Protein AF-A0A2Z4Y2M4-F1 (afdb_monomer)

Nearest PDB structures (foldseek):
  4s3a-assembly1_A  TM=8.833E-01  e=1.868E-36  Thermus thermophilus HB8
  4g9p-assembly1_A  TM=8.903E-01  e=1.868E-36  Thermus thermophilus HB27
  4mwa-assembly2_F  TM=9.623E-01  e=7.101E-30  Bacillus anthracis str. Sterne
  4mwa-assembly3_C  TM=9.690E-01  e=1.844E-29  Bacillus anthracis str. Sterne
  4mwa-assembly3_D  TM=9.613E-01  e=7.016E-28  Bacillus anthracis str. Sterne

Solvent-accessible surface area (backbone atoms only — not comparable to full-atom values): 20078 Å² total; per-residue (Å²): 131,86,70,73,56,94,84,48,44,70,69,54,76,25,50,74,37,60,39,60,95,43,55,35,15,46,90,44,68,68,41,41,25,43,60,69,64,59,61,44,54,41,48,68,63,35,47,54,43,54,50,53,33,42,76,62,64,32,63,33,45,29,39,61,36,87,46,70,59,23,36,69,28,32,62,60,40,35,65,76,42,65,92,61,29,31,28,40,41,38,74,55,51,44,67,50,51,57,64,35,45,90,48,41,27,28,40,33,46,49,55,83,54,37,66,55,71,66,44,45,49,51,42,51,52,47,28,58,77,66,68,38,24,42,30,37,65,40,37,69,93,66,57,56,69,68,60,36,43,75,58,53,27,48,76,56,97,91,37,83,37,75,27,92,90,49,72,60,37,64,59,46,34,52,54,45,50,55,36,45,50,59,38,46,77,72,72,52,77,50,52,33,37,28,56,25,26,66,51,45,72,54,25,44,49,24,48,53,57,42,57,75,74,51,45,60,22,31,47,40,39,37,36,84,31,37,47,65,68,50,14,52,53,49,28,45,52,36,43,44,57,35,46,46,62,15,46,65,17,26,39,34,44,40,50,67,58,67,52,61,75,56,49,35,46,20,30,50,52,40,50,50,51,33,37,78,67,70,73,44,80,64,14,65,42,78,49,61,60,82,86,57,98,67,44,26,78,82,60,57,48,67,61,43,48,51,51,47,52,65,77,37,66,86,42,64,52,66,42,41,33,23,35,23,35,26,59,89,60,16,65,64,51,12,38,79,13,55,31,12,38,22,27,56,68,84,26,25,29,34,24,47,58,50,44,80,77,41,81,74,37,53,56,92,49,44,54,63,52,49,51,51,52,50,50,55,51,35,52,61,58,72,77,106

Radius of gyration: 23.58 Å; Cα contacts (8 Å, |Δi|>4): 794; chains: 1; bounding box: 56×43×73 Å

Sequence (384 aa):
MNSTPRYLRPRRRTREVAVGQFVIGGANPIRVQSMTSTETSDIEATVAQIRALWEAGCEIVRLTVNTRKAAAALPEIRKRCAGIPLVADIHYNHHLALEAAPYVDKIRINPGNIGSEENVRAVIQRANQFGLPIRVGVNQGSLERDIALKYGAHVKDNILMPPEEGYPAEALVESALRNVEILESYGFTRTILSVKSSNVPLMVEAYRQLSAQCDYPLHLGVTEAGTKDNSNIKSSIGIGALLLDGIGDTLRVSIAARRTEEKIEEVRTGFKILQALGLRQFGVEVVACPTCGREDQGFDTTRIAREIEERCADIATPVKVSVMGCYVNGPGEAAEADLGVVASGTAARIYRRGELISSQVPFAEVTDRMVQLIRELAEEKSAR

Organism: Sumerlaea chitinivorans (NCBI:txid2250252)

Structure (mmCIF, N/CA/C/O backbone):
data_AF-A0A2Z4Y2M4-F1
#
_entry.id   AF-A0A2Z4Y2M4-F1
#
loop_
_atom_site.group_PDB
_atom_site.id
_atom_site.type_symbol
_atom_site.label_atom_id
_atom_site.label_alt_id
_atom_site.label_comp_id
_atom_site.label_asym_id
_atom_site.label_entity_id
_atom_site.label_seq_id
_atom_site.pdbx_PDB_ins_code
_atom_site.Cartn_x
_atom_site.Cartn_y
_atom_site.Cartn_z
_atom_site.occupancy
_atom_site.B_iso_or_equiv
_atom_site.auth_seq_id
_atom_site.auth_comp_id
_atom_site.auth_asym_id
_atom_site.auth_atom_id
_atom_site.pdbx_PDB_model_num
ATOM 1 N N . MET A 1 1 ? -11.703 -8.286 -19.778 1.00 32.75 1 MET A N 1
ATOM 2 C CA . MET A 1 1 ? -12.030 -9.178 -18.646 1.00 32.75 1 MET A CA 1
ATOM 3 C C . MET A 1 1 ? -10.709 -9.658 -18.075 1.00 32.75 1 MET A C 1
ATOM 5 O O . MET A 1 1 ? -10.034 -10.425 -18.746 1.00 32.75 1 MET A O 1
ATOM 9 N N . ASN A 1 2 ? -10.284 -9.137 -16.922 1.00 39.34 2 ASN A N 1
ATOM 10 C CA . ASN A 1 2 ? -9.040 -9.579 -16.289 1.00 39.34 2 ASN A CA 1
ATOM 11 C C . ASN A 1 2 ? -9.266 -10.984 -15.737 1.00 39.34 2 ASN A C 1
ATOM 13 O O . ASN A 1 2 ? -9.851 -11.142 -14.666 1.00 39.34 2 ASN A O 1
ATOM 17 N N . SER A 1 3 ? -8.854 -12.003 -16.491 1.00 47.78 3 SER A N 1
ATOM 18 C CA . SER A 1 3 ? -8.697 -13.343 -15.943 1.00 47.78 3 SER A CA 1
ATOM 19 C C . SER A 1 3 ? -7.762 -13.236 -14.746 1.00 47.78 3 SER A C 1
ATOM 21 O O . SER A 1 3 ? -6.650 -12.723 -14.886 1.00 47.78 3 SER A O 1
ATOM 23 N N . THR A 1 4 ? -8.208 -13.690 -13.576 1.00 54.91 4 THR A N 1
ATOM 24 C CA . THR A 1 4 ? -7.316 -13.923 -12.440 1.00 54.91 4 THR A CA 1
ATOM 25 C C . THR A 1 4 ? -6.088 -14.681 -12.959 1.00 54.91 4 THR A C 1
ATOM 27 O O . THR A 1 4 ? -6.278 -15.670 -13.676 1.00 54.91 4 THR A O 1
ATOM 30 N N . PRO A 1 5 ? -4.852 -14.217 -12.686 1.00 63.88 5 PRO A N 1
ATOM 31 C CA . PRO A 1 5 ? -3.655 -14.936 -13.094 1.00 63.88 5 PRO A CA 1
ATOM 32 C C . PRO A 1 5 ? -3.793 -16.404 -12.691 1.00 63.88 5 PRO A C 1
ATOM 34 O O . PRO A 1 5 ? -4.224 -16.691 -11.576 1.00 63.88 5 PRO A O 1
ATOM 37 N N . ARG A 1 6 ? -3.463 -17.327 -13.604 1.00 67.75 6 ARG A N 1
ATOM 38 C CA . ARG A 1 6 ? -3.763 -18.773 -13.511 1.00 67.75 6 ARG A CA 1
ATOM 39 C C . ARG A 1 6 ? -3.390 -19.425 -12.169 1.00 67.75 6 ARG A C 1
ATOM 41 O O . ARG A 1 6 ? -3.957 -20.455 -11.821 1.00 67.75 6 ARG A O 1
ATOM 48 N N . TYR A 1 7 ? -2.441 -18.837 -11.445 1.00 80.00 7 TYR A N 1
ATOM 49 C CA . TYR A 1 7 ? -1.868 -19.363 -10.209 1.00 80.00 7 TYR A CA 1
ATOM 50 C C . TYR A 1 7 ? -2.243 -18.571 -8.946 1.00 80.00 7 TYR A C 1
ATOM 52 O O . TYR A 1 7 ? -1.787 -18.928 -7.863 1.00 80.00 7 TYR A O 1
ATOM 60 N N . LEU A 1 8 ? -3.069 -17.523 -9.050 1.00 86.31 8 LEU A N 1
ATOM 61 C CA . LEU A 1 8 ? -3.632 -16.853 -7.876 1.00 86.31 8 LEU A CA 1
ATOM 62 C C . LEU A 1 8 ? -4.892 -17.572 -7.409 1.00 86.31 8 LEU A C 1
ATOM 64 O O . LEU A 1 8 ? -5.736 -17.964 -8.221 1.00 86.31 8 LEU A O 1
ATOM 68 N N . ARG A 1 9 ? -5.068 -17.683 -6.088 1.00 89.19 9 ARG A N 1
ATOM 69 C CA . ARG A 1 9 ? -6.370 -18.085 -5.555 1.00 89.19 9 ARG A CA 1
ATOM 70 C C . ARG A 1 9 ? -7.432 -17.048 -5.941 1.00 89.19 9 ARG A C 1
ATOM 72 O O . ARG A 1 9 ? -7.121 -15.857 -6.052 1.00 89.19 9 ARG A O 1
ATOM 79 N N . PRO A 1 10 ? -8.695 -17.470 -6.132 1.00 90.88 10 PRO A N 1
ATOM 80 C CA . PRO A 1 10 ? -9.785 -16.534 -6.342 1.00 90.88 10 PRO A CA 1
ATOM 81 C C . PRO A 1 10 ? -9.834 -15.513 -5.212 1.00 90.88 10 PRO A C 1
ATOM 83 O O . PRO A 1 10 ? -9.680 -15.851 -4.038 1.00 90.88 10 PRO A O 1
ATOM 86 N N . ARG A 1 11 ? -10.08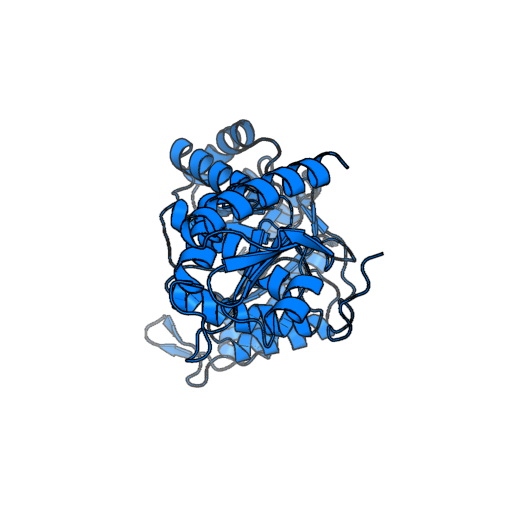1 -14.258 -5.573 1.00 93.62 11 ARG A N 1
ATOM 87 C CA . ARG A 1 11 ? -10.195 -13.188 -4.594 1.00 93.62 11 ARG A CA 1
ATOM 88 C C . ARG A 1 11 ? -11.322 -13.482 -3.601 1.00 93.62 11 ARG A C 1
ATOM 90 O O . ARG A 1 11 ? -12.447 -13.782 -4.009 1.00 93.62 11 ARG A O 1
ATOM 97 N N . ARG A 1 12 ? -11.028 -13.347 -2.305 1.00 95.06 12 ARG A N 1
ATOM 98 C CA . ARG A 1 12 ? -12.016 -13.460 -1.227 1.00 95.06 12 ARG A CA 1
ATOM 99 C C . ARG A 1 12 ? -13.134 -12.441 -1.444 1.00 95.06 12 ARG A C 1
ATOM 101 O O . ARG A 1 12 ? -12.871 -11.259 -1.650 1.00 95.06 12 ARG A O 1
ATOM 108 N N . ARG A 1 13 ? -14.388 -12.895 -1.369 1.00 95.56 13 ARG A N 1
ATOM 109 C CA . ARG A 1 13 ? -15.549 -11.999 -1.407 1.00 95.56 13 ARG A CA 1
ATOM 110 C C . ARG A 1 13 ? -15.614 -11.204 -0.111 1.00 95.56 13 ARG A C 1
ATOM 112 O O . ARG A 1 13 ? -15.581 -11.789 0.968 1.00 95.56 13 ARG A O 1
ATOM 119 N N . THR A 1 14 ? -15.714 -9.889 -0.236 1.00 98.06 14 THR A N 1
ATOM 120 C CA . THR A 1 14 ? -15.811 -8.968 0.896 1.00 98.06 14 THR A CA 1
ATOM 121 C C . THR A 1 14 ? -16.907 -7.940 0.670 1.00 98.06 14 THR A C 1
ATOM 123 O O . THR A 1 14 ? -17.273 -7.666 -0.476 1.00 98.06 14 THR A O 1
ATOM 126 N N . ARG A 1 15 ? -17.425 -7.366 1.760 1.00 97.69 15 ARG A N 1
ATOM 127 C CA . ARG A 1 15 ? -18.321 -6.199 1.710 1.00 97.69 15 ARG A CA 1
ATOM 128 C C . ARG A 1 15 ? -17.639 -5.052 0.965 1.00 97.69 15 ARG A C 1
ATOM 130 O O . ARG A 1 15 ? -16.421 -4.936 0.990 1.00 97.69 15 ARG A O 1
ATOM 137 N N . GLU A 1 16 ? -18.408 -4.171 0.344 1.00 98.19 16 GLU A N 1
ATOM 138 C CA . GLU A 1 16 ? -17.862 -2.976 -0.301 1.00 98.19 16 GLU A CA 1
ATOM 139 C C . GLU A 1 16 ? -17.973 -1.767 0.627 1.00 98.19 16 GLU A C 1
ATOM 141 O O . GLU A 1 16 ? -19.036 -1.473 1.174 1.00 98.19 16 GLU A O 1
ATOM 146 N N . VAL A 1 17 ? -16.856 -1.069 0.826 1.00 98.56 17 VAL A N 1
ATOM 147 C CA . VAL A 1 17 ? -16.764 0.080 1.728 1.00 98.56 17 VAL A CA 1
ATOM 148 C C . VAL A 1 17 ? -16.163 1.266 0.981 1.00 98.56 17 VAL A C 1
ATOM 150 O O . VAL A 1 17 ? -15.000 1.234 0.572 1.00 98.56 17 VAL A O 1
ATOM 153 N N . ALA A 1 18 ? -16.958 2.323 0.811 1.00 98.25 18 ALA A N 1
ATOM 154 C CA . ALA A 1 18 ? -16.526 3.564 0.175 1.00 98.25 18 ALA A CA 1
ATOM 155 C C . ALA A 1 18 ? -15.590 4.374 1.089 1.00 98.25 18 ALA A C 1
ATOM 157 O O . ALA A 1 18 ? -15.846 4.507 2.284 1.00 98.25 18 ALA A O 1
ATOM 158 N N . VAL A 1 19 ? -14.517 4.922 0.520 1.00 98.38 19 VAL A N 1
ATOM 159 C CA . VAL A 1 19 ? -13.555 5.839 1.147 1.00 98.38 19 VAL A CA 1
ATOM 160 C C . VAL A 1 19 ? -13.256 6.955 0.146 1.00 98.38 19 VAL A C 1
ATOM 162 O O . VAL A 1 19 ? -12.466 6.771 -0.786 1.00 98.38 19 VAL A O 1
ATOM 165 N N . GLY A 1 20 ? -13.899 8.109 0.326 1.00 95.94 20 GLY A N 1
ATOM 166 C CA . GLY A 1 20 ? -13.871 9.195 -0.653 1.00 95.94 20 GLY A CA 1
ATOM 167 C C . GLY A 1 20 ? -14.390 8.702 -2.006 1.00 95.94 20 GLY A C 1
ATOM 168 O O . GLY A 1 20 ? -15.465 8.114 -2.089 1.00 95.94 20 GLY A O 1
ATOM 169 N N . GLN A 1 21 ? -13.595 8.881 -3.060 1.00 95.75 21 GLN A N 1
ATOM 170 C CA . GLN A 1 21 ? -13.928 8.422 -4.415 1.00 95.75 21 GLN A CA 1
ATOM 171 C C . GLN A 1 21 ? -13.607 6.942 -4.698 1.00 95.75 21 GLN A C 1
ATOM 173 O O . GLN A 1 21 ? -13.862 6.459 -5.799 1.00 95.75 21 GLN A O 1
ATOM 178 N N . PHE A 1 22 ? -13.012 6.215 -3.748 1.00 98.06 22 PHE A N 1
ATOM 179 C CA . PHE A 1 22 ? -12.642 4.812 -3.938 1.00 98.06 22 PHE A CA 1
ATOM 180 C C . PHE A 1 22 ? -13.571 3.873 -3.181 1.00 98.06 22 PHE A C 1
ATOM 182 O O . PHE A 1 22 ? -14.097 4.206 -2.124 1.00 98.06 22 PHE A O 1
ATOM 189 N N . VAL A 1 23 ? -13.693 2.648 -3.684 1.00 98.38 23 VAL A N 1
ATOM 190 C CA . VAL A 1 23 ? -14.337 1.534 -2.983 1.00 98.38 23 VAL A CA 1
ATOM 191 C C . VAL A 1 23 ? -13.276 0.492 -2.644 1.00 98.38 23 VAL A C 1
ATOM 193 O O . VAL A 1 23 ? -12.441 0.143 -3.487 1.00 98.38 23 VAL A O 1
ATOM 196 N N . ILE A 1 24 ? -13.287 0.034 -1.394 1.00 98.62 24 ILE A N 1
ATOM 197 C CA . ILE A 1 24 ? -12.442 -1.042 -0.874 1.00 98.62 24 ILE A CA 1
ATOM 198 C C . ILE A 1 24 ? -13.325 -2.272 -0.664 1.00 98.62 24 ILE A C 1
ATOM 200 O O . ILE A 1 24 ? -14.378 -2.173 -0.039 1.00 98.62 24 ILE A O 1
ATOM 204 N N . GLY A 1 25 ? -12.868 -3.426 -1.145 1.00 97.81 25 GLY A N 1
ATOM 205 C CA . GLY A 1 25 ? -13.589 -4.692 -1.037 1.00 97.81 25 GLY A CA 1
ATOM 206 C C . GLY A 1 25 ? -14.284 -5.122 -2.327 1.00 97.81 25 GLY A C 1
ATOM 207 O O . GLY A 1 25 ? -14.144 -4.479 -3.373 1.00 97.81 25 GLY A O 1
ATOM 208 N N . GLY A 1 26 ? -15.003 -6.240 -2.262 1.00 95.38 26 GLY A N 1
ATOM 209 C CA . GLY A 1 26 ? -15.672 -6.849 -3.407 1.00 95.38 26 GLY A CA 1
ATOM 210 C C . GLY A 1 26 ? -14.694 -7.177 -4.539 1.00 95.38 26 GLY A C 1
ATOM 211 O O . GLY A 1 26 ? -13.639 -7.778 -4.329 1.00 95.38 26 GLY A O 1
ATOM 212 N N . ALA A 1 27 ? -15.037 -6.755 -5.757 1.00 93.19 27 ALA A N 1
ATOM 213 C CA . ALA A 1 27 ? -14.190 -6.928 -6.940 1.00 93.19 27 ALA A CA 1
ATOM 214 C C . ALA A 1 27 ? -13.283 -5.712 -7.236 1.00 93.19 27 ALA A C 1
ATOM 216 O O . ALA A 1 27 ? -12.500 -5.745 -8.186 1.00 93.19 27 ALA A O 1
ATOM 217 N N . ASN A 1 28 ? -13.339 -4.649 -6.426 1.00 96.62 28 ASN A N 1
ATOM 218 C CA . ASN A 1 28 ? -12.657 -3.375 -6.694 1.00 96.62 28 ASN A CA 1
ATOM 219 C C . ASN A 1 28 ? -11.134 -3.478 -6.576 1.00 96.62 28 ASN A C 1
ATOM 221 O O . ASN A 1 28 ? -10.670 -4.158 -5.668 1.00 96.62 28 ASN A O 1
ATOM 225 N N . PRO A 1 29 ? -10.325 -2.788 -7.398 1.00 96.38 29 PRO A N 1
ATOM 226 C CA . PRO A 1 29 ? -8.863 -2.867 -7.332 1.00 96.38 29 PRO A CA 1
ATOM 227 C C . PRO A 1 29 ? -8.302 -2.729 -5.908 1.00 96.38 29 PRO A C 1
ATOM 229 O O . PRO A 1 29 ? -8.748 -1.866 -5.150 1.00 96.38 29 PRO A O 1
ATOM 232 N N . ILE A 1 30 ? -7.311 -3.556 -5.553 1.00 98.25 30 ILE A N 1
ATOM 233 C CA . ILE A 1 30 ? -6.651 -3.473 -4.241 1.00 98.25 30 ILE A CA 1
ATOM 234 C C . ILE A 1 30 ? -5.971 -2.112 -4.129 1.00 98.25 30 ILE A C 1
ATOM 236 O O . ILE A 1 30 ? -5.121 -1.784 -4.961 1.00 98.25 30 ILE A O 1
ATOM 240 N N . ARG A 1 31 ? -6.364 -1.325 -3.120 1.00 97.88 31 ARG A N 1
ATOM 241 C CA . ARG A 1 31 ? -5.922 0.070 -2.992 1.00 97.88 31 ARG A CA 1
ATOM 242 C C . ARG A 1 31 ? -4.591 0.207 -2.260 1.00 97.88 31 ARG A C 1
ATOM 244 O O . ARG A 1 31 ? -4.413 -0.421 -1.213 1.00 97.88 31 ARG A O 1
ATOM 251 N N . VAL A 1 32 ? -3.699 1.066 -2.741 1.00 98.44 32 VAL A N 1
ATOM 252 C CA . VAL A 1 32 ? -2.417 1.392 -2.097 1.00 98.44 32 VAL A CA 1
ATOM 253 C C . VAL A 1 32 ? -2.577 2.644 -1.237 1.00 98.44 32 VAL A C 1
ATOM 255 O O . VAL A 1 32 ? -2.995 3.696 -1.717 1.00 98.44 32 VAL A O 1
ATOM 258 N N . GLN A 1 33 ? -2.258 2.528 0.054 1.00 98.50 33 GLN A N 1
ATOM 259 C CA . GLN A 1 33 ? -2.308 3.636 1.011 1.00 98.50 33 GLN A CA 1
ATOM 260 C C . GLN A 1 33 ? -0.915 3.947 1.553 1.00 98.50 33 GLN A C 1
ATOM 262 O O . GLN A 1 33 ? -0.068 3.062 1.685 1.00 98.50 33 GLN A O 1
ATOM 267 N N . SER A 1 34 ? -0.733 5.186 1.994 1.00 98.19 34 SER A N 1
ATOM 268 C CA . SER A 1 34 ? 0.424 5.621 2.776 1.00 98.19 34 SER A CA 1
ATOM 269 C C . SER A 1 34 ? -0.042 6.433 3.986 1.00 98.19 34 SER A C 1
ATOM 271 O O . SER A 1 34 ? -1.240 6.592 4.242 1.00 98.19 34 SER A O 1
ATOM 273 N N . MET A 1 35 ? 0.900 6.887 4.801 1.00 98.06 35 MET A N 1
ATOM 274 C CA . MET A 1 35 ? 0.622 7.715 5.970 1.00 98.06 35 MET A CA 1
ATOM 275 C C . MET A 1 35 ? 1.642 8.834 6.059 1.00 98.06 35 MET A C 1
ATOM 277 O O . MET A 1 35 ? 2.817 8.540 5.907 1.00 98.06 35 MET A O 1
ATOM 281 N N . THR A 1 36 ? 1.239 10.062 6.366 1.00 98.38 36 THR A N 1
ATOM 282 C CA . THR A 1 36 ? 2.182 11.154 6.613 1.00 98.38 36 THR A CA 1
ATOM 283 C C . THR A 1 36 ? 3.046 10.900 7.855 1.00 98.38 36 THR A C 1
ATOM 285 O O . THR A 1 36 ? 2.683 10.146 8.762 1.00 98.38 36 THR A O 1
ATOM 288 N N . SER A 1 37 ? 4.225 11.510 7.879 1.00 97.38 37 SER A N 1
ATOM 289 C CA . SER A 1 37 ? 5.183 11.521 8.993 1.00 97.38 37 SER A CA 1
ATOM 290 C C . SER A 1 37 ? 5.325 12.904 9.638 1.00 97.38 37 SER A C 1
ATOM 292 O O . SER A 1 37 ? 5.994 13.022 10.667 1.00 97.38 37 SER A O 1
ATOM 294 N N . THR A 1 38 ? 4.730 13.935 9.033 1.00 97.75 38 THR A N 1
ATOM 295 C CA . THR A 1 38 ? 4.718 15.315 9.525 1.00 97.75 38 THR A CA 1
ATOM 296 C C . THR A 1 38 ? 3.832 15.464 10.759 1.00 97.75 38 THR A C 1
ATOM 298 O O . THR A 1 38 ? 2.890 14.695 10.981 1.00 97.75 38 THR A O 1
ATOM 301 N N . GLU A 1 39 ? 4.112 16.481 11.572 1.00 97.75 39 GLU A N 1
ATOM 302 C CA . GLU A 1 39 ? 3.177 16.890 12.612 1.00 97.75 39 GLU A CA 1
ATOM 303 C C . GLU A 1 39 ? 1.943 17.503 11.944 1.00 97.75 39 GLU A C 1
ATOM 305 O O . GLU A 1 39 ? 2.049 18.470 11.202 1.00 97.75 39 GLU A O 1
ATOM 310 N N . THR A 1 40 ? 0.758 16.947 12.192 1.00 98.38 40 THR A N 1
ATOM 311 C CA . THR A 1 40 ? -0.464 17.359 11.479 1.00 98.38 40 THR A CA 1
ATOM 312 C C . THR A 1 40 ? -0.862 18.816 11.733 1.00 98.38 40 THR A C 1
ATOM 314 O O . THR A 1 40 ? -1.529 19.412 10.895 1.00 98.38 40 THR A O 1
ATOM 317 N N . SER A 1 41 ? -0.435 19.423 12.845 1.00 98.31 41 SER A N 1
ATOM 318 C CA . SER A 1 41 ? -0.628 20.862 13.065 1.00 98.31 41 SER A CA 1
ATOM 319 C C . SER A 1 41 ? 0.265 21.751 12.196 1.00 98.31 41 SER A C 1
ATOM 321 O O . SER A 1 41 ? -0.045 22.930 12.042 1.00 98.31 41 SER A O 1
ATOM 323 N N . ASP A 1 42 ? 1.340 21.214 11.615 1.00 98.50 42 ASP A N 1
ATOM 324 C CA . ASP A 1 42 ? 2.084 21.874 10.545 1.00 98.50 42 ASP A CA 1
ATOM 325 C C . ASP A 1 42 ? 1.343 21.647 9.220 1.00 98.50 42 ASP A C 1
ATOM 327 O O . ASP A 1 42 ? 1.516 20.635 8.529 1.00 98.50 42 ASP A O 1
ATOM 331 N N . ILE A 1 43 ? 0.447 22.586 8.910 1.00 98.69 43 ILE A N 1
ATOM 332 C CA . ILE A 1 43 ? -0.422 22.535 7.731 1.00 98.69 43 ILE A CA 1
ATOM 333 C C . ILE A 1 43 ? 0.412 22.527 6.449 1.00 98.69 43 ILE A C 1
ATOM 335 O O . ILE A 1 43 ? 0.115 21.741 5.552 1.00 98.69 43 ILE A O 1
ATOM 339 N N . GLU A 1 44 ? 1.450 23.364 6.353 1.00 98.62 44 GLU A N 1
ATOM 340 C CA . GLU A 1 44 ? 2.261 23.475 5.135 1.00 98.62 44 GLU A CA 1
ATOM 341 C C . GLU A 1 44 ? 2.996 22.170 4.845 1.00 98.62 44 GLU A C 1
ATOM 343 O O . GLU A 1 44 ? 2.843 21.604 3.758 1.00 98.62 44 GLU A O 1
ATOM 348 N N . ALA A 1 45 ? 3.728 21.642 5.832 1.00 98.50 45 ALA A N 1
ATOM 349 C CA . ALA A 1 45 ? 4.468 20.398 5.661 1.00 98.50 45 ALA A CA 1
ATOM 350 C C . ALA A 1 45 ? 3.525 19.221 5.372 1.00 98.50 45 ALA A C 1
ATOM 352 O O . ALA A 1 45 ? 3.799 18.390 4.501 1.00 98.50 45 ALA A O 1
ATOM 353 N N . THR A 1 46 ? 2.386 19.160 6.069 1.00 98.69 46 THR A N 1
ATOM 354 C CA . THR A 1 46 ? 1.416 18.072 5.912 1.00 98.69 46 THR A CA 1
ATOM 355 C C . THR A 1 46 ? 0.729 18.115 4.550 1.00 98.69 46 THR A C 1
ATOM 357 O O . THR A 1 46 ? 0.650 17.083 3.886 1.00 98.69 46 THR A O 1
ATOM 360 N N . VAL A 1 47 ? 0.283 19.286 4.081 1.00 98.81 47 VAL A N 1
ATOM 361 C CA . VAL A 1 47 ? -0.311 19.440 2.742 1.00 98.81 47 VAL A CA 1
ATOM 362 C C . VAL A 1 47 ? 0.705 19.095 1.655 1.00 98.81 47 VAL A C 1
ATOM 364 O O . VAL A 1 47 ? 0.364 18.364 0.723 1.00 98.81 47 VAL A O 1
ATOM 367 N N . ALA A 1 48 ? 1.948 19.572 1.777 1.00 98.62 48 ALA A N 1
ATOM 368 C CA . ALA A 1 48 ? 3.005 19.265 0.818 1.00 98.62 48 ALA A CA 1
ATOM 369 C C . ALA A 1 48 ? 3.251 17.751 0.721 1.00 98.62 48 ALA A C 1
ATOM 371 O O . ALA A 1 48 ? 3.278 17.196 -0.376 1.00 98.62 48 ALA A O 1
ATOM 372 N N . GLN A 1 49 ? 3.348 17.058 1.859 1.00 98.56 49 GLN A N 1
ATOM 373 C CA . GLN A 1 49 ? 3.566 15.614 1.868 1.00 98.56 49 GLN A CA 1
ATOM 374 C C . GLN A 1 49 ? 2.341 14.821 1.381 1.00 98.56 49 GLN A C 1
ATOM 376 O O . GLN A 1 49 ? 2.513 13.830 0.674 1.00 98.56 49 GLN A O 1
ATOM 381 N N . ILE A 1 50 ? 1.110 15.244 1.700 1.00 98.75 50 ILE A N 1
ATOM 382 C CA . ILE A 1 50 ? -0.117 14.619 1.170 1.00 98.75 50 ILE A CA 1
ATOM 383 C C . ILE A 1 50 ? -0.134 14.691 -0.359 1.00 98.75 50 ILE A C 1
ATOM 385 O O . ILE A 1 50 ? -0.395 13.679 -1.010 1.00 98.75 50 ILE A O 1
ATOM 389 N N . ARG A 1 51 ? 0.162 15.864 -0.931 1.00 98.44 51 ARG A N 1
ATOM 390 C CA . ARG A 1 51 ? 0.193 16.060 -2.386 1.00 98.44 51 ARG A CA 1
ATOM 391 C C . ARG A 1 51 ? 1.292 15.241 -3.046 1.00 98.44 51 ARG A C 1
ATOM 393 O O . ARG A 1 51 ? 1.004 14.539 -4.002 1.00 98.44 51 ARG A O 1
ATOM 400 N N . ALA A 1 52 ? 2.495 15.228 -2.478 1.00 97.75 52 ALA A N 1
ATOM 401 C CA . ALA A 1 52 ? 3.593 14.422 -3.004 1.00 97.75 52 ALA A CA 1
ATOM 402 C C . ALA A 1 52 ? 3.273 12.913 -2.991 1.00 97.75 52 ALA A C 1
ATOM 404 O O . ALA A 1 52 ? 3.579 12.195 -3.939 1.00 97.75 52 ALA A O 1
ATOM 405 N N . LEU A 1 53 ? 2.610 12.419 -1.937 1.00 97.88 53 LEU A N 1
ATOM 406 C CA . LEU A 1 53 ? 2.130 11.034 -1.888 1.00 97.88 53 LEU A CA 1
ATOM 407 C C . LEU A 1 53 ? 1.063 10.764 -2.955 1.00 97.88 53 LEU A C 1
ATOM 409 O O . LEU A 1 53 ? 1.104 9.718 -3.600 1.00 97.88 53 LEU A O 1
ATOM 413 N N . TRP A 1 54 ? 0.115 11.685 -3.131 1.00 96.75 54 TRP A N 1
ATOM 414 C CA . TRP A 1 54 ? -0.938 11.593 -4.144 1.00 96.75 54 TRP A CA 1
ATOM 415 C C . TRP A 1 54 ? -0.375 11.582 -5.571 1.00 96.75 54 TRP A C 1
ATOM 417 O O . TRP A 1 54 ? -0.727 10.711 -6.360 1.00 96.75 54 TRP A O 1
ATOM 427 N N . GLU A 1 55 ? 0.549 12.494 -5.877 1.00 93.56 55 GLU A N 1
ATOM 428 C CA . GLU A 1 55 ? 1.260 12.580 -7.159 1.00 93.56 55 GLU A CA 1
ATOM 429 C C . GLU A 1 55 ? 2.080 11.315 -7.445 1.00 93.56 55 GLU A C 1
ATOM 431 O O . GLU A 1 55 ? 2.146 10.866 -8.585 1.00 93.56 55 GLU A O 1
ATOM 436 N N . ALA A 1 56 ? 2.621 10.669 -6.407 1.00 91.88 56 ALA A N 1
ATOM 437 C CA . ALA A 1 56 ? 3.275 9.365 -6.518 1.00 91.88 56 ALA A CA 1
ATOM 438 C C . ALA A 1 56 ? 2.306 8.174 -6.698 1.00 91.88 56 ALA A C 1
ATOM 440 O O . ALA A 1 56 ? 2.748 7.024 -6.722 1.00 91.88 56 ALA A O 1
ATOM 441 N N . GLY A 1 57 ? 0.996 8.420 -6.795 1.00 93.19 57 GLY A N 1
ATOM 442 C CA . GLY A 1 57 ? -0.036 7.409 -7.037 1.00 93.19 57 GLY A CA 1
ATOM 443 C C . GLY A 1 57 ? -0.715 6.853 -5.782 1.00 93.19 57 GLY A C 1
ATOM 444 O O . GLY A 1 57 ? -1.496 5.908 -5.888 1.00 93.19 57 GLY A O 1
ATOM 445 N N . CYS A 1 58 ? -0.446 7.395 -4.589 1.00 96.88 58 CYS A N 1
ATOM 446 C CA . CYS A 1 58 ? -1.132 6.966 -3.368 1.00 96.88 58 CYS A CA 1
ATOM 447 C C . CYS A 1 58 ? -2.638 7.217 -3.490 1.00 96.88 58 CYS A C 1
ATOM 449 O O . CYS A 1 58 ? -3.057 8.344 -3.729 1.00 96.88 58 CYS A O 1
ATOM 451 N N . GLU A 1 59 ? -3.465 6.197 -3.264 1.00 98.00 59 GLU A N 1
ATOM 452 C CA . GLU A 1 59 ? -4.917 6.318 -3.449 1.00 98.00 59 GLU A CA 1
ATOM 453 C C . GLU A 1 59 ? -5.608 6.832 -2.174 1.00 98.00 59 GLU A C 1
ATOM 455 O O . GLU A 1 59 ? -6.662 7.457 -2.232 1.00 98.00 59 GLU A O 1
ATOM 460 N N . ILE A 1 60 ? -5.044 6.577 -0.991 1.00 98.75 60 ILE A N 1
ATOM 461 C CA . ILE A 1 60 ? -5.625 7.011 0.288 1.00 98.75 60 ILE A CA 1
ATOM 462 C C . ILE A 1 60 ? -4.495 7.415 1.236 1.00 98.75 60 ILE A C 1
ATOM 464 O O . ILE A 1 60 ? -3.608 6.609 1.531 1.00 98.75 60 ILE A O 1
ATOM 468 N N . VAL A 1 61 ? -4.549 8.638 1.767 1.00 98.75 61 VAL A N 1
ATOM 469 C CA . VAL A 1 61 ? -3.504 9.177 2.648 1.00 98.75 61 VAL A CA 1
ATOM 470 C C . VAL A 1 61 ? -3.998 9.233 4.089 1.00 98.75 61 VAL A C 1
ATOM 472 O O . VAL A 1 61 ? -5.016 9.843 4.405 1.00 98.75 61 VAL A O 1
ATOM 475 N N . ARG A 1 62 ? -3.264 8.590 4.997 1.00 98.69 62 ARG A N 1
ATOM 476 C CA . ARG A 1 62 ? -3.532 8.647 6.438 1.00 98.69 62 ARG A CA 1
ATOM 477 C C . ARG A 1 62 ? -2.683 9.717 7.117 1.00 98.69 62 ARG A C 1
ATOM 479 O O . ARG A 1 62 ? -1.522 9.881 6.771 1.00 98.69 62 ARG A O 1
ATOM 486 N N . LEU A 1 63 ? -3.224 10.372 8.134 1.00 98.50 63 LEU A N 1
ATOM 487 C CA . LEU A 1 63 ? -2.506 11.314 8.995 1.00 98.50 63 LEU A CA 1
ATOM 488 C C . LEU A 1 63 ? -2.922 11.107 10.454 1.00 98.50 63 LEU A C 1
ATOM 490 O O . LEU A 1 63 ? -4.004 10.588 10.734 1.00 98.50 63 LEU A O 1
ATOM 494 N N . THR A 1 64 ? -2.037 11.447 11.385 1.00 97.69 64 THR A N 1
ATOM 495 C CA . THR A 1 64 ? -2.300 11.271 12.819 1.00 97.69 64 THR A CA 1
ATOM 496 C C . THR A 1 64 ? -3.139 12.422 13.363 1.00 97.69 64 THR A C 1
ATOM 498 O O . THR A 1 64 ? -2.869 13.582 13.077 1.00 97.69 64 THR A O 1
ATOM 501 N N . VAL A 1 65 ? -4.150 12.125 14.177 1.00 97.81 65 VAL A N 1
ATOM 502 C CA . VAL A 1 65 ? -4.915 13.147 14.905 1.00 97.81 65 VAL A CA 1
ATOM 503 C C . VAL A 1 65 ? -4.809 12.826 16.387 1.00 97.81 65 VAL A C 1
ATOM 505 O O . VAL A 1 65 ? -5.656 12.160 16.977 1.00 97.81 65 VAL A O 1
ATOM 508 N N . ASN A 1 66 ? -3.699 13.258 16.979 1.00 95.50 66 ASN A N 1
ATOM 509 C CA . ASN A 1 66 ? -3.311 12.937 18.353 1.00 95.50 66 ASN A CA 1
ATOM 510 C C . ASN A 1 66 ? -3.464 14.114 19.331 1.00 95.50 66 ASN A C 1
ATOM 512 O O . ASN A 1 66 ? -3.341 13.923 20.538 1.00 95.50 66 ASN A O 1
ATOM 516 N N . THR A 1 67 ? -3.726 15.327 18.838 1.00 96.75 67 THR A N 1
ATOM 517 C CA . THR A 1 67 ? -3.903 16.533 19.661 1.00 96.75 67 THR A CA 1
ATOM 518 C C . THR A 1 67 ? -5.040 17.402 19.129 1.00 96.75 67 THR A C 1
ATOM 520 O O . THR A 1 67 ? -5.409 17.313 17.958 1.00 96.75 67 THR A O 1
ATOM 523 N N . ARG A 1 68 ? -5.558 18.315 19.964 1.00 96.12 68 ARG A N 1
ATOM 524 C CA . ARG A 1 68 ? -6.527 19.333 19.515 1.00 96.12 68 ARG A CA 1
ATOM 525 C C . ARG A 1 68 ? -5.958 20.256 18.436 1.00 96.12 68 ARG A C 1
ATOM 527 O O . ARG A 1 68 ? -6.690 20.663 17.546 1.00 96.12 68 ARG A O 1
ATOM 534 N N . LYS A 1 69 ? -4.652 20.558 18.474 1.00 97.75 69 LYS A N 1
ATOM 535 C CA . LYS A 1 69 ? -3.993 21.351 17.422 1.00 97.75 69 LYS A CA 1
ATOM 536 C C . LYS A 1 69 ? -4.014 20.619 16.078 1.00 97.75 69 LYS A C 1
ATOM 538 O O . LYS A 1 69 ? -4.291 21.242 15.062 1.00 97.75 69 LYS A O 1
ATOM 543 N N . ALA A 1 70 ? -3.773 19.305 16.082 1.00 98.00 70 ALA A N 1
ATOM 544 C CA . ALA A 1 70 ? -3.886 18.482 14.880 1.00 98.00 70 ALA A CA 1
ATOM 545 C C . ALA A 1 70 ? -5.326 18.463 14.342 1.00 98.00 70 ALA A C 1
ATOM 547 O O . ALA A 1 70 ? -5.526 18.664 13.150 1.00 98.00 70 ALA A O 1
ATOM 548 N N . ALA A 1 71 ? -6.331 18.296 15.212 1.00 97.81 71 ALA A N 1
ATOM 549 C CA . ALA A 1 71 ? -7.739 18.347 14.807 1.00 97.81 71 ALA A CA 1
ATOM 550 C C . ALA A 1 71 ? -8.134 19.720 14.228 1.00 97.81 71 ALA A C 1
ATOM 552 O O . ALA A 1 71 ? -8.767 19.788 13.176 1.00 97.81 71 ALA A O 1
ATOM 553 N N . ALA A 1 72 ? -7.683 20.813 14.852 1.00 98.19 72 ALA A N 1
ATOM 554 C CA . ALA A 1 72 ? -7.933 22.182 14.398 1.00 98.19 72 ALA A CA 1
ATOM 555 C C . ALA A 1 72 ? -7.269 22.528 13.050 1.00 98.19 72 ALA A C 1
ATOM 557 O O . ALA A 1 72 ? -7.703 23.468 12.390 1.00 98.19 72 ALA A O 1
ATOM 558 N N . ALA A 1 73 ? -6.245 21.780 12.626 1.00 98.62 73 ALA A N 1
ATOM 559 C CA . ALA A 1 73 ? -5.585 21.953 11.331 1.00 98.62 73 ALA A CA 1
ATOM 560 C C . ALA A 1 73 ? -6.338 21.282 10.165 1.00 98.62 73 ALA A C 1
ATOM 562 O O . ALA A 1 73 ? -6.173 21.677 9.007 1.00 98.62 73 ALA A O 1
ATOM 563 N N . LEU A 1 74 ? -7.195 20.293 10.448 1.00 98.69 74 LEU A N 1
ATOM 564 C CA . LEU A 1 74 ? -7.907 19.515 9.427 1.00 98.69 74 LEU A CA 1
ATOM 565 C C . LEU A 1 74 ? -8.793 20.331 8.472 1.00 98.69 74 LEU A C 1
ATOM 567 O O . LEU A 1 74 ? -8.794 19.982 7.292 1.00 98.69 74 LEU A O 1
ATOM 571 N N . PRO A 1 75 ? -9.510 21.397 8.889 1.00 98.75 75 PRO A N 1
ATOM 572 C CA . PRO A 1 75 ? -10.308 22.201 7.963 1.00 98.75 75 PRO A CA 1
ATOM 573 C C . PRO A 1 75 ? -9.470 22.781 6.818 1.00 98.75 75 PRO A C 1
ATOM 575 O O . PRO A 1 75 ? -9.840 22.661 5.648 1.00 98.75 75 PRO A O 1
ATOM 578 N N . GLU A 1 76 ? -8.306 23.353 7.139 1.00 98.75 76 GLU A N 1
ATOM 579 C CA . GLU A 1 76 ? -7.417 23.949 6.138 1.00 98.75 76 GLU A CA 1
ATOM 580 C C . GLU A 1 76 ? -6.714 22.871 5.300 1.00 98.75 76 GLU A C 1
ATOM 582 O O . GLU A 1 76 ? -6.641 22.990 4.075 1.00 98.75 76 GLU A O 1
ATOM 587 N N . ILE A 1 77 ? -6.280 21.765 5.921 1.00 98.75 77 ILE A N 1
ATOM 588 C CA . ILE A 1 77 ? -5.709 20.616 5.195 1.00 98.75 77 ILE A CA 1
ATOM 589 C C . ILE A 1 77 ? -6.724 20.052 4.193 1.00 98.75 77 ILE A C 1
ATOM 591 O O . ILE A 1 77 ? -6.387 19.859 3.022 1.00 98.75 77 ILE A O 1
ATOM 595 N N . ARG A 1 78 ? -7.977 19.825 4.612 1.00 98.44 78 ARG A N 1
ATOM 596 C CA . ARG A 1 78 ? -9.057 19.325 3.749 1.00 98.44 78 ARG A CA 1
ATOM 597 C C . ARG A 1 78 ? -9.303 20.267 2.580 1.00 98.44 78 ARG A C 1
ATOM 599 O O . ARG A 1 78 ? -9.380 19.787 1.449 1.00 98.44 78 ARG A O 1
ATOM 606 N N . LYS A 1 79 ? -9.398 21.576 2.838 1.00 98.50 79 LYS A N 1
ATOM 607 C CA . LYS A 1 79 ? -9.586 22.605 1.806 1.00 98.50 79 LYS A CA 1
ATOM 608 C C . LYS A 1 79 ? -8.469 22.556 0.761 1.00 98.50 79 LYS A C 1
ATOM 610 O O . LYS A 1 79 ? -8.749 22.558 -0.434 1.00 98.50 79 LYS A O 1
ATOM 615 N N . ARG A 1 80 ? -7.208 22.460 1.193 1.00 98.56 80 ARG A N 1
ATOM 616 C CA . ARG A 1 80 ? -6.037 22.453 0.296 1.00 98.56 80 ARG A CA 1
ATOM 617 C C . ARG A 1 80 ? -5.769 21.117 -0.389 1.00 98.56 80 ARG A C 1
ATOM 619 O O . ARG A 1 80 ? -5.083 21.096 -1.411 1.00 98.56 80 ARG A O 1
ATOM 626 N N . CYS A 1 81 ? -6.288 20.022 0.149 1.00 97.94 81 CYS A N 1
ATOM 627 C CA . CYS A 1 81 ? -6.127 18.678 -0.402 1.00 97.94 81 CYS A CA 1
ATOM 628 C C . CYS A 1 81 ? -7.421 18.148 -1.025 1.00 97.94 81 CYS A C 1
ATOM 630 O O . CYS A 1 81 ? -7.585 16.936 -1.081 1.00 97.94 81 CYS A O 1
ATOM 632 N N . ALA A 1 82 ? -8.379 19.004 -1.404 1.00 96.06 82 ALA A N 1
ATOM 633 C CA . ALA A 1 82 ? -9.692 18.599 -1.917 1.00 96.06 82 ALA A CA 1
ATOM 634 C C . ALA A 1 82 ? -9.592 17.492 -2.989 1.00 96.06 82 ALA A C 1
ATOM 636 O O . ALA A 1 82 ? -8.737 17.547 -3.868 1.00 96.06 82 ALA A O 1
ATOM 637 N N . GLY A 1 83 ? -10.443 16.468 -2.881 1.00 95.62 83 GLY A N 1
ATOM 638 C CA . GLY A 1 83 ? -10.439 15.296 -3.769 1.00 95.62 83 GLY A CA 1
ATOM 639 C C . GLY A 1 83 ? -9.504 14.154 -3.345 1.00 95.62 83 GLY A C 1
ATOM 640 O O . GLY A 1 83 ? -9.729 13.020 -3.752 1.00 95.62 83 GLY A O 1
ATOM 641 N N . ILE A 1 84 ? -8.517 14.402 -2.475 1.00 98.31 84 ILE A N 1
ATOM 642 C CA . ILE A 1 84 ? -7.635 13.351 -1.938 1.00 98.31 84 ILE A CA 1
ATOM 643 C C . ILE A 1 84 ? -8.318 12.676 -0.736 1.00 98.31 84 ILE A C 1
ATOM 645 O O . ILE A 1 84 ? -8.650 13.389 0.217 1.00 98.31 84 ILE A O 1
ATOM 649 N N . PRO A 1 85 ? -8.525 11.346 -0.723 1.00 98.62 85 PRO A N 1
ATOM 650 C CA . PRO A 1 85 ? -9.128 10.663 0.419 1.00 98.62 85 PRO A CA 1
ATOM 651 C C . PRO A 1 85 ? -8.210 10.659 1.644 1.00 98.62 85 PRO A C 1
ATOM 653 O O . PRO A 1 85 ? -7.097 10.121 1.601 1.00 98.62 85 PRO A O 1
ATOM 656 N N . LEU A 1 86 ? -8.691 11.233 2.747 1.00 98.81 86 LEU A N 1
ATOM 657 C CA . LEU A 1 86 ? -7.947 11.379 3.997 1.00 98.81 86 LEU A CA 1
ATOM 658 C C . LEU A 1 86 ? -8.447 10.418 5.074 1.00 98.81 86 LEU A C 1
ATOM 660 O O . LEU A 1 86 ? -9.643 10.164 5.211 1.00 98.81 86 LEU A O 1
ATOM 664 N N . VAL A 1 87 ? -7.523 9.906 5.886 1.00 98.81 87 VAL A N 1
ATOM 665 C CA . VAL A 1 87 ? -7.836 9.029 7.021 1.00 98.81 87 VAL A CA 1
ATOM 666 C C . VAL A 1 87 ? -7.304 9.636 8.308 1.00 98.81 87 VAL A C 1
ATOM 668 O O . VAL A 1 87 ? -6.093 9.813 8.434 1.00 98.81 87 VAL A O 1
ATOM 671 N N . ALA A 1 88 ? -8.182 9.869 9.283 1.00 98.44 88 ALA A N 1
ATOM 672 C CA . ALA A 1 88 ? -7.770 10.241 10.634 1.00 98.44 88 ALA A CA 1
ATOM 673 C C . ALA A 1 88 ? -7.347 8.991 11.419 1.00 98.44 88 ALA A C 1
ATOM 675 O O . ALA A 1 88 ? -8.157 8.087 11.643 1.00 98.44 88 ALA A O 1
ATOM 676 N N . ASP A 1 89 ? -6.081 8.921 11.830 1.00 97.44 89 ASP A N 1
ATOM 677 C CA . ASP A 1 89 ? -5.583 7.901 12.757 1.00 97.44 89 ASP A CA 1
ATOM 678 C C . ASP A 1 89 ? -5.702 8.406 14.193 1.00 97.44 89 ASP A C 1
ATOM 680 O O . ASP A 1 89 ? -5.000 9.339 14.583 1.00 97.44 89 ASP A O 1
ATOM 684 N N . ILE A 1 90 ? -6.612 7.810 14.965 1.00 94.50 90 ILE A N 1
ATOM 685 C CA . ILE A 1 90 ? -6.931 8.251 16.324 1.00 94.50 90 ILE A CA 1
ATOM 686 C C . ILE A 1 90 ? -6.757 7.086 17.293 1.00 94.50 90 ILE A C 1
ATOM 688 O O . ILE A 1 90 ? -7.199 5.961 17.049 1.00 94.50 90 ILE A O 1
ATOM 692 N N . HIS A 1 91 ? -6.121 7.377 18.425 1.00 87.00 91 HIS A N 1
ATOM 693 C CA . HIS A 1 91 ? -5.958 6.449 19.535 1.00 87.00 91 HIS A CA 1
ATOM 694 C C . HIS A 1 91 ? -6.651 7.011 20.778 1.00 87.00 91 HIS A C 1
ATOM 696 O O . HIS A 1 91 ? -6.406 8.160 21.140 1.00 87.00 91 HIS A O 1
ATOM 702 N N . TYR A 1 92 ? -7.477 6.190 21.434 1.00 81.38 92 TYR A N 1
ATOM 703 C CA . TYR A 1 92 ? -8.137 6.423 22.732 1.00 81.38 92 TYR A CA 1
ATOM 704 C C . TYR A 1 92 ? -9.155 7.583 22.812 1.00 81.38 92 TYR A C 1
ATOM 706 O O . TYR A 1 92 ? -10.178 7.456 23.476 1.00 81.38 92 TYR A O 1
ATOM 714 N N . ASN A 1 93 ? -8.918 8.716 22.147 1.00 89.81 93 ASN A N 1
ATOM 715 C CA . ASN A 1 93 ? -9.685 9.944 22.346 1.00 89.81 93 ASN A CA 1
ATOM 716 C C . ASN A 1 93 ? -10.839 10.096 21.340 1.00 89.81 93 ASN A C 1
ATOM 718 O O . ASN A 1 93 ? -10.634 10.512 20.198 1.00 89.81 93 ASN A O 1
ATOM 722 N N . HIS A 1 94 ? -12.067 9.820 21.788 1.00 92.44 94 HIS A N 1
ATOM 723 C CA . HIS A 1 94 ? -13.267 9.971 20.962 1.00 92.44 94 HIS A CA 1
ATOM 724 C C . HIS A 1 94 ? -13.533 11.415 20.519 1.00 92.44 94 HIS A C 1
ATOM 726 O O . HIS A 1 94 ? -13.985 11.612 19.395 1.00 92.44 94 HIS A O 1
ATOM 732 N N . HIS A 1 95 ? -13.226 12.429 21.336 1.00 94.38 95 HIS A N 1
ATOM 733 C CA . HIS A 1 95 ? -13.474 13.829 20.970 1.00 94.38 95 HIS A CA 1
ATOM 734 C C . HIS A 1 95 ? -12.721 14.220 19.695 1.00 94.38 95 HIS A C 1
ATOM 736 O O . HIS A 1 95 ? -13.296 14.858 18.817 1.00 94.38 95 HIS A O 1
ATOM 742 N N . LEU A 1 96 ? -11.480 13.745 19.535 1.00 96.06 96 LEU A N 1
ATOM 743 C CA . LEU A 1 96 ? -10.707 13.971 18.310 1.00 96.06 96 LEU A CA 1
ATOM 744 C C . LEU A 1 96 ? -11.358 13.308 17.088 1.00 96.06 96 LEU A C 1
ATOM 746 O O . LEU A 1 96 ? -11.312 13.868 15.997 1.00 96.06 96 LEU A O 1
ATOM 750 N N . ALA A 1 97 ? -12.013 12.154 17.259 1.00 95.38 97 ALA A N 1
ATOM 751 C CA . ALA A 1 97 ? -12.787 11.523 16.187 1.00 95.38 97 ALA A CA 1
ATOM 752 C C . ALA A 1 97 ? -14.010 12.354 15.795 1.00 95.38 97 ALA A C 1
ATOM 754 O O . ALA A 1 97 ? -14.296 12.499 14.606 1.00 95.38 97 ALA A O 1
ATOM 755 N N . LEU A 1 98 ? -14.699 12.939 16.778 1.00 97.00 98 LEU A N 1
ATOM 756 C CA . LEU A 1 98 ? -15.860 13.793 16.531 1.00 97.00 98 LEU A CA 1
ATOM 757 C C . LEU A 1 98 ? -15.490 15.082 15.786 1.00 97.00 98 LEU A C 1
ATOM 759 O O . LEU A 1 98 ? -16.215 15.496 14.872 1.00 97.00 98 LEU A O 1
ATOM 763 N N . GLU A 1 99 ? -14.366 15.689 16.176 1.00 97.38 99 GLU A N 1
ATOM 764 C CA . GLU A 1 99 ? -13.803 16.899 15.567 1.00 97.38 99 GLU A CA 1
ATOM 765 C C . GLU A 1 99 ? -13.257 16.636 14.157 1.00 97.38 99 GLU A C 1
ATOM 767 O O . GLU A 1 99 ? -13.453 17.461 13.268 1.00 97.38 99 GLU A O 1
ATOM 772 N N . ALA A 1 100 ? -12.617 15.484 13.927 1.00 97.81 100 ALA A N 1
ATOM 773 C CA . ALA A 1 100 ? -12.016 15.146 12.639 1.00 97.81 100 ALA A CA 1
ATOM 774 C C . ALA A 1 100 ? -13.031 14.736 11.564 1.00 97.81 100 ALA A C 1
ATOM 776 O O . ALA A 1 100 ? -12.792 14.990 10.384 1.00 97.81 100 ALA A O 1
ATOM 777 N N . ALA A 1 101 ? -14.149 14.113 11.956 1.00 97.94 101 ALA A N 1
ATOM 778 C CA . ALA A 1 101 ? -15.123 13.513 11.041 1.00 97.94 101 ALA A CA 1
ATOM 779 C C . ALA A 1 101 ? -15.556 14.396 9.846 1.00 97.94 101 ALA A C 1
ATOM 781 O O . ALA A 1 101 ? -15.592 13.877 8.735 1.00 97.94 101 ALA A O 1
ATOM 782 N N . PRO A 1 102 ? -15.828 15.709 9.991 1.00 98.25 102 PRO A N 1
ATOM 783 C CA . PRO A 1 102 ? -16.257 16.539 8.860 1.00 98.25 102 PRO A CA 1
ATOM 784 C C . PRO A 1 102 ? -15.189 16.749 7.774 1.00 98.25 102 PRO A C 1
ATOM 786 O O . PRO A 1 102 ? -15.502 17.258 6.701 1.00 98.25 102 PR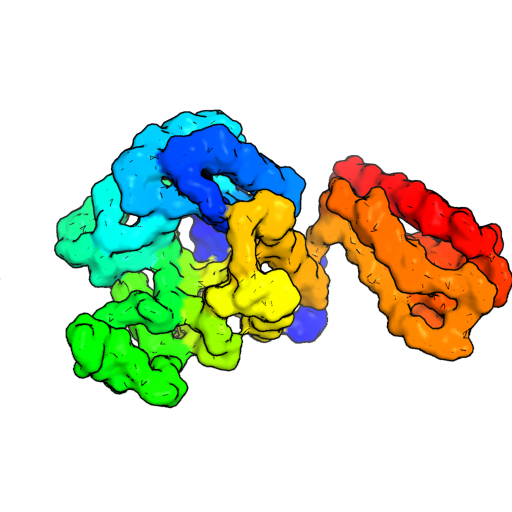O A O 1
ATOM 789 N N . TYR A 1 103 ? -13.927 16.422 8.061 1.00 98.50 103 TYR A N 1
ATOM 790 C CA . TYR A 1 103 ? -12.770 16.812 7.252 1.00 98.50 103 TYR A CA 1
ATOM 791 C C . TYR A 1 103 ? -11.988 15.622 6.690 1.00 98.50 103 TYR A C 1
ATOM 793 O O . TYR A 1 103 ? -10.953 15.817 6.051 1.00 98.50 103 TYR A O 1
ATOM 801 N N . VAL A 1 104 ? -12.453 14.395 6.926 1.00 98.56 104 VAL A N 1
ATOM 802 C CA . VAL A 1 104 ? -11.791 13.161 6.485 1.00 98.56 104 VAL A CA 1
ATOM 803 C C . VAL A 1 104 ? -12.787 12.210 5.838 1.00 98.56 104 VAL A C 1
ATOM 805 O O . VAL A 1 104 ? -13.991 12.371 5.971 1.00 98.56 104 VAL A O 1
ATOM 808 N N . ASP A 1 105 ? -12.267 11.191 5.164 1.00 98.75 105 ASP A N 1
ATOM 809 C CA . ASP A 1 105 ? -13.043 10.217 4.396 1.00 98.75 105 ASP A CA 1
ATOM 810 C C . ASP A 1 105 ? -13.105 8.843 5.084 1.00 98.75 105 ASP A C 1
ATOM 812 O O . ASP A 1 105 ? -13.785 7.932 4.618 1.00 98.75 105 ASP A O 1
ATOM 816 N N . LYS A 1 106 ? -12.355 8.664 6.179 1.00 98.75 106 LYS A N 1
ATOM 817 C CA . LYS A 1 106 ? -12.326 7.454 7.013 1.00 98.75 106 LYS A CA 1
ATOM 818 C C . LYS A 1 106 ? -11.718 7.758 8.378 1.00 98.75 106 LYS A C 1
ATOM 820 O O . LYS A 1 106 ? -10.775 8.542 8.489 1.00 98.75 106 LYS A O 1
ATOM 825 N N . ILE A 1 107 ? -12.180 7.052 9.403 1.00 98.06 107 ILE A N 1
ATOM 826 C CA . ILE A 1 107 ? -11.576 7.079 10.740 1.00 98.06 107 ILE A CA 1
ATOM 827 C C . ILE A 1 107 ? -10.923 5.723 11.010 1.00 98.06 107 ILE A C 1
ATOM 829 O O . ILE A 1 107 ? -11.515 4.679 10.745 1.00 98.06 107 ILE A O 1
ATOM 833 N N . ARG A 1 108 ? -9.697 5.703 11.540 1.00 97.12 108 ARG A N 1
ATOM 834 C CA . ARG A 1 108 ? -9.141 4.513 12.197 1.00 97.12 108 ARG A CA 1
ATOM 835 C C . ARG A 1 108 ? -9.265 4.721 13.693 1.00 97.12 108 ARG A C 1
ATOM 837 O O . ARG A 1 108 ? -8.611 5.608 14.233 1.00 97.12 108 ARG A O 1
ATOM 844 N N . ILE A 1 109 ? -10.022 3.847 14.347 1.00 92.81 109 ILE A N 1
ATOM 845 C CA . ILE A 1 109 ? -10.098 3.780 15.805 1.00 92.81 109 ILE A CA 1
ATOM 846 C C . ILE A 1 109 ? -10.445 2.350 16.246 1.00 92.81 109 ILE A C 1
ATOM 848 O O . ILE A 1 109 ? -11.081 1.617 15.490 1.00 92.81 109 ILE A O 1
ATOM 852 N N . ASN A 1 110 ? -10.016 1.945 17.444 1.00 89.56 110 ASN A N 1
ATOM 853 C CA . ASN A 1 110 ? -10.369 0.647 18.034 1.00 89.56 110 ASN A CA 1
ATOM 854 C C . ASN A 1 110 ? -11.425 0.871 19.127 1.00 89.56 110 ASN A C 1
ATOM 856 O O . ASN A 1 110 ? -11.052 1.429 20.160 1.00 89.56 110 ASN A O 1
ATOM 860 N N . PRO A 1 111 ? -12.697 0.475 18.919 1.00 85.44 111 PRO A N 1
ATOM 861 C CA . PRO A 1 111 ? -13.797 0.660 19.870 1.00 85.44 111 PRO A CA 1
ATOM 862 C C . PRO A 1 111 ? -13.485 0.280 21.322 1.00 85.44 111 PRO A C 1
ATOM 864 O O . PRO A 1 111 ? -13.773 1.065 22.222 1.00 85.44 111 PRO A O 1
ATOM 867 N N . GLY A 1 112 ? -12.817 -0.852 21.550 1.00 80.06 112 GLY A N 1
ATOM 868 C CA . GLY 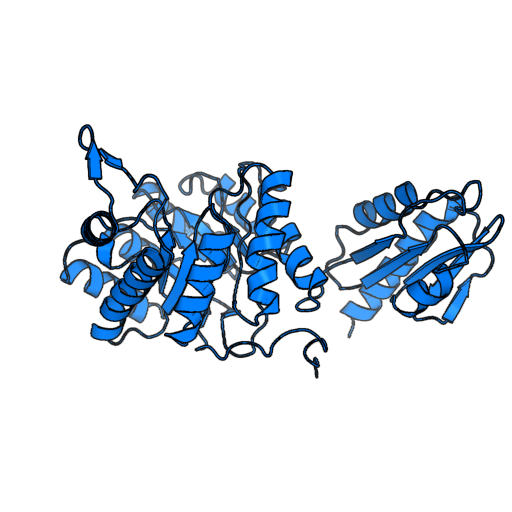A 1 112 ? -12.452 -1.352 22.880 1.00 80.06 112 GLY A CA 1
ATOM 869 C C . GLY A 1 112 ? -11.516 -0.434 23.672 1.00 80.06 112 GLY A C 1
ATOM 870 O O . GLY A 1 112 ? -11.437 -0.542 24.891 1.00 80.06 112 GLY A O 1
ATOM 871 N N . ASN A 1 113 ? -10.855 0.518 23.006 1.00 80.50 113 ASN A N 1
ATOM 872 C CA . ASN A 1 113 ? -9.915 1.456 23.622 1.00 80.50 113 ASN A CA 1
ATOM 873 C C . ASN A 1 113 ? -10.493 2.872 23.808 1.00 80.50 113 ASN A C 1
ATOM 875 O O . ASN A 1 113 ? -9.775 3.760 24.262 1.00 80.50 113 ASN A O 1
ATOM 879 N N . ILE A 1 114 ? -11.754 3.117 23.430 1.00 81.44 114 ILE A N 1
ATOM 880 C CA . ILE A 1 114 ? -12.386 4.454 23.446 1.00 81.44 114 ILE A CA 1
ATOM 881 C C . ILE A 1 114 ? -13.007 4.792 24.824 1.00 81.44 114 ILE A C 1
ATOM 883 O O . ILE A 1 114 ? -13.377 5.938 25.105 1.00 81.44 114 ILE A O 1
ATOM 887 N N . GLY A 1 115 ? -13.087 3.808 25.722 1.00 79.38 115 GLY A N 1
ATOM 888 C CA . GLY A 1 115 ? -13.656 3.963 27.058 1.00 79.38 115 GLY A CA 1
ATOM 889 C C . GLY A 1 115 ? -15.131 3.574 27.098 1.00 79.38 115 GLY A C 1
ATOM 890 O O . GLY A 1 115 ? -15.472 2.452 26.741 1.00 79.38 115 GLY A O 1
ATOM 891 N N . SER A 1 116 ? -15.995 4.472 27.579 1.00 87.00 116 SER A N 1
ATOM 892 C CA . SER A 1 116 ? -17.409 4.165 27.824 1.00 87.00 116 SER A CA 1
ATOM 893 C C . SER A 1 116 ? -18.196 3.865 26.544 1.00 87.00 116 SER A C 1
ATOM 895 O O . SER A 1 116 ? -17.872 4.327 25.447 1.00 87.00 116 SER A O 1
ATOM 897 N N . GLU A 1 117 ? -19.296 3.135 26.717 1.00 87.62 117 GLU A N 1
ATOM 898 C CA . GLU A 1 117 ? -20.269 2.832 25.667 1.00 87.62 117 GLU A CA 1
ATOM 899 C C . GLU A 1 117 ? -20.798 4.100 24.968 1.00 87.62 117 GLU A C 1
ATOM 901 O O . GLU A 1 117 ? -20.935 4.150 23.744 1.00 87.62 117 GLU A O 1
ATOM 906 N N . GLU A 1 118 ? -21.026 5.162 25.746 1.00 91.75 118 GLU A N 1
ATOM 907 C CA . GLU A 1 118 ? -21.470 6.468 25.253 1.00 91.75 118 GLU A CA 1
ATOM 908 C C . GLU A 1 118 ? -20.477 7.074 24.255 1.00 91.75 118 GLU A C 1
ATOM 910 O O . GLU A 1 118 ? -20.885 7.586 23.209 1.00 91.75 118 GLU A O 1
ATOM 915 N N . ASN A 1 119 ? -19.173 6.956 24.525 1.00 93.25 119 ASN A N 1
ATOM 916 C CA . ASN A 1 119 ? -18.135 7.481 23.643 1.00 93.25 119 ASN A CA 1
ATOM 917 C C . ASN A 1 119 ? -18.122 6.740 22.302 1.00 93.25 119 ASN A C 1
ATOM 919 O O . ASN A 1 119 ? -18.016 7.364 21.244 1.00 93.25 119 ASN A O 1
ATOM 923 N N . VAL A 1 120 ? -18.247 5.409 22.334 1.00 92.31 120 VAL A N 1
ATOM 924 C CA . VAL A 1 120 ? -18.323 4.581 21.122 1.00 92.31 120 VAL A CA 1
ATOM 925 C C . VAL A 1 120 ? -19.549 4.971 20.299 1.00 92.31 120 VAL A C 1
ATOM 927 O O . VAL A 1 120 ? -19.433 5.231 19.098 1.00 92.31 120 VAL A O 1
ATOM 930 N N . ARG A 1 121 ? -20.712 5.095 20.947 1.00 94.12 121 ARG A N 1
ATOM 931 C CA . ARG A 1 121 ? -21.962 5.494 20.294 1.00 94.12 121 ARG A CA 1
ATOM 932 C C . ARG A 1 121 ? -21.854 6.876 19.652 1.00 94.12 121 ARG A C 1
ATOM 934 O O . ARG A 1 121 ? -22.296 7.043 18.517 1.00 94.12 121 ARG A O 1
ATOM 941 N N . ALA A 1 122 ? -21.220 7.838 20.323 1.00 95.75 122 ALA A N 1
ATOM 942 C CA . ALA A 1 122 ? -20.991 9.173 19.774 1.00 95.75 122 ALA A CA 1
ATOM 943 C C . ALA A 1 122 ? -20.142 9.128 18.491 1.00 95.75 122 ALA A C 1
ATOM 945 O O . ALA A 1 122 ? -20.486 9.770 17.495 1.00 95.75 122 ALA A O 1
ATOM 946 N N . VAL A 1 123 ? -19.064 8.332 18.473 1.00 95.94 123 VAL A N 1
ATOM 947 C CA . VAL A 1 123 ? -18.222 8.158 17.275 1.00 95.94 123 VAL A CA 1
ATOM 948 C C . VAL A 1 123 ? -19.008 7.512 16.136 1.00 95.94 123 VAL A C 1
ATOM 950 O O . VAL A 1 123 ? -18.919 7.981 15.004 1.00 95.94 123 VAL A O 1
ATOM 953 N N . ILE A 1 124 ? -19.811 6.484 16.420 1.00 95.88 124 ILE A N 1
ATOM 954 C CA . ILE A 1 124 ? -20.649 5.807 15.418 1.00 95.88 124 ILE A CA 1
ATOM 955 C C . ILE A 1 124 ? -21.693 6.762 14.835 1.00 95.88 124 ILE A C 1
ATOM 957 O O . ILE A 1 124 ? -21.840 6.845 13.616 1.00 95.88 124 ILE A O 1
ATOM 961 N N . GLN A 1 125 ? -22.390 7.522 15.683 1.00 96.62 125 GLN A N 1
ATOM 962 C CA . GLN A 1 125 ? -23.360 8.529 15.246 1.00 96.62 125 GLN A CA 1
ATOM 963 C C . GLN A 1 125 ? -22.703 9.575 14.346 1.00 96.62 125 GLN A C 1
ATOM 965 O O . GLN A 1 125 ? -23.232 9.895 13.280 1.00 96.62 125 GLN A O 1
ATOM 970 N N . ARG A 1 126 ? -21.516 10.059 14.724 1.00 97.25 126 ARG A N 1
ATOM 971 C CA . ARG A 1 126 ? -20.766 11.017 13.912 1.00 97.25 126 ARG A CA 1
ATOM 972 C C . ARG A 1 126 ? -20.292 10.411 12.594 1.00 97.25 126 ARG A C 1
ATOM 974 O O . ARG A 1 126 ? -20.429 11.046 11.555 1.00 97.25 126 ARG A O 1
ATOM 981 N N . ALA A 1 127 ? -19.786 9.181 12.605 1.00 97.56 127 ALA A N 1
ATOM 982 C CA . ALA A 1 127 ? -19.404 8.480 11.385 1.00 97.56 127 ALA A CA 1
ATOM 983 C C . ALA A 1 127 ? -20.612 8.292 10.452 1.00 97.56 127 ALA A C 1
ATOM 985 O O . ALA A 1 127 ? -20.491 8.513 9.254 1.00 97.56 127 ALA A O 1
ATOM 986 N N . ASN A 1 128 ? -21.792 7.961 10.985 1.00 97.44 128 ASN A N 1
ATOM 987 C CA . ASN A 1 128 ? -23.034 7.886 10.212 1.00 97.44 128 ASN A CA 1
ATOM 988 C C . ASN A 1 128 ? -23.444 9.238 9.621 1.00 97.44 128 ASN A C 1
ATOM 990 O O . ASN A 1 128 ? -23.787 9.287 8.443 1.00 97.44 128 ASN A O 1
ATOM 994 N N . GLN A 1 129 ? -23.349 10.323 10.393 1.00 97.88 129 GLN A N 1
ATOM 995 C CA . GLN A 1 129 ? -23.677 11.676 9.933 1.00 97.88 129 GLN A CA 1
ATOM 996 C C . GLN A 1 129 ? -22.894 12.081 8.674 1.00 97.88 129 GLN A C 1
ATOM 998 O O . GLN A 1 129 ? -23.450 12.738 7.799 1.00 97.88 129 GLN A O 1
ATOM 1003 N N . PHE A 1 130 ? -21.622 11.686 8.578 1.00 97.75 130 PHE A N 1
ATOM 1004 C CA . PHE A 1 130 ? -20.745 12.009 7.445 1.00 97.75 130 PHE A CA 1
ATOM 1005 C C . PHE A 1 130 ? -20.535 10.834 6.479 1.00 97.75 130 PHE A C 1
ATOM 1007 O O . PHE A 1 130 ? -19.678 10.906 5.605 1.00 97.75 130 PHE A O 1
ATOM 1014 N N . GLY A 1 131 ? -21.281 9.734 6.635 1.00 97.06 131 GLY A N 1
ATOM 1015 C CA . GLY A 1 131 ? -21.143 8.544 5.788 1.00 97.06 131 GLY A CA 1
ATOM 1016 C C . GLY A 1 131 ? -19.775 7.852 5.877 1.00 97.06 131 GLY A C 1
ATOM 1017 O O . GLY A 1 131 ? -19.415 7.086 4.988 1.00 97.06 131 GLY A O 1
ATOM 1018 N N . LEU A 1 132 ? -19.009 8.089 6.943 1.00 98.38 132 LEU A N 1
ATOM 1019 C CA . LEU A 1 132 ? -17.645 7.593 7.082 1.00 98.38 132 LEU A CA 1
ATOM 1020 C C . LEU A 1 132 ? -17.626 6.096 7.406 1.00 98.38 132 LEU A C 1
ATOM 1022 O O . LEU A 1 132 ? -18.463 5.615 8.185 1.00 98.38 132 LEU A O 1
ATOM 1026 N N . PRO A 1 133 ? -16.646 5.357 6.870 1.00 98.50 133 PRO A N 1
ATOM 1027 C CA . PRO A 1 133 ? -16.265 4.055 7.377 1.00 98.50 133 PRO A CA 1
ATOM 1028 C C . PRO A 1 133 ? -15.317 4.160 8.576 1.00 98.50 133 PRO A C 1
ATOM 1030 O O . PRO A 1 133 ? -14.582 5.142 8.748 1.00 98.50 133 PRO A O 1
ATOM 1033 N N . ILE A 1 134 ? -15.286 3.090 9.369 1.00 98.38 134 ILE A N 1
ATOM 1034 C CA . ILE A 1 134 ? -14.356 2.928 10.489 1.00 98.38 134 ILE A CA 1
ATOM 1035 C C . ILE A 1 134 ? -13.430 1.752 10.196 1.00 98.38 134 ILE A C 1
ATOM 1037 O O . ILE A 1 134 ? -13.871 0.645 9.896 1.00 98.38 134 ILE A O 1
ATOM 1041 N N . ARG A 1 135 ? -12.121 1.979 10.306 1.00 98.31 135 ARG A N 1
ATOM 1042 C CA . ARG A 1 135 ? -11.145 0.893 10.339 1.00 98.31 135 ARG A CA 1
ATOM 1043 C C . ARG A 1 135 ? -10.813 0.521 11.779 1.00 98.31 135 ARG A C 1
ATOM 1045 O O . ARG A 1 135 ? -10.166 1.315 12.465 1.00 98.31 135 ARG A O 1
ATOM 1052 N N . VAL A 1 136 ? -11.133 -0.710 12.163 1.00 97.00 136 VAL A N 1
ATOM 1053 C CA . VAL A 1 136 ? -10.611 -1.353 13.375 1.00 97.00 136 VAL A CA 1
ATOM 1054 C C . VAL A 1 136 ? -9.226 -1.909 13.052 1.00 97.00 136 VAL A C 1
ATOM 1056 O O . VAL A 1 136 ? -9.058 -2.704 12.128 1.00 97.00 136 VAL A O 1
ATOM 1059 N N . GLY A 1 137 ? -8.206 -1.441 13.770 1.00 94.12 137 GLY A N 1
ATOM 1060 C CA . GLY A 1 137 ? -6.816 -1.806 13.515 1.00 94.12 137 GLY A CA 1
ATOM 1061 C C . GLY A 1 137 ? -6.131 -2.356 14.752 1.00 94.12 137 GLY A C 1
ATOM 1062 O O . GLY A 1 137 ? -5.608 -1.582 15.559 1.00 94.12 137 GLY A O 1
ATOM 1063 N N . VAL A 1 138 ? -6.093 -3.678 14.861 1.00 94.19 138 VAL A N 1
ATOM 1064 C CA . VAL A 1 138 ? -5.382 -4.405 15.912 1.00 94.19 138 VAL A CA 1
ATOM 1065 C C . VAL A 1 138 ? -3.910 -4.512 15.537 1.00 94.19 138 VAL A C 1
ATOM 1067 O O . VAL A 1 138 ? -3.567 -4.895 14.418 1.00 94.19 138 VAL A O 1
ATOM 1070 N N . ASN A 1 139 ? -3.036 -4.173 16.479 1.00 91.62 139 ASN A N 1
ATOM 1071 C CA . ASN A 1 139 ? -1.605 -4.427 16.375 1.00 91.62 139 ASN A CA 1
ATOM 1072 C C . ASN A 1 139 ? -1.190 -5.302 17.559 1.00 91.62 139 ASN A C 1
ATOM 1074 O O . ASN A 1 139 ? -1.658 -5.065 18.671 1.00 91.62 139 ASN A O 1
ATOM 1078 N N . GLN A 1 140 ? -0.270 -6.243 17.341 1.00 87.88 140 GLN A N 1
ATOM 1079 C CA . GLN A 1 140 ? 0.248 -7.120 18.399 1.00 87.88 140 GLN A CA 1
ATOM 1080 C C . GLN A 1 140 ? 0.732 -6.342 19.639 1.00 87.88 140 GLN A C 1
ATOM 1082 O O . GLN A 1 140 ? 0.472 -6.752 20.764 1.00 87.88 140 GLN A O 1
ATOM 1087 N N . GLY A 1 141 ? 1.411 -5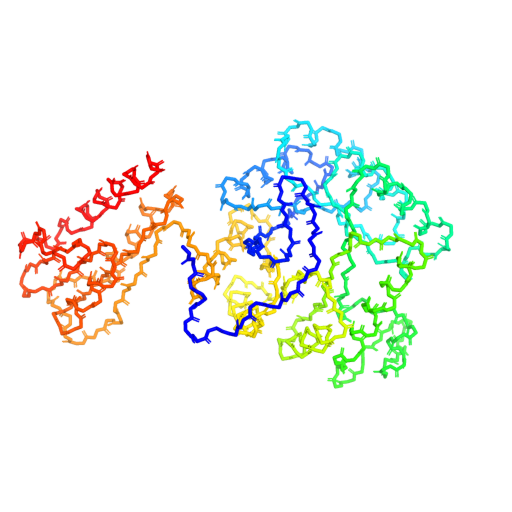.205 19.445 1.00 83.94 141 GLY A N 1
ATOM 1088 C CA . GLY A 1 141 ? 1.950 -4.390 20.541 1.00 83.94 141 GLY A CA 1
ATOM 1089 C C . GLY A 1 141 ? 0.913 -3.570 21.318 1.00 83.94 141 GLY A C 1
ATOM 1090 O O . GLY A 1 141 ? 1.273 -2.901 22.280 1.00 83.94 141 GLY A O 1
ATOM 1091 N N . SER A 1 142 ? -0.357 -3.577 20.906 1.00 84.00 142 SER A N 1
ATOM 1092 C CA . SER A 1 142 ? -1.419 -2.777 21.527 1.00 84.00 142 SER A CA 1
ATOM 1093 C C . SER A 1 142 ? -2.708 -3.577 21.727 1.00 84.00 142 SER A C 1
ATOM 1095 O O . SER A 1 142 ? -3.799 -3.026 21.553 1.00 84.00 142 SER A O 1
ATOM 1097 N N . LEU A 1 143 ? -2.580 -4.875 22.016 1.00 90.00 143 LEU A N 1
ATOM 1098 C CA . LEU A 1 143 ? -3.704 -5.698 22.456 1.00 90.00 143 LEU A CA 1
ATOM 1099 C C . LEU A 1 143 ? -4.263 -5.156 23.769 1.00 90.00 143 LEU A C 1
ATOM 1101 O O . LEU A 1 143 ? -3.536 -4.645 24.624 1.00 90.00 143 LEU A O 1
ATOM 1105 N N . GLU A 1 144 ? -5.572 -5.268 23.924 1.00 89.88 144 GLU A N 1
ATOM 1106 C CA . GLU A 1 144 ? -6.247 -4.874 25.146 1.00 89.88 144 GLU A CA 1
ATOM 1107 C C . GLU A 1 144 ? -5.829 -5.773 26.308 1.00 89.88 144 GLU A C 1
ATOM 1109 O O . GLU A 1 144 ? -5.551 -6.960 26.137 1.00 89.88 144 GLU A O 1
ATOM 1114 N N . ARG A 1 145 ? -5.753 -5.183 27.505 1.00 90.06 145 ARG A N 1
ATOM 1115 C CA . ARG A 1 145 ? -5.105 -5.800 28.668 1.00 90.06 145 ARG A CA 1
ATOM 1116 C C . ARG A 1 145 ? -5.699 -7.158 29.035 1.00 90.06 145 ARG A C 1
ATOM 1118 O O . ARG A 1 145 ? -4.956 -8.054 29.409 1.00 90.06 145 ARG A O 1
ATOM 1125 N N . ASP A 1 146 ? -7.012 -7.304 28.951 1.00 92.25 146 ASP A N 1
ATOM 1126 C CA . ASP A 1 146 ? -7.713 -8.540 29.288 1.00 92.25 146 ASP A CA 1
ATOM 1127 C C . ASP A 1 146 ? -7.407 -9.671 28.294 1.00 92.25 146 ASP A C 1
ATOM 1129 O O . ASP A 1 146 ? -7.068 -10.775 28.717 1.00 92.25 146 ASP A O 1
ATOM 1133 N N . ILE A 1 147 ? -7.418 -9.379 26.989 1.00 93.62 147 ILE A N 1
ATOM 1134 C CA . ILE A 1 147 ? -7.017 -10.332 25.943 1.00 93.62 147 ILE A CA 1
ATOM 1135 C C . ILE A 1 147 ? -5.540 -10.685 26.096 1.00 93.62 147 ILE A C 1
ATOM 1137 O O . ILE A 1 147 ? -5.177 -11.856 26.107 1.00 93.62 147 ILE A O 1
ATOM 1141 N N . ALA A 1 148 ? -4.677 -9.686 26.263 1.00 93.44 148 ALA A N 1
ATOM 1142 C CA . ALA A 1 148 ? -3.254 -9.907 26.464 1.00 93.44 148 ALA A CA 1
ATOM 1143 C C . ALA A 1 148 ? -2.991 -10.873 27.6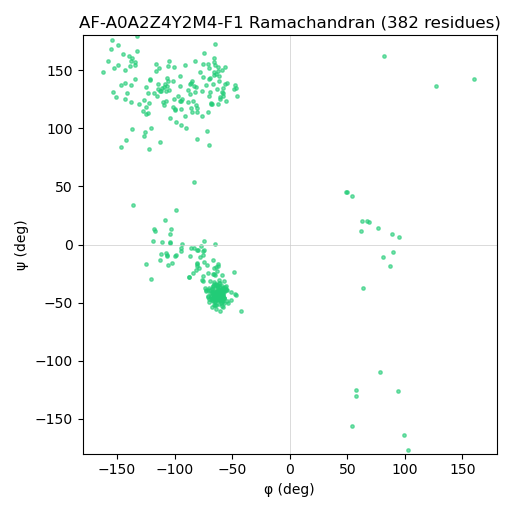37 1.00 93.44 148 ALA A C 1
ATOM 1145 O O . ALA A 1 148 ? -2.291 -11.869 27.466 1.00 93.44 148 ALA A O 1
ATOM 1146 N N . LEU A 1 149 ? -3.598 -10.628 28.805 1.00 93.88 149 LEU A N 1
ATOM 1147 C CA . LEU A 1 149 ? -3.462 -11.494 29.983 1.00 93.88 149 LEU A CA 1
ATOM 1148 C C . LEU A 1 149 ? -4.025 -12.904 29.741 1.00 93.88 149 LEU A C 1
ATOM 1150 O O . LEU A 1 149 ? -3.395 -13.880 30.141 1.00 93.88 149 LEU A O 1
ATOM 1154 N N . LYS A 1 150 ? -5.167 -13.028 29.047 1.00 96.25 150 LYS A N 1
ATOM 1155 C CA . LYS A 1 150 ? -5.749 -14.325 28.651 1.00 96.25 150 LYS A CA 1
ATOM 1156 C C . LYS A 1 150 ? -4.765 -15.172 27.836 1.00 96.25 150 LYS A C 1
ATOM 1158 O O . LYS A 1 150 ? -4.719 -16.385 28.013 1.00 96.25 150 LYS A O 1
ATOM 1163 N N . TYR A 1 151 ? -3.968 -14.533 26.982 1.00 95.50 151 TYR A N 1
ATOM 1164 C CA . TYR A 1 151 ? -2.978 -15.183 26.119 1.00 95.50 151 TYR A CA 1
ATOM 1165 C C . TYR A 1 151 ? -1.545 -15.120 26.674 1.00 95.50 151 TYR A C 1
ATOM 1167 O O . TYR A 1 151 ? -0.581 -15.124 25.911 1.00 95.50 151 TYR A O 1
ATOM 1175 N N . GLY A 1 152 ? -1.388 -15.077 28.000 1.00 93.56 152 GLY A N 1
ATOM 1176 C CA . GLY A 1 152 ? -0.095 -15.290 28.658 1.00 93.56 152 GLY A CA 1
ATOM 1177 C C . GLY A 1 152 ? 0.764 -14.041 28.862 1.00 93.56 152 GLY A C 1
ATOM 1178 O O . GLY A 1 152 ? 1.920 -14.160 29.273 1.00 93.56 152 GLY A O 1
ATOM 1179 N N . ALA A 1 153 ? 0.233 -12.840 28.619 1.00 93.44 153 ALA A N 1
ATOM 1180 C CA . ALA A 1 153 ? 0.895 -11.624 29.078 1.00 93.44 153 ALA A CA 1
ATOM 1181 C C . ALA A 1 153 ? 0.982 -11.597 30.606 1.00 93.44 153 ALA A C 1
ATOM 1183 O O . ALA A 1 153 ? 0.117 -12.120 31.311 1.00 93.44 153 ALA A O 1
ATOM 1184 N N . HIS A 1 154 ? 1.988 -10.909 31.126 1.00 93.12 154 HIS A N 1
ATOM 1185 C CA . HIS A 1 154 ? 2.146 -10.694 32.560 1.00 93.12 154 HIS A CA 1
ATOM 1186 C C . HIS A 1 154 ? 2.580 -9.258 32.835 1.00 93.12 154 HIS A C 1
ATOM 1188 O O . HIS A 1 154 ? 3.098 -8.564 31.963 1.00 93.12 154 HIS A O 1
ATOM 1194 N N . VAL A 1 155 ? 2.338 -8.778 34.053 1.00 91.88 155 VAL A N 1
ATOM 1195 C CA . VAL A 1 155 ? 2.746 -7.428 34.452 1.00 91.88 155 VAL A CA 1
ATOM 1196 C C . VAL A 1 155 ? 4.085 -7.510 35.169 1.00 91.88 155 VAL A C 1
ATOM 1198 O O . VAL A 1 155 ? 4.201 -8.202 36.178 1.00 91.88 155 VAL A O 1
ATOM 1201 N N . LYS A 1 156 ? 5.076 -6.772 34.671 1.00 90.12 156 LYS A N 1
ATOM 1202 C CA . LYS A 1 156 ? 6.377 -6.581 35.316 1.00 90.12 156 LYS A CA 1
ATOM 1203 C C . LYS A 1 156 ? 6.641 -5.083 35.419 1.00 90.12 156 LYS A C 1
ATOM 1205 O O . LYS A 1 156 ? 6.538 -4.380 34.421 1.00 90.12 156 LYS A O 1
ATOM 1210 N N . ASP A 1 157 ? 6.906 -4.586 36.625 1.00 89.31 157 ASP A N 1
ATOM 1211 C CA . ASP A 1 157 ? 7.177 -3.162 36.885 1.00 89.31 157 ASP A CA 1
ATOM 1212 C C . ASP A 1 157 ? 6.080 -2.206 36.361 1.00 89.31 157 ASP A C 1
ATOM 1214 O O . ASP A 1 157 ? 6.364 -1.158 35.788 1.00 89.31 157 ASP A O 1
ATOM 1218 N N . ASN A 1 158 ? 4.800 -2.573 36.535 1.00 84.62 158 ASN A N 1
ATOM 1219 C CA . ASN A 1 158 ? 3.619 -1.873 35.990 1.00 84.62 158 ASN A CA 1
ATOM 1220 C C . ASN A 1 158 ? 3.542 -1.792 34.453 1.00 84.62 158 ASN A C 1
ATOM 1222 O O . ASN A 1 158 ? 2.673 -1.104 33.915 1.00 84.62 158 ASN A O 1
ATOM 1226 N N . ILE A 1 159 ? 4.388 -2.536 33.744 1.00 85.44 159 ILE A N 1
ATOM 1227 C CA . ILE A 1 159 ? 4.375 -2.652 32.288 1.00 85.44 159 ILE A CA 1
ATOM 1228 C C . ILE A 1 159 ? 3.786 -4.014 31.920 1.00 85.44 159 ILE A C 1
ATOM 1230 O O . ILE A 1 159 ? 4.137 -5.043 32.499 1.00 85.44 159 ILE A O 1
ATOM 1234 N N . LEU A 1 160 ? 2.854 -4.018 30.967 1.00 86.56 160 LEU A N 1
ATOM 1235 C CA . LEU A 1 160 ? 2.306 -5.247 30.404 1.00 86.56 160 LEU A CA 1
ATOM 1236 C C . LEU A 1 160 ? 3.331 -5.842 29.434 1.00 86.56 160 LEU A C 1
ATOM 1238 O O . LEU A 1 160 ? 3.591 -5.270 28.376 1.00 8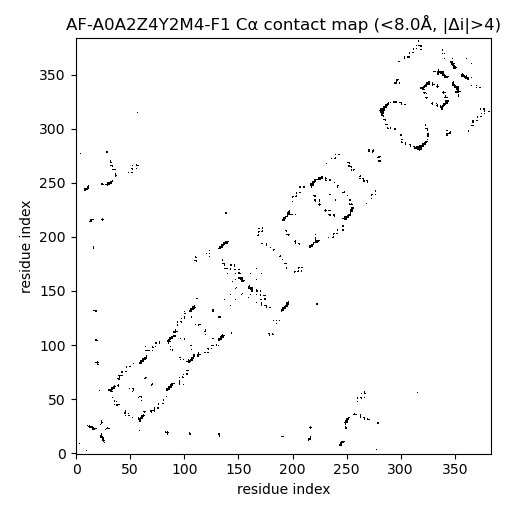6.56 160 LEU A O 1
ATOM 1242 N N . MET A 1 161 ? 3.909 -6.974 29.812 1.00 89.94 161 MET A N 1
ATOM 1243 C CA . MET A 1 161 ? 4.889 -7.702 29.018 1.00 89.94 161 MET A CA 1
ATOM 1244 C C . MET A 1 161 ? 4.195 -8.800 28.209 1.00 89.94 161 MET A C 1
ATOM 1246 O O . MET A 1 161 ? 3.329 -9.494 28.751 1.00 89.94 161 MET A O 1
ATOM 1250 N N . PRO A 1 162 ? 4.552 -8.977 26.925 1.00 91.38 162 PRO A N 1
ATOM 1251 C CA . PRO A 1 162 ? 4.049 -10.093 26.134 1.00 91.38 162 PRO A CA 1
ATOM 1252 C C . PRO A 1 162 ? 4.560 -11.440 26.686 1.00 91.38 162 PRO A C 1
ATOM 1254 O O . PRO A 1 162 ? 5.569 -11.463 27.397 1.00 91.38 162 PRO A O 1
ATOM 1257 N N . PRO A 1 163 ? 3.898 -12.561 26.351 1.00 92.06 163 PRO A N 1
ATOM 1258 C CA . PRO A 1 163 ? 4.431 -13.898 26.622 1.00 92.06 163 PRO A CA 1
ATOM 1259 C C . PRO A 1 163 ? 5.795 -14.092 25.940 1.00 92.06 163 PRO A C 1
ATOM 1261 O O . PRO A 1 163 ? 6.045 -13.515 24.879 1.00 92.06 163 PRO A O 1
ATOM 1264 N N . GLU A 1 164 ? 6.663 -14.919 26.532 1.00 88.69 164 GLU A N 1
ATOM 1265 C CA . GLU A 1 164 ? 8.033 -15.154 26.036 1.00 88.69 164 GLU A CA 1
ATOM 1266 C C . GLU A 1 164 ? 8.056 -15.682 24.595 1.00 88.69 164 GLU A C 1
ATOM 1268 O O . GLU A 1 164 ? 8.872 -15.246 23.784 1.00 88.69 164 GLU A O 1
ATOM 1273 N N . GLU A 1 165 ? 7.110 -16.557 24.250 1.00 87.25 165 GLU A N 1
ATOM 1274 C CA . GLU A 1 165 ? 6.966 -17.135 22.906 1.00 87.25 165 GLU A CA 1
ATOM 1275 C C . GLU A 1 165 ? 6.266 -16.189 21.907 1.00 87.25 165 GLU A C 1
ATOM 1277 O O . GLU A 1 165 ? 6.181 -16.477 20.712 1.00 87.25 165 GLU A O 1
ATOM 1282 N N . GLY A 1 166 ? 5.798 -15.025 22.369 1.00 89.50 166 GLY A N 1
ATOM 1283 C CA . GLY A 1 166 ? 4.957 -14.111 21.602 1.00 89.50 166 GLY A CA 1
ATOM 1284 C C . GLY A 1 166 ? 3.478 -14.509 21.611 1.00 89.50 166 GLY A C 1
ATOM 1285 O O . GLY A 1 166 ? 3.099 -15.615 21.985 1.00 89.50 166 GLY A O 1
ATOM 1286 N N . TYR A 1 167 ? 2.605 -13.562 21.256 1.00 94.69 167 TYR A N 1
ATOM 1287 C CA . TYR A 1 167 ? 1.169 -13.839 21.211 1.00 94.69 167 TYR A CA 1
ATOM 1288 C C . TYR A 1 167 ? 0.828 -14.774 20.046 1.00 94.69 167 TYR A C 1
ATOM 1290 O O . TYR A 1 167 ? 1.375 -14.590 18.953 1.00 94.69 167 TYR A O 1
ATOM 1298 N N . PRO A 1 168 ? -0.117 -15.708 20.237 1.00 96.31 168 PRO A N 1
ATOM 1299 C CA . PRO A 1 168 ? -0.623 -16.534 19.154 1.00 96.31 168 PRO A CA 1
ATOM 1300 C C . PRO A 1 168 ? -1.560 -15.717 18.241 1.00 96.31 168 PRO A C 1
ATOM 1302 O O . PRO A 1 168 ? -2.006 -14.619 18.598 1.00 96.31 168 PRO A O 1
ATOM 1305 N N . ALA A 1 169 ? -1.849 -16.227 17.042 1.00 97.38 169 ALA A N 1
ATOM 1306 C CA . ALA A 1 169 ? -2.664 -15.525 16.043 1.00 97.38 169 ALA A CA 1
ATOM 1307 C C . ALA A 1 169 ? -4.082 -15.235 16.563 1.00 97.38 169 ALA A C 1
ATOM 1309 O O . ALA A 1 169 ? -4.629 -14.151 16.341 1.00 97.38 169 ALA A O 1
ATOM 1310 N N . GLU A 1 170 ? -4.618 -16.173 17.336 1.00 97.62 170 GLU A N 1
ATOM 1311 C CA . GLU A 1 170 ? -5.929 -16.167 17.973 1.00 97.62 170 GLU A CA 1
ATOM 1312 C C . GLU A 1 170 ? -6.127 -14.920 18.843 1.00 97.62 170 GLU A C 1
ATOM 1314 O O . GLU A 1 170 ? -7.206 -14.335 18.834 1.00 97.62 170 GLU A O 1
ATOM 1319 N N . ALA A 1 171 ? -5.076 -14.436 19.516 1.00 97.00 171 ALA A N 1
ATOM 1320 C CA . ALA A 1 171 ? -5.150 -13.223 20.329 1.00 97.00 171 ALA A CA 1
ATOM 1321 C C . ALA A 1 171 ? -5.464 -11.974 19.484 1.00 97.00 171 ALA A C 1
ATOM 1323 O O . ALA A 1 171 ? -6.257 -11.117 19.884 1.00 97.00 171 ALA A O 1
ATOM 1324 N N . LEU A 1 172 ? -4.862 -11.869 18.293 1.00 97.12 172 LEU A N 1
ATOM 1325 C CA . LEU A 1 172 ? -5.103 -10.756 17.372 1.00 97.12 172 LEU A CA 1
ATOM 1326 C C . LEU A 1 172 ? -6.487 -10.866 16.725 1.00 97.12 172 LEU A C 1
ATOM 1328 O O . LEU A 1 172 ? -7.160 -9.848 16.546 1.00 97.12 172 LEU A O 1
ATOM 1332 N N . VAL A 1 173 ? -6.900 -12.085 16.372 1.00 98.06 173 VAL A N 1
ATOM 1333 C CA . VAL A 1 173 ? -8.210 -12.358 15.767 1.00 98.06 173 VAL A CA 1
ATOM 1334 C C . VAL A 1 173 ? -9.332 -12.062 16.760 1.00 98.06 173 VAL A C 1
ATOM 1336 O O . VAL A 1 173 ? -10.268 -11.347 16.409 1.00 98.06 173 VAL A O 1
ATOM 1339 N N . GLU A 1 174 ? -9.208 -12.519 18.008 1.00 97.38 174 GLU A N 1
ATOM 1340 C CA . GLU A 1 174 ? -10.179 -12.262 19.076 1.00 97.38 174 GLU A CA 1
ATOM 1341 C C . GLU A 1 174 ? -10.345 -10.762 19.334 1.00 97.38 174 GLU A C 1
ATOM 1343 O O . GLU A 1 174 ? -11.468 -10.261 19.372 1.00 97.38 174 GLU A O 1
ATOM 1348 N N . SER A 1 175 ? -9.239 -10.015 19.428 1.00 96.44 175 SER A N 1
ATOM 1349 C CA . SER A 1 175 ? -9.293 -8.555 19.568 1.00 96.44 175 SER A CA 1
ATOM 1350 C C . SER A 1 175 ? -10.018 -7.905 18.385 1.00 96.44 175 SER A C 1
ATOM 1352 O O . SER A 1 175 ? -10.871 -7.034 18.580 1.00 96.44 175 SER A O 1
ATOM 1354 N N . ALA A 1 176 ? -9.740 -8.345 17.154 1.00 96.94 176 ALA A N 1
ATOM 1355 C CA . ALA A 1 176 ? -10.364 -7.774 15.965 1.00 96.94 176 ALA A CA 1
ATOM 1356 C C . ALA A 1 176 ? -11.876 -8.030 15.941 1.00 96.94 176 ALA A C 1
ATOM 1358 O O . ALA A 1 176 ? -12.638 -7.081 15.761 1.00 96.94 176 ALA A O 1
ATOM 1359 N N . LEU A 1 177 ? -12.301 -9.276 16.165 1.00 96.62 177 LEU A N 1
ATOM 1360 C CA . LEU A 1 177 ? -13.712 -9.665 16.160 1.00 96.62 177 LEU A CA 1
ATOM 1361 C C . LEU A 1 177 ? -14.487 -9.004 17.303 1.00 96.62 177 LEU A C 1
ATOM 1363 O O . LEU A 1 177 ? -15.534 -8.419 17.049 1.00 96.62 177 LEU A O 1
ATOM 1367 N N . ARG A 1 178 ? -13.930 -8.942 18.517 1.00 95.44 178 ARG A N 1
ATOM 1368 C CA . ARG A 1 178 ? -14.569 -8.240 19.641 1.00 95.44 178 ARG A CA 1
ATOM 1369 C C . ARG A 1 178 ? -14.830 -6.764 19.335 1.00 95.44 178 ARG A C 1
ATOM 1371 O O . ARG A 1 178 ? -15.892 -6.229 19.635 1.00 95.44 178 ARG A O 1
ATOM 1378 N N . ASN A 1 179 ? -13.859 -6.076 18.735 1.00 95.25 179 ASN A N 1
ATOM 1379 C CA . ASN A 1 179 ? -14.032 -4.672 18.353 1.00 95.25 179 ASN A CA 1
ATOM 1380 C C . ASN A 1 179 ? -15.091 -4.492 17.255 1.00 95.25 179 ASN A C 1
ATOM 1382 O O . ASN A 1 179 ? -15.758 -3.459 17.209 1.00 95.25 179 ASN A O 1
ATOM 1386 N N . VAL A 1 180 ? -15.231 -5.474 16.367 1.00 94.88 180 VAL A N 1
ATOM 1387 C CA . VAL A 1 180 ? -16.264 -5.489 15.330 1.00 94.88 180 VAL A CA 1
ATOM 1388 C C . VAL A 1 180 ? -17.641 -5.726 15.918 1.00 94.88 180 VAL A C 1
ATOM 1390 O O . VAL A 1 180 ? -18.552 -4.981 15.576 1.00 94.88 180 VAL A O 1
ATOM 1393 N N . GLU A 1 181 ? -17.782 -6.686 16.829 1.00 95.06 181 GLU A N 1
ATOM 1394 C CA . GLU A 1 181 ? -19.042 -6.980 17.518 1.00 95.06 181 GLU A CA 1
ATOM 1395 C C . GLU A 1 181 ? -19.599 -5.736 18.215 1.00 95.06 181 GLU A C 1
ATOM 1397 O O . GLU A 1 181 ? -20.794 -5.465 18.130 1.00 95.06 181 GLU A O 1
ATOM 1402 N N . ILE A 1 182 ? -18.730 -4.912 18.815 1.00 94.38 182 ILE A N 1
ATOM 1403 C CA . ILE A 1 182 ? -19.124 -3.618 19.389 1.00 94.38 182 ILE A CA 1
ATOM 1404 C C . ILE A 1 182 ? -19.714 -2.687 18.318 1.00 94.38 182 ILE A C 1
ATOM 1406 O O . ILE A 1 182 ? -20.689 -1.994 18.577 1.00 94.38 182 ILE A O 1
ATOM 1410 N N . LEU A 1 183 ? -19.137 -2.617 17.114 1.00 95.75 183 LEU A N 1
ATOM 1411 C CA . LEU A 1 183 ? -19.692 -1.787 16.036 1.00 95.75 183 LEU A CA 1
ATOM 1412 C C . LEU A 1 183 ? -21.016 -2.362 15.513 1.00 95.75 183 LEU A C 1
ATOM 1414 O O . LEU A 1 183 ? -21.970 -1.612 15.284 1.00 95.75 183 LEU A O 1
ATOM 1418 N N . GLU A 1 184 ? -21.089 -3.683 15.351 1.00 95.44 184 GLU A N 1
ATOM 1419 C CA . GLU A 1 184 ? -22.284 -4.382 14.880 1.00 95.44 184 GLU A CA 1
ATOM 1420 C C . GLU A 1 184 ? -23.448 -4.284 15.872 1.00 95.44 184 GLU A C 1
ATOM 1422 O O . GLU A 1 184 ? -24.587 -4.122 15.433 1.00 95.44 184 GLU A O 1
ATOM 1427 N N . SER A 1 185 ? -23.194 -4.255 17.187 1.00 95.00 185 SER A N 1
ATOM 1428 C CA . SER A 1 185 ? -24.245 -4.060 18.197 1.00 95.00 185 SER A CA 1
ATOM 1429 C C . SER A 1 185 ? -24.948 -2.701 18.082 1.00 95.00 185 SER A C 1
ATOM 1431 O O . SER A 1 185 ? -26.062 -2.540 18.576 1.00 95.00 185 SER A O 1
ATOM 1433 N N . TYR A 1 186 ? -24.331 -1.727 17.402 1.00 94.38 186 TYR A N 1
ATOM 1434 C CA . TYR A 1 186 ? -24.940 -0.436 17.045 1.00 94.38 186 TYR A CA 1
ATOM 1435 C C . TYR A 1 186 ? -25.361 -0.345 15.572 1.00 94.38 186 TYR A C 1
ATOM 1437 O O . TYR A 1 186 ? -25.622 0.751 15.071 1.00 94.38 186 TYR A O 1
ATOM 1445 N N . GLY A 1 187 ? -25.402 -1.470 14.855 1.00 94.88 187 GLY A N 1
ATOM 1446 C CA . GLY A 1 187 ? -25.789 -1.532 13.446 1.00 94.88 187 GLY A CA 1
ATOM 1447 C C . GLY A 1 187 ? -24.789 -0.880 12.485 1.00 94.88 187 GLY A C 1
ATOM 1448 O O . GLY A 1 187 ? -25.161 -0.527 11.365 1.00 94.88 187 GLY A O 1
ATOM 1449 N N . PHE A 1 188 ? -23.530 -0.679 12.889 1.00 97.12 188 PHE A N 1
ATOM 1450 C CA . PHE A 1 188 ? -22.517 -0.078 12.023 1.00 97.12 188 PHE A CA 1
ATOM 1451 C C . PHE A 1 188 ? -21.849 -1.136 11.134 1.00 97.12 188 PHE A C 1
ATOM 1453 O O . PHE A 1 188 ? -21.173 -2.042 11.612 1.00 97.12 188 PHE A O 1
ATOM 1460 N N . THR A 1 189 ? -22.003 -1.000 9.815 1.00 93.31 189 THR A N 1
ATOM 1461 C CA . THR A 1 189 ? -21.595 -2.032 8.841 1.00 93.31 189 THR A CA 1
ATOM 1462 C C . THR A 1 189 ? -20.426 -1.632 7.940 1.00 93.31 189 THR A C 1
ATOM 1464 O O . THR A 1 189 ? -19.830 -2.496 7.295 1.00 93.31 189 THR A O 1
ATOM 1467 N N . ARG A 1 190 ? -20.061 -0.342 7.896 1.00 97.69 190 ARG A N 1
ATOM 1468 C CA . ARG A 1 190 ? -19.000 0.211 7.029 1.00 97.69 190 ARG A CA 1
ATOM 1469 C C . ARG A 1 190 ? -17.611 0.035 7.653 1.00 97.69 190 ARG A C 1
ATOM 1471 O O . ARG A 1 190 ? -16.865 1.000 7.836 1.00 97.69 190 ARG A O 1
ATOM 1478 N N . THR A 1 191 ? -17.286 -1.199 8.018 1.00 98.31 191 THR A N 1
ATOM 1479 C CA . THR A 1 191 ? -16.077 -1.538 8.775 1.00 98.31 191 THR A CA 1
ATOM 1480 C C . THR A 1 191 ? -14.990 -2.118 7.870 1.00 98.31 191 THR A C 1
ATOM 1482 O O . THR A 1 191 ? -15.267 -2.895 6.962 1.00 98.31 191 THR A O 1
ATOM 1485 N N . ILE A 1 192 ? -13.736 -1.748 8.127 1.00 98.75 192 ILE A N 1
ATOM 1486 C CA . ILE A 1 192 ? -12.532 -2.341 7.518 1.00 98.75 192 ILE A CA 1
ATOM 1487 C C . ILE A 1 192 ? -11.658 -2.885 8.650 1.00 98.75 192 ILE A C 1
ATOM 1489 O O . ILE A 1 192 ? -11.531 -2.223 9.680 1.00 98.75 192 ILE A O 1
ATOM 1493 N N . LEU A 1 193 ? -11.010 -4.036 8.466 1.00 98.44 193 LEU A N 1
ATOM 1494 C CA . LEU A 1 193 ? -10.167 -4.644 9.505 1.00 98.44 193 LEU A CA 1
ATOM 1495 C C . LEU A 1 193 ? -8.692 -4.668 9.131 1.00 98.44 193 LEU A C 1
ATOM 1497 O O . LEU A 1 193 ? -8.321 -4.745 7.962 1.00 98.44 193 LEU A O 1
ATOM 1501 N N . SER A 1 194 ? -7.833 -4.632 10.144 1.00 98.06 194 SER A N 1
ATOM 1502 C CA . SER A 1 194 ? -6.428 -5.014 10.015 1.00 98.06 194 SER A CA 1
ATOM 1503 C C . SER A 1 194 ? -5.927 -5.645 11.307 1.00 98.06 194 SER A C 1
ATOM 1505 O O . SER A 1 194 ? -6.178 -5.089 12.375 1.00 98.06 194 SER A O 1
ATOM 1507 N N . VAL A 1 195 ? -5.164 -6.730 11.187 1.00 97.00 195 VAL A N 1
ATOM 1508 C CA . VAL A 1 195 ? -4.439 -7.404 12.274 1.00 97.00 195 VAL A CA 1
ATOM 1509 C C . VAL A 1 195 ? -2.951 -7.404 11.936 1.00 97.00 195 VAL A C 1
ATOM 1511 O O . VAL A 1 195 ? -2.497 -8.143 11.072 1.00 97.00 195 VAL A O 1
ATOM 1514 N N . LYS A 1 196 ? -2.167 -6.497 12.523 1.00 95.81 196 LYS A N 1
ATOM 1515 C CA . LYS A 1 196 ? -0.759 -6.312 12.140 1.00 95.81 196 LYS A CA 1
ATOM 1516 C C . LYS A 1 196 ? 0.195 -6.830 13.207 1.00 95.81 196 LYS A C 1
ATOM 1518 O O . LYS A 1 196 ? 0.040 -6.564 14.397 1.00 95.81 196 LYS A O 1
ATOM 1523 N N . SER A 1 197 ? 1.239 -7.500 12.741 1.00 95.44 197 SER A N 1
ATOM 1524 C CA . SER A 1 197 ? 2.402 -7.892 13.531 1.00 95.44 197 SER A CA 1
ATOM 1525 C C . SER A 1 197 ? 3.676 -7.570 12.746 1.00 95.44 197 SER A C 1
ATOM 1527 O O . SER A 1 197 ? 3.652 -7.440 11.516 1.00 95.44 197 SER A O 1
ATOM 1529 N N . SER A 1 198 ? 4.774 -7.371 13.472 1.00 93.69 198 SER A N 1
ATOM 1530 C CA . SER A 1 198 ? 6.122 -7.286 12.912 1.00 93.69 198 SER A CA 1
ATOM 1531 C C . SER A 1 198 ? 6.713 -8.673 12.630 1.00 93.69 198 SER A C 1
ATOM 1533 O O . SER A 1 198 ? 7.658 -8.781 11.844 1.00 93.69 198 SER A O 1
ATOM 1535 N N . ASN A 1 199 ? 6.140 -9.735 13.204 1.00 95.44 199 ASN A N 1
ATOM 1536 C CA . ASN A 1 199 ? 6.412 -11.129 12.876 1.00 95.44 199 ASN A CA 1
ATOM 1537 C C . ASN A 1 199 ? 5.543 -11.537 11.670 1.00 95.44 199 ASN A C 1
ATOM 1539 O O . ASN A 1 199 ? 4.314 -11.557 11.743 1.00 95.44 199 ASN A O 1
ATOM 1543 N N . VAL A 1 200 ? 6.194 -11.820 10.538 1.00 96.88 200 VAL A N 1
ATOM 1544 C CA . VAL A 1 200 ? 5.512 -12.098 9.264 1.00 96.88 200 VAL A CA 1
ATOM 1545 C C . VAL A 1 200 ? 4.688 -13.395 9.317 1.00 96.88 200 VAL A C 1
ATOM 1547 O O . VAL A 1 200 ? 3.500 -13.306 9.011 1.00 96.88 200 VAL A O 1
ATOM 1550 N N . PRO A 1 201 ? 5.234 -14.558 9.734 1.00 97.62 201 PRO A N 1
ATOM 1551 C CA . PRO A 1 201 ? 4.442 -15.778 9.920 1.00 97.62 201 PRO A CA 1
ATOM 1552 C C . PRO A 1 201 ? 3.189 -15.590 10.784 1.00 97.62 201 PRO A C 1
ATOM 1554 O O . PRO A 1 201 ? 2.101 -15.973 10.361 1.00 97.62 201 PRO A O 1
ATOM 1557 N N . LEU A 1 202 ? 3.320 -14.930 11.943 1.00 96.69 202 LEU A N 1
ATOM 1558 C CA . LEU A 1 202 ? 2.188 -14.645 12.832 1.00 96.69 202 LEU A CA 1
ATOM 1559 C C . LEU A 1 202 ? 1.130 -13.770 12.147 1.00 96.69 202 LEU A C 1
ATOM 1561 O O . LEU A 1 202 ? -0.062 -14.052 12.232 1.00 96.69 202 LEU A O 1
ATOM 1565 N N . MET A 1 203 ? 1.559 -12.706 11.458 1.00 97.31 203 MET A N 1
ATOM 1566 C CA . MET A 1 203 ? 0.646 -11.814 10.742 1.00 97.31 203 MET A CA 1
ATOM 1567 C C . MET A 1 203 ? -0.134 -12.562 9.657 1.00 97.31 203 MET A C 1
ATOM 1569 O O . MET A 1 203 ? -1.350 -12.407 9.563 1.00 97.31 203 MET A O 1
ATOM 1573 N N . VAL A 1 204 ? 0.555 -13.382 8.861 1.00 98.56 204 VAL A N 1
ATOM 1574 C CA . VAL A 1 204 ? -0.068 -14.176 7.795 1.00 98.56 204 VAL A CA 1
ATOM 1575 C C . VAL A 1 204 ? -1.105 -15.136 8.377 1.00 98.56 204 VAL A C 1
ATOM 1577 O O . VAL A 1 204 ? -2.227 -15.188 7.875 1.00 98.56 204 VAL A O 1
ATOM 1580 N N . GLU A 1 205 ? -0.768 -15.842 9.457 1.00 98.50 205 GLU A N 1
ATOM 1581 C CA . GLU A 1 205 ? -1.700 -16.759 10.116 1.00 98.50 205 GLU A CA 1
ATOM 1582 C C . GLU A 1 205 ? -2.925 -16.025 10.682 1.00 98.50 205 GLU A C 1
ATOM 1584 O O . GLU A 1 205 ? -4.060 -16.409 10.401 1.00 98.50 205 GLU A O 1
ATOM 1589 N N . ALA A 1 206 ? -2.727 -14.893 11.363 1.00 98.44 206 ALA A N 1
ATOM 1590 C CA . ALA A 1 206 ? -3.826 -14.087 11.894 1.00 98.44 206 ALA A CA 1
ATOM 1591 C C . ALA A 1 206 ? -4.781 -13.588 10.795 1.00 98.44 206 ALA A C 1
ATOM 1593 O O . ALA A 1 206 ? -6.000 -13.647 10.963 1.00 98.44 206 ALA A O 1
ATOM 1594 N N . TYR A 1 207 ? -4.268 -13.128 9.647 1.00 98.62 207 TYR A N 1
ATOM 1595 C CA . TYR A 1 207 ? -5.136 -12.730 8.532 1.00 98.62 207 TYR A CA 1
ATOM 1596 C C . TYR A 1 207 ? -5.873 -13.914 7.910 1.00 98.62 207 TYR A C 1
ATOM 1598 O O . TYR A 1 207 ? -7.040 -13.754 7.554 1.00 98.62 207 TYR A O 1
ATOM 1606 N N . ARG A 1 208 ? -5.241 -15.088 7.785 1.00 98.50 208 ARG A N 1
ATOM 1607 C CA . ARG A 1 208 ? -5.906 -16.302 7.282 1.00 98.50 208 ARG A CA 1
ATOM 1608 C C . ARG A 1 208 ? -7.063 -16.702 8.190 1.00 98.50 208 ARG A C 1
ATOM 1610 O O . ARG A 1 208 ? -8.189 -16.806 7.702 1.00 98.50 208 ARG A O 1
ATOM 1617 N N . GLN A 1 209 ? -6.817 -16.810 9.495 1.00 98.50 209 GLN A N 1
ATOM 1618 C CA . GLN A 1 209 ? -7.848 -17.118 10.486 1.00 98.50 209 GLN A CA 1
ATOM 1619 C C . GLN A 1 209 ? -8.979 -16.081 10.490 1.00 98.50 209 GLN A C 1
ATOM 1621 O O . GLN A 1 209 ? -10.153 -16.452 10.460 1.00 98.50 209 GLN A O 1
ATOM 1626 N N . LEU A 1 210 ? -8.649 -14.783 10.470 1.00 98.25 210 LEU A N 1
ATOM 1627 C CA . LEU A 1 210 ? -9.644 -13.706 10.436 1.00 98.25 210 LEU A CA 1
ATOM 1628 C C . LEU A 1 210 ? -10.481 -13.740 9.149 1.00 98.25 210 LEU A C 1
ATOM 1630 O O . LEU A 1 210 ? -11.695 -13.542 9.182 1.00 98.25 210 LEU A O 1
ATOM 1634 N N . SER A 1 211 ? -9.842 -14.001 8.006 1.00 97.88 211 SER A N 1
ATOM 1635 C CA . SER A 1 211 ? -10.504 -14.034 6.699 1.00 97.88 211 SER A CA 1
ATOM 1636 C C . SER A 1 211 ? -11.522 -15.168 6.563 1.00 97.88 211 SER A C 1
ATOM 1638 O O . SER A 1 211 ? -12.466 -15.029 5.787 1.00 97.88 211 SER A O 1
ATOM 1640 N N . ALA A 1 212 ? -11.344 -16.251 7.327 1.00 97.56 212 ALA A N 1
ATOM 1641 C CA . ALA A 1 212 ? -12.254 -17.390 7.377 1.00 97.56 212 ALA A CA 1
ATOM 1642 C C . ALA A 1 212 ? -13.480 -17.150 8.277 1.00 97.56 212 ALA A C 1
ATOM 1644 O O . ALA A 1 212 ? -14.472 -17.860 8.149 1.00 97.56 212 ALA A O 1
ATOM 1645 N N . GLN A 1 213 ? -13.421 -16.159 9.172 1.00 97.62 213 GLN A N 1
ATOM 16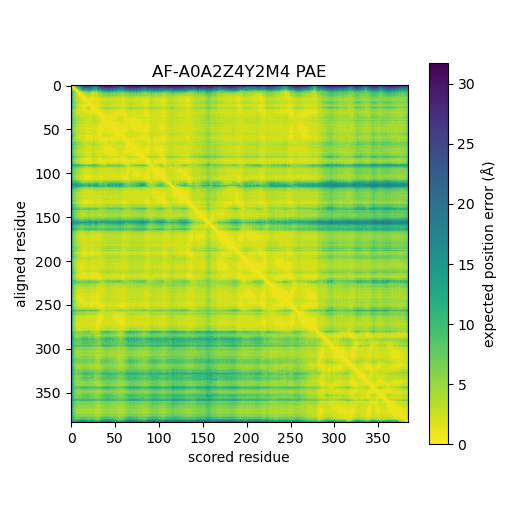46 C CA . GLN A 1 213 ? -14.450 -15.904 10.189 1.00 97.62 213 GLN A CA 1
ATOM 1647 C C . GLN A 1 213 ? -15.321 -14.676 9.891 1.00 97.62 213 GLN A C 1
ATOM 1649 O O . GLN A 1 213 ? -16.312 -14.444 10.574 1.00 97.62 213 GLN A O 1
ATOM 1654 N N . CYS A 1 214 ? -14.973 -13.873 8.883 1.00 96.62 214 CYS A N 1
ATOM 1655 C CA . CYS A 1 214 ? -15.721 -12.668 8.532 1.00 96.62 214 CYS A CA 1
ATOM 1656 C C . CYS A 1 214 ? -15.644 -12.356 7.033 1.00 96.62 214 CYS A C 1
ATOM 1658 O O . CYS A 1 214 ? -14.836 -12.933 6.306 1.00 96.62 214 CYS A O 1
ATOM 1660 N N . ASP A 1 215 ? -16.428 -11.384 6.566 1.00 97.31 215 ASP A N 1
ATOM 1661 C CA . ASP A 1 215 ? -16.485 -10.913 5.174 1.00 97.31 215 ASP A CA 1
ATOM 1662 C C . ASP A 1 215 ? -16.081 -9.430 5.018 1.00 97.31 215 ASP A C 1
ATOM 1664 O O . ASP A 1 215 ? -16.267 -8.826 3.962 1.00 97.31 215 ASP A O 1
ATOM 1668 N N . TYR A 1 216 ? -15.482 -8.814 6.041 1.00 98.50 216 TYR A N 1
ATOM 1669 C CA . TYR A 1 216 ? -15.007 -7.430 5.944 1.00 98.50 216 TYR A CA 1
ATOM 1670 C C . TYR A 1 216 ? -13.792 -7.283 5.023 1.00 98.50 216 TYR A C 1
ATOM 1672 O O . TYR A 1 216 ? -12.960 -8.201 4.949 1.00 98.50 216 TYR A O 1
ATOM 1680 N N . PRO A 1 217 ? -13.618 -6.107 4.392 1.00 98.62 217 PRO A N 1
ATOM 1681 C CA . PRO A 1 217 ? -12.380 -5.775 3.715 1.00 98.62 217 PRO A CA 1
ATOM 1682 C C . PRO A 1 217 ? -11.188 -5.744 4.667 1.00 98.62 217 PRO A C 1
ATOM 1684 O O . PRO A 1 217 ? -11.280 -5.225 5.785 1.00 98.62 217 PRO A O 1
ATOM 1687 N N . LEU A 1 218 ? -10.050 -6.246 4.195 1.00 98.75 218 LEU A N 1
ATOM 1688 C CA . LEU A 1 218 ? -8.821 -6.354 4.975 1.00 98.75 218 LEU A CA 1
ATOM 1689 C C . LEU A 1 218 ? -7.761 -5.369 4.470 1.00 98.75 218 LEU A C 1
ATOM 1691 O O . LEU A 1 218 ? -7.363 -5.386 3.303 1.00 98.75 218 LEU A O 1
ATOM 1695 N N . HIS A 1 219 ? -7.292 -4.508 5.375 1.00 98.81 219 HIS A N 1
ATOM 1696 C CA . HIS A 1 219 ? -6.165 -3.606 5.164 1.00 98.81 219 HIS A CA 1
ATOM 1697 C C . HIS A 1 219 ? -4.866 -4.296 5.585 1.00 98.81 219 HIS A C 1
ATOM 1699 O O . HIS A 1 219 ? -4.522 -4.327 6.766 1.00 98.81 219 HIS A O 1
ATOM 1705 N N . LEU A 1 220 ? -4.121 -4.804 4.611 1.00 98.69 220 LEU A N 1
ATOM 1706 C CA . LEU A 1 220 ? -2.872 -5.518 4.829 1.00 98.69 220 LEU A CA 1
ATOM 1707 C C . LEU A 1 220 ? -1.712 -4.584 5.185 1.00 98.69 220 LEU A C 1
ATOM 1709 O O . LEU A 1 220 ? -1.674 -3.401 4.833 1.00 98.69 220 LEU A O 1
ATOM 1713 N N . GLY A 1 221 ? -0.724 -5.140 5.874 1.00 97.50 221 GLY A N 1
ATOM 1714 C CA . GLY A 1 221 ? 0.576 -4.509 6.053 1.00 97.50 221 GLY A CA 1
ATOM 1715 C C . GLY A 1 221 ? 1.336 -5.082 7.237 1.00 97.50 221 GLY A C 1
ATOM 1716 O O . GLY A 1 221 ? 0.749 -5.349 8.283 1.00 97.50 221 GLY A O 1
ATOM 1717 N N . VAL A 1 222 ? 2.650 -5.210 7.081 1.00 96.06 222 VAL A N 1
ATOM 1718 C CA . VAL A 1 222 ? 3.570 -5.498 8.186 1.00 96.06 222 VAL A CA 1
ATOM 1719 C C . VAL A 1 222 ? 3.761 -4.208 8.988 1.00 96.06 222 VAL A C 1
ATOM 1721 O O . VAL A 1 222 ? 3.969 -3.138 8.403 1.00 96.06 222 VAL A O 1
ATOM 1724 N N . THR A 1 223 ? 3.649 -4.276 10.317 1.00 91.19 223 THR A N 1
ATOM 1725 C CA . THR A 1 223 ? 4.010 -3.143 11.193 1.00 91.19 223 THR A CA 1
ATOM 1726 C C . THR A 1 223 ? 5.476 -3.248 11.602 1.00 91.19 223 THR A C 1
ATOM 1728 O O . THR A 1 223 ? 6.029 -4.343 11.593 1.00 91.19 223 THR A O 1
ATOM 1731 N N . GLU A 1 224 ? 6.113 -2.119 11.927 1.00 86.25 224 GLU A N 1
ATOM 1732 C CA . GLU A 1 224 ? 7.513 -2.077 12.397 1.00 86.25 224 GLU A CA 1
ATOM 1733 C C . GLU A 1 224 ? 8.466 -2.889 11.494 1.00 86.25 224 GLU A C 1
ATOM 1735 O O . GLU A 1 224 ? 9.290 -3.686 11.942 1.00 86.25 224 GLU A O 1
ATOM 1740 N N . ALA A 1 225 ? 8.319 -2.728 10.176 1.00 86.56 225 ALA A N 1
ATOM 1741 C CA . ALA A 1 225 ? 9.025 -3.557 9.203 1.00 86.56 225 ALA A CA 1
ATOM 1742 C C . ALA A 1 225 ? 10.517 -3.181 9.052 1.00 86.56 225 ALA A C 1
ATOM 1744 O O . ALA A 1 225 ? 11.276 -3.924 8.436 1.00 86.56 225 ALA A O 1
ATOM 1745 N N . GLY A 1 226 ? 10.943 -2.070 9.663 1.00 91.44 226 GLY A N 1
ATOM 1746 C CA . GLY A 1 226 ? 12.325 -1.591 9.684 1.00 91.44 226 GLY A CA 1
ATOM 1747 C C . GLY A 1 226 ? 12.607 -0.497 8.654 1.00 91.44 226 GLY A C 1
ATOM 1748 O O . GLY A 1 226 ? 11.693 0.138 8.122 1.00 91.44 226 GLY A O 1
ATOM 1749 N N . THR A 1 227 ? 13.893 -0.261 8.400 1.00 93.81 227 THR A N 1
ATOM 1750 C CA . THR A 1 227 ? 14.389 0.623 7.332 1.00 93.81 227 THR A CA 1
ATOM 1751 C C . THR A 1 227 ? 14.019 0.081 5.946 1.00 93.81 227 THR A C 1
ATOM 1753 O O . THR A 1 227 ? 13.495 -1.027 5.833 1.00 93.81 227 THR A O 1
ATOM 1756 N N . LYS A 1 228 ? 14.271 0.864 4.886 1.00 92.81 228 LYS A N 1
ATOM 1757 C CA . LYS A 1 228 ? 13.822 0.595 3.507 1.00 92.81 228 LYS A CA 1
ATOM 1758 C C . LYS A 1 228 ? 13.970 -0.869 3.072 1.00 92.81 228 LYS A C 1
ATOM 1760 O O . LYS A 1 228 ? 12.965 -1.490 2.742 1.00 92.81 228 LYS A O 1
ATOM 1765 N N . ASP A 1 229 ? 15.175 -1.430 3.120 1.00 94.00 229 ASP A N 1
ATOM 1766 C CA . ASP A 1 229 ? 15.435 -2.766 2.565 1.00 94.00 229 ASP A CA 1
ATOM 1767 C C . ASP A 1 229 ? 14.716 -3.868 3.350 1.00 94.00 229 ASP A C 1
ATOM 1769 O O . ASP A 1 229 ? 13.987 -4.680 2.778 1.00 94.00 229 ASP A O 1
ATOM 1773 N N . ASN A 1 230 ? 14.825 -3.836 4.681 1.00 93.94 230 ASN A N 1
ATOM 1774 C CA . ASN A 1 230 ? 14.127 -4.778 5.559 1.00 93.94 230 ASN A CA 1
ATOM 1775 C C . ASN A 1 230 ? 12.604 -4.662 5.425 1.00 93.94 230 ASN A C 1
ATOM 1777 O O . ASN A 1 230 ? 11.904 -5.676 5.384 1.00 93.94 230 ASN A O 1
ATOM 1781 N N . SER A 1 231 ? 12.088 -3.437 5.312 1.00 95.31 231 SER A N 1
ATOM 1782 C CA . SER A 1 231 ? 10.662 -3.184 5.130 1.00 95.31 231 SER A CA 1
ATOM 1783 C C . SER A 1 231 ? 10.167 -3.709 3.789 1.00 95.31 231 SER A C 1
ATOM 1785 O O . SER A 1 231 ? 9.127 -4.368 3.752 1.00 95.31 231 SER A O 1
ATOM 1787 N N . ASN A 1 232 ? 10.930 -3.501 2.713 1.00 95.81 232 ASN A N 1
ATOM 1788 C CA . ASN A 1 232 ? 10.618 -4.022 1.388 1.00 95.81 232 ASN A CA 1
ATOM 1789 C C . ASN A 1 232 ? 10.561 -5.554 1.399 1.00 95.81 232 ASN A C 1
ATOM 1791 O O . ASN A 1 232 ? 9.569 -6.118 0.941 1.00 95.81 232 ASN A O 1
ATOM 1795 N N . ILE A 1 233 ? 11.557 -6.229 1.984 1.00 97.00 233 ILE A N 1
ATOM 1796 C CA . ILE A 1 233 ? 11.599 -7.698 2.062 1.00 97.00 233 ILE A CA 1
ATOM 1797 C C . ILE A 1 233 ? 10.435 -8.231 2.906 1.00 97.00 233 ILE A C 1
ATOM 1799 O O . ILE A 1 233 ? 9.624 -9.023 2.422 1.00 97.00 233 ILE A O 1
ATOM 1803 N N . LYS A 1 234 ? 10.299 -7.769 4.157 1.00 97.25 234 LYS A N 1
ATOM 1804 C CA . LYS A 1 234 ? 9.260 -8.263 5.075 1.00 97.25 234 LYS A CA 1
ATOM 1805 C C . LYS A 1 234 ? 7.858 -7.993 4.538 1.00 97.25 234 LYS A C 1
ATOM 1807 O O . LYS A 1 234 ? 7.002 -8.872 4.613 1.00 97.25 234 LYS A O 1
ATOM 1812 N N . SER A 1 235 ? 7.620 -6.799 3.991 1.00 97.75 235 SER A N 1
ATOM 1813 C CA . SER A 1 235 ? 6.318 -6.432 3.428 1.00 97.75 235 SER A CA 1
ATOM 1814 C C . SER A 1 235 ? 6.000 -7.237 2.175 1.00 97.75 235 SER A C 1
ATOM 1816 O O . SER A 1 235 ? 4.872 -7.706 2.061 1.00 97.75 235 SER A O 1
ATOM 1818 N N . SER A 1 236 ? 6.970 -7.458 1.282 1.00 98.00 236 SER A N 1
ATOM 1819 C CA . SER A 1 236 ? 6.757 -8.269 0.074 1.00 98.00 236 SER A CA 1
ATOM 1820 C C . SER A 1 236 ? 6.394 -9.710 0.420 1.00 98.00 236 SER A C 1
ATOM 1822 O O . SER A 1 236 ? 5.450 -10.244 -0.151 1.00 98.00 236 SER A O 1
ATOM 1824 N N . ILE A 1 237 ? 7.063 -10.310 1.411 1.00 98.12 237 ILE A N 1
ATOM 1825 C CA . ILE A 1 237 ? 6.744 -11.670 1.871 1.00 98.12 237 ILE A CA 1
ATOM 1826 C C . ILE A 1 237 ? 5.371 -11.702 2.554 1.00 98.12 237 ILE A C 1
ATOM 1828 O O . ILE A 1 237 ? 4.509 -12.485 2.164 1.00 98.12 237 ILE A O 1
ATOM 1832 N N . GLY A 1 238 ? 5.139 -10.853 3.560 1.00 98.12 238 GLY A N 1
ATOM 1833 C CA . GLY A 1 238 ? 3.915 -10.915 4.364 1.00 98.12 238 GLY A CA 1
ATOM 1834 C C . GLY A 1 238 ? 2.655 -10.521 3.598 1.00 98.12 238 GLY A C 1
ATOM 1835 O O . GLY A 1 238 ? 1.650 -11.223 3.656 1.00 98.12 238 GLY A O 1
ATOM 1836 N N . ILE A 1 239 ? 2.703 -9.412 2.854 1.00 98.62 239 ILE A N 1
ATOM 1837 C CA . ILE A 1 239 ? 1.574 -8.966 2.029 1.00 98.62 239 ILE A CA 1
ATOM 1838 C C . ILE A 1 239 ? 1.418 -9.904 0.829 1.00 98.62 239 ILE A C 1
ATOM 1840 O O . ILE A 1 239 ? 0.303 -10.325 0.535 1.00 98.62 239 ILE A O 1
ATOM 1844 N N . GLY A 1 240 ? 2.519 -10.270 0.165 1.00 98.06 240 GLY A N 1
ATOM 1845 C CA . GLY A 1 240 ? 2.485 -11.133 -1.013 1.00 98.06 240 GLY A CA 1
ATOM 1846 C C . GLY A 1 240 ? 1.900 -12.515 -0.730 1.00 98.06 240 GLY A C 1
ATOM 1847 O O . GLY A 1 240 ? 1.059 -12.976 -1.496 1.00 98.06 240 GLY A O 1
ATOM 1848 N N . ALA A 1 241 ? 2.254 -13.138 0.401 1.00 98.00 241 ALA A N 1
ATOM 1849 C CA . ALA A 1 241 ? 1.695 -14.428 0.809 1.00 98.00 241 ALA A CA 1
ATOM 1850 C C . ALA A 1 241 ? 0.162 -14.392 0.939 1.00 98.00 241 ALA A C 1
ATOM 1852 O O . ALA A 1 241 ? -0.521 -15.290 0.456 1.00 98.00 241 ALA A O 1
ATOM 1853 N N . LEU A 1 242 ? -0.387 -13.335 1.543 1.00 98.50 242 LEU A N 1
ATOM 1854 C CA . LEU A 1 242 ? -1.835 -13.173 1.702 1.00 98.50 242 LEU A CA 1
ATOM 1855 C C . LEU A 1 242 ? -2.533 -12.873 0.375 1.00 98.50 242 LEU A C 1
ATOM 1857 O O . LEU A 1 242 ? -3.603 -13.410 0.099 1.00 98.50 242 LEU A O 1
ATOM 1861 N N . LEU A 1 243 ? -1.909 -12.060 -0.474 1.00 98.12 243 LEU A N 1
ATOM 1862 C CA . LEU A 1 243 ? -2.446 -11.747 -1.793 1.00 98.12 243 LEU A CA 1
ATOM 1863 C C . LEU A 1 243 ? -2.461 -12.970 -2.725 1.00 98.12 243 LEU A C 1
ATOM 1865 O O . LEU A 1 243 ? -3.424 -13.135 -3.473 1.00 98.12 243 LEU A O 1
ATOM 1869 N N . LEU A 1 244 ? -1.458 -13.854 -2.644 1.00 96.69 244 LEU A N 1
ATOM 1870 C CA . LEU A 1 244 ? -1.463 -15.162 -3.318 1.00 96.69 244 LEU A CA 1
ATOM 1871 C C . LEU A 1 244 ? -2.652 -16.028 -2.873 1.00 96.69 244 LEU A C 1
ATOM 1873 O O . LEU A 1 244 ? -3.248 -16.730 -3.693 1.00 96.69 244 LEU A O 1
ATOM 1877 N N . ASP A 1 245 ? -3.035 -15.926 -1.596 1.00 96.56 245 ASP A N 1
ATOM 1878 C CA . ASP A 1 245 ? -4.209 -16.593 -1.029 1.00 96.56 245 ASP A CA 1
ATOM 1879 C C . ASP A 1 245 ? -5.546 -15.908 -1.385 1.00 96.56 245 ASP A C 1
ATOM 1881 O O . ASP A 1 245 ? -6.609 -16.401 -1.004 1.00 96.56 245 ASP A O 1
ATOM 1885 N N . GLY A 1 246 ? -5.521 -14.795 -2.127 1.00 96.69 246 GLY A N 1
ATOM 1886 C CA . GLY A 1 246 ? -6.709 -14.013 -2.477 1.00 96.69 246 GLY A CA 1
ATOM 1887 C C . GLY A 1 246 ? -7.238 -13.145 -1.328 1.00 96.69 246 GLY A C 1
ATOM 1888 O O . GLY A 1 246 ? -8.372 -12.663 -1.397 1.00 96.69 246 GLY A O 1
ATOM 1889 N N . ILE A 1 247 ? -6.444 -12.948 -0.271 1.00 98.31 247 ILE A N 1
ATOM 1890 C CA . ILE A 1 247 ? -6.792 -12.202 0.942 1.00 98.31 247 ILE A CA 1
ATOM 1891 C C . ILE A 1 247 ? -6.186 -10.800 0.857 1.00 98.31 247 ILE A C 1
ATOM 1893 O O . ILE A 1 247 ? -4.976 -10.658 0.718 1.00 98.31 247 ILE A O 1
ATOM 1897 N N . GLY A 1 248 ? -7.014 -9.763 1.007 1.00 98.25 248 GLY A N 1
ATOM 1898 C CA . GLY A 1 248 ? -6.579 -8.366 1.058 1.00 98.25 248 GLY A CA 1
ATOM 1899 C C . GLY A 1 248 ? -7.317 -7.474 0.066 1.00 98.25 248 GLY A C 1
ATOM 1900 O O . GLY A 1 248 ? -7.498 -7.820 -1.097 1.00 98.25 248 GLY A O 1
ATOM 1901 N N . ASP A 1 249 ? -7.718 -6.293 0.528 1.00 98.69 249 ASP A N 1
ATOM 1902 C CA . ASP A 1 249 ? -8.530 -5.346 -0.251 1.00 98.69 249 ASP A CA 1
ATOM 1903 C C . ASP A 1 249 ? -7.872 -3.970 -0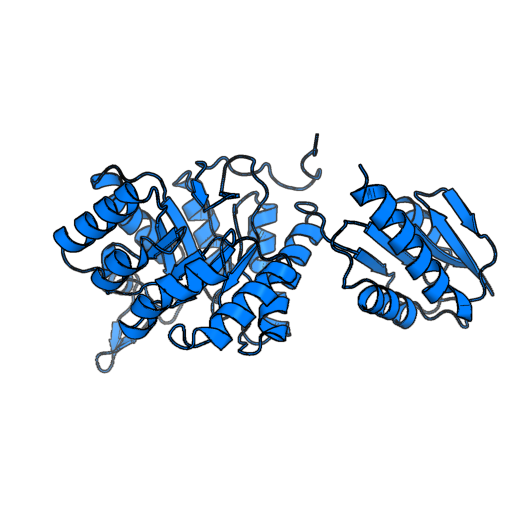.353 1.00 98.69 249 ASP A C 1
ATOM 1905 O O . ASP A 1 249 ? -8.196 -3.142 -1.205 1.00 98.69 249 ASP A O 1
ATOM 1909 N N . THR A 1 250 ? -6.905 -3.722 0.520 1.00 98.81 250 THR A N 1
ATOM 1910 C CA . THR A 1 250 ? -6.029 -2.564 0.481 1.00 98.81 250 THR A CA 1
ATOM 1911 C C . THR A 1 250 ? -4.754 -2.878 1.252 1.00 98.81 250 THR A C 1
ATOM 1913 O O . THR A 1 250 ? -4.754 -3.759 2.110 1.00 98.81 250 THR A O 1
ATOM 1916 N N . LEU A 1 251 ? -3.663 -2.171 0.978 1.00 98.69 251 LEU A N 1
ATOM 1917 C CA . LEU A 1 251 ? -2.388 -2.389 1.649 1.00 98.69 251 LEU A CA 1
ATOM 1918 C C . LEU A 1 251 ? -1.708 -1.078 2.029 1.00 98.69 251 LEU A C 1
ATOM 1920 O O . LEU A 1 251 ? -1.985 -0.017 1.466 1.00 98.69 251 LEU A O 1
ATOM 1924 N N . ARG A 1 252 ? -0.783 -1.181 2.981 1.00 98.38 252 ARG A N 1
ATOM 1925 C CA . ARG A 1 252 ? 0.234 -0.168 3.255 1.00 98.38 252 ARG A CA 1
ATOM 1926 C C . ARG A 1 252 ? 1.556 -0.849 3.599 1.00 98.38 252 ARG A C 1
ATOM 1928 O O . ARG A 1 252 ? 1.593 -1.688 4.502 1.00 98.38 252 ARG A O 1
ATOM 1935 N N . VAL A 1 253 ? 2.630 -0.416 2.947 1.00 97.94 253 VAL A N 1
ATOM 1936 C CA . VAL A 1 253 ? 4.015 -0.734 3.326 1.00 97.94 253 VAL A CA 1
ATOM 1937 C C . VAL A 1 253 ? 4.453 0.240 4.422 1.00 97.94 253 VAL A C 1
ATOM 1939 O O . VAL A 1 253 ? 4.145 1.427 4.353 1.00 97.94 253 VAL A O 1
ATOM 1942 N N . SER A 1 254 ? 5.122 -0.252 5.466 1.00 94.62 254 SER A N 1
ATOM 1943 C CA . SER A 1 254 ? 5.512 0.565 6.625 1.00 94.62 254 SER A CA 1
ATOM 1944 C C . SER A 1 254 ? 7.032 0.699 6.679 1.00 94.62 254 SER A C 1
ATOM 1946 O O . SER A 1 254 ? 7.703 -0.123 7.306 1.00 94.62 254 SER A O 1
ATOM 1948 N N . ILE A 1 255 ? 7.585 1.709 6.010 1.00 95.75 255 ILE A N 1
ATOM 1949 C CA . ILE A 1 255 ? 9.023 1.999 6.051 1.00 95.75 255 ILE A CA 1
ATOM 1950 C C . ILE A 1 255 ? 9.280 2.940 7.233 1.00 95.75 255 ILE A C 1
ATOM 1952 O O . ILE A 1 255 ? 8.566 3.925 7.429 1.00 95.75 255 ILE A O 1
ATOM 1956 N N . ALA A 1 256 ? 10.293 2.641 8.047 1.00 94.00 256 ALA A N 1
ATOM 1957 C CA . ALA A 1 256 ? 10.753 3.540 9.100 1.00 94.00 256 ALA A CA 1
ATOM 1958 C C . ALA A 1 256 ? 11.445 4.759 8.470 1.00 94.00 256 ALA A C 1
ATOM 1960 O O . ALA A 1 256 ? 12.657 4.766 8.270 1.00 94.00 256 ALA A O 1
ATOM 1961 N N . ALA A 1 257 ? 10.649 5.765 8.116 1.00 89.81 257 ALA A N 1
ATOM 1962 C CA . ALA A 1 257 ? 11.103 6.946 7.404 1.00 89.81 257 ALA A CA 1
ATOM 1963 C C . ALA A 1 257 ? 10.292 8.192 7.763 1.00 89.81 257 ALA A C 1
ATOM 1965 O O . ALA A 1 257 ? 9.123 8.112 8.158 1.00 89.81 257 ALA A O 1
ATOM 1966 N N . ARG A 1 258 ? 10.924 9.359 7.596 1.00 89.25 258 ARG A N 1
ATOM 1967 C CA . ARG A 1 258 ? 10.300 10.664 7.848 1.00 89.25 258 ARG A CA 1
ATOM 1968 C C . ARG A 1 258 ? 10.258 11.567 6.628 1.00 89.25 258 ARG A C 1
ATOM 1970 O O . ARG A 1 258 ? 9.339 12.378 6.559 1.00 89.25 258 ARG A O 1
ATOM 1977 N N . ARG A 1 259 ? 11.209 11.455 5.701 1.00 94.00 259 ARG A N 1
ATOM 1978 C CA . ARG A 1 259 ? 11.277 12.357 4.550 1.00 94.00 259 ARG A CA 1
ATOM 1979 C C . ARG A 1 259 ? 10.248 11.973 3.500 1.00 94.00 259 ARG A C 1
ATOM 1981 O O . ARG A 1 259 ? 9.924 10.797 3.348 1.00 94.00 259 ARG A O 1
ATOM 1988 N N . THR A 1 260 ? 9.735 12.958 2.775 1.00 95.00 260 THR A N 1
ATOM 1989 C CA . THR A 1 260 ? 8.665 12.755 1.791 1.00 95.00 260 THR A CA 1
ATOM 1990 C C . THR A 1 260 ? 9.069 11.755 0.711 1.00 95.00 260 THR A C 1
ATOM 1992 O O . THR A 1 260 ? 8.297 10.851 0.406 1.00 95.00 260 THR A O 1
ATOM 1995 N N . GLU A 1 261 ? 10.301 11.840 0.216 1.00 91.81 261 GLU A N 1
ATOM 1996 C CA . GLU A 1 261 ? 10.858 10.916 -0.783 1.00 91.81 261 GLU A CA 1
ATOM 1997 C C . GLU A 1 261 ? 10.821 9.458 -0.296 1.00 91.81 261 GLU A C 1
ATOM 1999 O O . GLU A 1 261 ? 10.461 8.549 -1.034 1.00 91.81 261 GLU A O 1
ATOM 2004 N N . GLU A 1 262 ? 11.120 9.223 0.981 1.00 91.62 262 GLU A N 1
ATOM 2005 C CA . GLU A 1 262 ? 11.085 7.886 1.580 1.00 91.62 262 GLU A CA 1
ATOM 2006 C C . GLU A 1 262 ? 9.650 7.411 1.857 1.00 91.62 262 GLU A C 1
ATOM 2008 O O . GLU A 1 262 ? 9.355 6.219 1.799 1.00 91.62 262 GLU A O 1
ATOM 2013 N N . LYS A 1 263 ? 8.730 8.338 2.145 1.00 95.50 263 LYS A N 1
ATOM 2014 C CA . LYS A 1 263 ? 7.299 8.038 2.282 1.00 95.50 263 LYS A CA 1
ATOM 2015 C C . LYS A 1 263 ? 6.662 7.677 0.939 1.00 95.50 263 LYS A C 1
ATOM 2017 O O . LYS A 1 263 ? 5.759 6.839 0.914 1.00 95.50 263 LYS A O 1
ATOM 2022 N N . ILE A 1 264 ? 7.156 8.252 -0.158 1.00 95.44 264 ILE A N 1
ATOM 2023 C CA . ILE A 1 264 ? 6.813 7.867 -1.534 1.00 95.44 264 ILE A CA 1
ATOM 2024 C C . ILE A 1 264 ? 7.272 6.430 -1.829 1.00 95.44 264 ILE A C 1
ATOM 2026 O O . ILE A 1 264 ? 6.548 5.687 -2.491 1.00 95.44 264 ILE A O 1
ATOM 2030 N N . GLU A 1 265 ? 8.406 5.982 -1.281 1.00 94.62 265 GLU A N 1
ATOM 2031 C CA . GLU A 1 265 ? 8.842 4.585 -1.437 1.00 94.62 265 GLU A CA 1
ATOM 2032 C C . GLU A 1 265 ? 7.835 3.580 -0.843 1.00 94.62 265 GLU A C 1
ATOM 2034 O O . GLU A 1 265 ? 7.681 2.498 -1.403 1.00 94.62 265 GLU A O 1
ATOM 2039 N N . GLU A 1 266 ? 7.074 3.923 0.212 1.00 96.31 266 GLU A N 1
ATOM 2040 C CA . GLU A 1 266 ? 5.986 3.052 0.713 1.00 96.31 266 GLU A CA 1
ATOM 2041 C C . GLU A 1 266 ? 4.934 2.784 -0.380 1.00 96.31 266 GLU A C 1
ATOM 2043 O O . GLU A 1 266 ? 4.441 1.662 -0.522 1.00 96.31 266 GLU A O 1
ATOM 2048 N N . VAL A 1 267 ? 4.602 3.819 -1.159 1.00 95.81 267 VAL A N 1
ATOM 2049 C CA . VAL A 1 267 ? 3.621 3.763 -2.253 1.00 95.81 267 VAL A CA 1
ATOM 2050 C C . VAL A 1 267 ? 4.179 2.939 -3.408 1.00 95.81 267 VAL A C 1
ATOM 2052 O O . VAL A 1 267 ? 3.528 1.997 -3.863 1.00 95.81 267 VAL A O 1
ATOM 2055 N N . ARG A 1 268 ? 5.414 3.242 -3.831 1.00 93.25 268 ARG A N 1
ATOM 2056 C CA . ARG A 1 268 ? 6.110 2.528 -4.911 1.00 93.25 268 ARG A CA 1
ATOM 2057 C C . ARG A 1 268 ? 6.239 1.040 -4.604 1.00 93.25 268 ARG A C 1
ATOM 2059 O O . ARG A 1 268 ? 5.857 0.220 -5.434 1.00 93.25 268 ARG A O 1
ATOM 2066 N N . THR A 1 269 ? 6.698 0.676 -3.405 1.00 95.50 269 THR A N 1
ATOM 2067 C CA . THR A 1 269 ? 6.784 -0.731 -2.986 1.00 95.50 269 THR A CA 1
ATOM 2068 C C . THR A 1 269 ? 5.402 -1.388 -2.972 1.00 95.50 269 THR A C 1
ATOM 2070 O O . THR A 1 269 ? 5.264 -2.524 -3.419 1.00 95.50 269 THR A O 1
ATOM 2073 N N . GLY A 1 270 ? 4.358 -0.679 -2.528 1.00 97.00 270 GLY A N 1
ATOM 2074 C CA . GLY A 1 270 ? 2.984 -1.181 -2.555 1.00 97.00 270 GLY A CA 1
ATOM 2075 C C . GLY A 1 270 ? 2.498 -1.554 -3.960 1.00 97.00 270 GLY A C 1
ATOM 2076 O O . GLY A 1 270 ? 1.962 -2.647 -4.150 1.00 97.00 270 GLY A O 1
ATOM 2077 N N . PHE A 1 271 ? 2.731 -0.689 -4.952 1.00 95.38 271 PHE A N 1
ATOM 2078 C CA . PHE A 1 271 ? 2.414 -0.995 -6.350 1.00 95.38 271 PHE A CA 1
ATOM 2079 C C . PHE A 1 271 ? 3.299 -2.100 -6.925 1.00 95.38 271 PHE A C 1
ATOM 2081 O O . PHE A 1 271 ? 2.763 -2.991 -7.577 1.00 95.38 271 PHE A O 1
ATOM 2088 N N . LYS A 1 272 ? 4.606 -2.111 -6.627 1.00 94.25 272 LYS A N 1
ATOM 2089 C CA . LYS A 1 272 ? 5.522 -3.176 -7.071 1.00 94.25 272 LYS A CA 1
ATOM 2090 C C . LYS A 1 272 ? 5.103 -4.559 -6.561 1.00 94.25 272 LYS A C 1
ATOM 2092 O O . LYS A 1 272 ? 5.156 -5.518 -7.320 1.00 94.25 272 LYS A O 1
ATOM 2097 N N . ILE A 1 273 ? 4.616 -4.671 -5.320 1.00 96.81 273 ILE A N 1
ATOM 2098 C CA . ILE A 1 273 ? 4.063 -5.933 -4.789 1.00 96.81 273 ILE A CA 1
ATOM 2099 C C . ILE A 1 273 ? 2.838 -6.376 -5.604 1.00 96.81 273 ILE A C 1
ATOM 2101 O O . ILE A 1 273 ? 2.733 -7.540 -5.982 1.00 96.81 273 ILE A O 1
ATOM 2105 N N . LEU A 1 274 ? 1.907 -5.459 -5.892 1.00 95.94 274 LEU A N 1
ATOM 2106 C CA . LEU A 1 274 ? 0.709 -5.780 -6.678 1.00 95.94 274 LEU A CA 1
ATOM 2107 C C . LEU A 1 274 ? 1.044 -6.127 -8.133 1.00 95.94 274 LEU A C 1
ATOM 2109 O O . LEU A 1 274 ? 0.401 -7.004 -8.706 1.00 95.94 274 LEU A O 1
ATOM 2113 N N . GLN A 1 275 ? 2.044 -5.464 -8.708 1.00 92.00 275 GLN A N 1
ATOM 2114 C CA . GLN A 1 275 ? 2.544 -5.708 -10.056 1.00 92.00 275 GLN A CA 1
ATOM 2115 C C . GLN A 1 275 ? 3.229 -7.061 -10.185 1.00 92.00 275 GLN A C 1
ATOM 2117 O O . GLN A 1 275 ? 2.871 -7.823 -11.078 1.00 92.00 275 GLN A O 1
ATOM 2122 N N . ALA A 1 276 ? 4.102 -7.416 -9.240 1.00 91.88 276 ALA A N 1
ATOM 2123 C CA . ALA A 1 276 ? 4.762 -8.721 -9.205 1.00 91.88 276 ALA A CA 1
ATOM 2124 C C . ALA A 1 276 ? 3.767 -9.897 -9.137 1.00 91.88 276 ALA A C 1
ATOM 2126 O O . ALA A 1 276 ? 4.070 -11.000 -9.580 1.00 91.88 276 ALA A O 1
ATOM 2127 N N . LEU A 1 277 ? 2.565 -9.663 -8.599 1.00 92.88 277 LEU A N 1
ATOM 2128 C CA . LEU A 1 277 ? 1.478 -10.644 -8.538 1.00 92.88 277 LEU A CA 1
ATOM 2129 C C . LEU A 1 277 ? 0.491 -10.544 -9.713 1.00 92.88 277 LEU A C 1
ATOM 2131 O O . LEU A 1 277 ? -0.461 -11.317 -9.774 1.00 92.88 277 LEU A O 1
ATOM 2135 N N . GLY A 1 278 ? 0.660 -9.584 -10.625 1.00 90.31 278 GLY A N 1
ATOM 2136 C CA . GLY A 1 278 ? -0.273 -9.336 -11.728 1.00 90.31 278 GLY A CA 1
ATOM 2137 C C . GLY A 1 278 ? -1.647 -8.809 -11.288 1.00 90.31 278 GLY A C 1
ATOM 2138 O O . GLY A 1 278 ? -2.621 -8.931 -12.029 1.00 90.31 278 GLY A O 1
ATOM 2139 N N . LEU A 1 279 ? -1.756 -8.242 -10.081 1.00 92.31 279 LEU A N 1
ATOM 2140 C CA . LEU A 1 279 ? -3.004 -7.722 -9.503 1.00 92.31 279 LEU A CA 1
ATOM 2141 C C . LEU A 1 279 ? -3.284 -6.263 -9.890 1.00 92.31 279 LEU A C 1
ATOM 2143 O O . LEU A 1 279 ? -4.439 -5.835 -9.935 1.00 92.31 279 LEU A O 1
ATOM 2147 N N . ARG A 1 280 ? -2.231 -5.485 -10.151 1.00 91.25 280 ARG A N 1
ATOM 2148 C CA . ARG A 1 280 ? -2.287 -4.112 -10.671 1.00 91.25 280 ARG A CA 1
ATOM 2149 C C . ARG A 1 280 ? -1.129 -3.920 -11.637 1.00 91.25 280 ARG A C 1
ATOM 2151 O O . ARG A 1 280 ? -0.080 -4.510 -11.444 1.00 91.25 280 ARG A O 1
ATOM 2158 N N . GLN A 1 281 ? -1.299 -3.058 -12.626 1.00 85.88 281 GLN A N 1
ATOM 2159 C CA . GLN A 1 281 ? -0.192 -2.572 -13.444 1.00 85.88 281 GLN A CA 1
ATOM 2160 C C . GLN A 1 281 ? -0.035 -1.076 -13.179 1.00 85.88 281 GLN A C 1
ATOM 2162 O O . GLN A 1 281 ? -1.041 -0.373 -13.046 1.00 85.88 281 GLN A O 1
ATOM 2167 N N . PHE A 1 282 ? 1.204 -0.610 -13.054 1.00 86.31 282 PHE A N 1
ATOM 2168 C CA . PHE A 1 282 ? 1.515 0.794 -12.806 1.00 86.31 282 PHE A CA 1
ATOM 2169 C C . PHE A 1 282 ? 2.908 1.119 -13.343 1.00 86.31 282 PHE A C 1
ATOM 2171 O O . PHE A 1 282 ? 3.857 0.393 -13.053 1.00 86.31 282 PHE A O 1
ATOM 2178 N N . GLY A 1 283 ? 3.006 2.214 -14.096 1.00 89.75 283 GLY A N 1
ATOM 2179 C CA . GLY A 1 283 ? 4.253 2.734 -14.648 1.00 89.75 283 GLY A CA 1
ATOM 2180 C C . GLY A 1 283 ? 5.066 1.740 -15.475 1.00 89.75 283 GLY A C 1
ATOM 2181 O O . GLY A 1 283 ? 4.540 0.779 -16.039 1.00 89.75 283 GLY A O 1
ATOM 2182 N N . VAL A 1 284 ? 6.368 1.996 -15.573 1.00 92.06 284 VAL A N 1
ATOM 2183 C CA . VAL A 1 284 ? 7.279 1.162 -16.361 1.00 92.06 284 VAL A CA 1
ATOM 2184 C C . VAL A 1 284 ? 7.824 0.013 -15.518 1.00 92.06 284 VAL A C 1
ATOM 2186 O O . VAL A 1 284 ? 8.457 0.227 -14.486 1.00 92.06 284 VAL A O 1
ATOM 2189 N N . GLU A 1 285 ? 7.593 -1.213 -15.980 1.00 93.31 285 GLU A N 1
ATOM 2190 C CA . GLU A 1 285 ? 8.153 -2.438 -15.412 1.00 93.31 285 GLU A CA 1
ATOM 2191 C C . GLU A 1 285 ? 9.345 -2.886 -16.241 1.00 93.31 285 GLU A C 1
ATOM 2193 O O . GLU A 1 285 ? 9.173 -3.238 -17.407 1.00 93.31 285 GLU A O 1
ATOM 2198 N N . VAL A 1 286 ? 10.539 -2.903 -15.655 1.00 94.50 286 VAL A N 1
ATOM 2199 C CA . VAL A 1 286 ? 11.734 -3.397 -16.340 1.00 94.50 286 VAL A CA 1
ATOM 2200 C C . VAL A 1 286 ? 12.030 -4.824 -15.890 1.00 94.50 286 VAL A C 1
ATOM 2202 O O . VAL A 1 286 ? 12.349 -5.079 -14.733 1.00 94.50 286 VAL A O 1
ATOM 2205 N N . VAL A 1 287 ? 11.942 -5.761 -16.829 1.00 93.81 287 VAL A N 1
ATOM 2206 C CA . VAL A 1 287 ? 12.359 -7.154 -16.674 1.00 93.81 287 VAL A CA 1
ATOM 2207 C C . VAL A 1 287 ? 13.742 -7.296 -17.294 1.00 93.81 287 VAL A C 1
ATOM 2209 O O . VAL A 1 287 ? 13.892 -7.295 -18.514 1.00 93.81 287 VAL A O 1
ATOM 2212 N N . ALA A 1 288 ? 14.770 -7.404 -16.463 1.00 94.94 288 ALA A N 1
ATOM 2213 C CA . ALA A 1 288 ? 16.138 -7.609 -16.923 1.00 94.94 288 ALA A CA 1
ATOM 2214 C C . ALA A 1 288 ? 16.582 -9.051 -16.661 1.00 94.94 288 ALA A C 1
ATOM 2216 O O . ALA A 1 288 ? 16.271 -9.614 -15.608 1.00 94.94 288 ALA A O 1
ATOM 2217 N N . CYS A 1 289 ? 17.330 -9.655 -17.590 1.00 92.62 289 CYS A N 1
ATOM 2218 C CA . CYS A 1 289 ? 17.968 -10.932 -17.283 1.00 92.62 289 CYS A CA 1
ATOM 2219 C C . CYS A 1 289 ? 19.036 -10.749 -16.193 1.00 92.62 289 CYS A C 1
ATOM 2221 O O . CYS A 1 289 ? 19.712 -9.714 -16.167 1.00 92.62 289 CYS A O 1
ATOM 2223 N N . PRO A 1 290 ? 19.269 -11.761 -15.338 1.00 89.12 290 PRO A N 1
ATOM 2224 C CA . PRO A 1 290 ? 20.498 -11.789 -14.562 1.00 89.12 290 PRO A CA 1
ATOM 2225 C C . PRO A 1 290 ? 21.688 -11.774 -15.528 1.00 89.12 290 PRO A C 1
ATOM 2227 O O . PRO A 1 290 ? 21.692 -12.494 -16.533 1.00 89.12 290 PRO A O 1
ATOM 2230 N N . THR A 1 291 ? 22.692 -10.950 -15.237 1.00 88.94 291 THR A N 1
ATOM 2231 C CA . THR A 1 291 ? 23.919 -10.931 -16.035 1.00 88.94 291 THR A CA 1
ATOM 2232 C C . THR A 1 291 ? 24.637 -12.277 -15.907 1.00 88.94 291 THR A C 1
ATOM 2234 O O . THR A 1 291 ? 24.564 -12.963 -14.883 1.00 88.94 291 THR A O 1
ATOM 2237 N N . CYS A 1 292 ? 25.309 -12.706 -16.973 1.00 92.88 292 CYS A N 1
ATOM 2238 C CA . CYS A 1 292 ? 26.121 -13.922 -16.968 1.00 92.88 292 CYS A CA 1
ATOM 2239 C C . CYS A 1 292 ? 27.229 -13.828 -18.025 1.00 92.88 292 CYS A C 1
ATOM 2241 O O . CYS A 1 292 ? 27.254 -12.900 -18.826 1.00 92.88 292 CYS A O 1
ATOM 2243 N N . GLY A 1 293 ? 28.117 -14.825 -18.091 1.00 93.25 293 GLY A N 1
ATOM 2244 C CA . GLY A 1 293 ? 29.215 -14.852 -19.071 1.00 93.25 293 GLY A CA 1
ATOM 2245 C C . GLY A 1 293 ? 28.793 -14.950 -20.546 1.00 93.25 293 GLY A C 1
ATOM 2246 O O . GLY A 1 293 ? 29.660 -15.022 -21.409 1.00 93.25 293 GLY A O 1
ATOM 2247 N N . ARG A 1 294 ? 27.486 -14.995 -20.842 1.00 94.38 294 ARG A N 1
ATOM 2248 C CA . ARG A 1 294 ? 26.939 -14.937 -22.208 1.00 94.38 294 ARG A CA 1
ATOM 2249 C C . ARG A 1 294 ? 26.550 -13.528 -22.642 1.00 94.38 294 ARG A C 1
ATOM 2251 O O . ARG A 1 294 ? 26.131 -13.383 -23.783 1.00 94.38 294 ARG A O 1
ATOM 2258 N N . GLU A 1 295 ? 26.617 -12.542 -21.748 1.00 95.19 295 GLU A N 1
ATOM 2259 C CA . GLU A 1 295 ? 26.323 -11.156 -22.104 1.00 95.19 295 GLU A CA 1
ATOM 2260 C C . GLU A 1 295 ? 27.254 -10.697 -23.231 1.00 95.19 295 GLU A C 1
ATOM 2262 O O . GLU A 1 295 ? 28.474 -10.887 -23.159 1.00 95.19 295 GLU A O 1
ATOM 2267 N N . ASP A 1 296 ? 26.664 -10.156 -24.296 1.00 94.88 296 ASP A N 1
ATOM 2268 C CA . ASP A 1 296 ? 27.418 -9.702 -25.458 1.00 94.88 296 ASP A CA 1
ATOM 2269 C C . ASP A 1 296 ? 28.354 -8.552 -25.065 1.00 94.88 296 ASP A C 1
ATOM 2271 O O . ASP A 1 296 ? 27.974 -7.600 -24.380 1.00 94.88 296 ASP A O 1
ATOM 2275 N N . GLN A 1 297 ? 29.608 -8.640 -25.510 1.00 91.94 297 GLN A N 1
ATOM 2276 C CA . GLN A 1 297 ? 30.659 -7.701 -25.122 1.00 91.94 297 GLN A CA 1
ATOM 2277 C C . GLN A 1 297 ? 30.305 -6.265 -25.532 1.00 91.94 297 GLN A C 1
ATOM 2279 O O . GLN A 1 297 ? 30.076 -5.981 -26.705 1.00 91.94 297 GLN A O 1
ATOM 2284 N N . GLY A 1 298 ? 30.313 -5.349 -24.561 1.00 90.69 298 GLY A N 1
ATOM 2285 C CA . GLY A 1 298 ? 29.967 -3.939 -24.766 1.00 90.69 298 GLY A CA 1
ATOM 2286 C C . GLY A 1 298 ? 28.482 -3.615 -24.575 1.00 90.69 298 GLY A C 1
ATOM 2287 O O . GLY A 1 298 ? 28.127 -2.435 -24.575 1.00 90.69 298 GLY A O 1
ATOM 2288 N N . PHE A 1 299 ? 27.625 -4.620 -24.377 1.00 95.81 299 PHE A N 1
ATOM 2289 C CA . PHE A 1 299 ? 26.289 -4.420 -23.828 1.00 95.81 299 PHE A CA 1
ATOM 2290 C C . PHE A 1 299 ? 26.378 -4.428 -22.299 1.00 95.81 299 PHE A C 1
ATOM 2292 O O . PHE A 1 299 ? 27.128 -5.215 -21.735 1.00 95.81 299 PHE A O 1
ATOM 2299 N N . ASP A 1 300 ? 25.643 -3.535 -21.637 1.00 95.94 300 ASP A N 1
ATOM 2300 C CA . ASP A 1 300 ? 25.568 -3.481 -20.174 1.00 95.94 300 ASP A CA 1
ATOM 2301 C C . ASP A 1 300 ? 24.098 -3.519 -19.771 1.00 95.94 300 ASP A C 1
ATOM 2303 O O . ASP A 1 300 ? 23.411 -2.490 -19.730 1.00 95.94 300 ASP A O 1
ATOM 2307 N N . THR A 1 301 ? 23.609 -4.731 -19.513 1.00 96.50 301 THR A N 1
ATOM 2308 C CA . THR A 1 301 ? 22.203 -4.970 -19.161 1.00 96.50 301 THR A CA 1
ATOM 2309 C C . THR A 1 301 ? 21.802 -4.168 -17.924 1.00 96.50 301 THR A C 1
ATOM 2311 O O . THR A 1 301 ? 20.716 -3.588 -17.881 1.00 96.50 301 THR A O 1
ATOM 2314 N N . THR A 1 302 ? 22.686 -4.107 -16.923 1.00 95.88 302 THR A N 1
ATOM 2315 C CA . THR A 1 302 ? 22.387 -3.498 -15.619 1.00 95.88 302 THR A CA 1
ATOM 2316 C C . THR A 1 302 ? 22.267 -1.986 -15.745 1.00 95.88 302 THR A C 1
ATOM 2318 O O . THR A 1 302 ? 21.305 -1.396 -15.250 1.00 95.88 302 THR A O 1
ATOM 2321 N N . ARG A 1 303 ? 23.216 -1.349 -16.440 1.00 96.62 303 ARG A N 1
ATOM 2322 C CA . ARG A 1 303 ? 23.192 0.093 -16.690 1.00 96.62 303 ARG A CA 1
ATOM 2323 C C . ARG A 1 303 ? 21.969 0.492 -17.506 1.00 96.62 303 ARG A C 1
ATOM 2325 O O . ARG A 1 303 ? 21.278 1.425 -17.110 1.00 96.62 303 ARG A O 1
ATOM 2332 N N . ILE A 1 304 ? 21.683 -0.217 -18.600 1.00 97.44 304 ILE A N 1
ATOM 2333 C CA . ILE A 1 304 ? 20.541 0.092 -19.474 1.00 97.44 304 ILE A CA 1
ATOM 2334 C C . ILE A 1 304 ? 19.223 -0.049 -18.707 1.00 97.44 304 ILE A C 1
ATOM 2336 O O . ILE A 1 304 ? 18.391 0.854 -18.759 1.00 97.44 304 ILE A O 1
ATOM 2340 N N . ALA A 1 305 ? 19.039 -1.145 -17.963 1.00 97.06 305 ALA A N 1
ATOM 2341 C CA . ALA A 1 305 ? 17.835 -1.358 -17.164 1.00 97.06 305 ALA A CA 1
ATOM 2342 C C . ALA A 1 305 ? 17.630 -0.235 -16.135 1.00 97.06 305 ALA A C 1
ATOM 2344 O O . ALA A 1 305 ? 16.560 0.370 -16.101 1.00 97.06 305 ALA A O 1
ATOM 2345 N N . ARG A 1 306 ? 18.675 0.105 -15.367 1.00 96.31 306 ARG A N 1
ATOM 2346 C CA . ARG A 1 306 ? 18.622 1.183 -14.369 1.00 96.31 306 ARG A CA 1
ATOM 2347 C C . ARG A 1 306 ? 18.314 2.540 -15.002 1.00 96.31 306 ARG A C 1
ATOM 2349 O O . ARG A 1 306 ? 17.472 3.273 -14.498 1.00 96.31 306 ARG A O 1
ATOM 2356 N N . GLU A 1 307 ? 18.973 2.882 -16.107 1.00 97.50 307 GLU A N 1
ATOM 2357 C CA . GLU A 1 307 ? 18.731 4.153 -16.799 1.00 97.50 307 GLU A CA 1
ATOM 2358 C C . GLU A 1 307 ? 17.297 4.247 -17.337 1.00 97.50 307 GLU A C 1
ATOM 2360 O O . GLU A 1 307 ? 16.707 5.326 -17.300 1.00 97.50 307 GLU A O 1
ATOM 2365 N N . ILE A 1 308 ? 16.713 3.138 -17.809 1.00 97.69 308 ILE A N 1
ATOM 2366 C CA . ILE A 1 308 ? 15.301 3.097 -18.212 1.00 97.69 308 ILE A CA 1
ATOM 2367 C C . ILE A 1 308 ? 14.391 3.338 -17.002 1.00 97.69 308 ILE A C 1
ATOM 2369 O O . ILE A 1 308 ? 13.499 4.182 -17.090 1.00 97.69 308 ILE A O 1
ATOM 2373 N N . GLU A 1 309 ? 14.618 2.643 -15.880 1.00 94.31 309 GLU A N 1
ATOM 2374 C CA . GLU A 1 309 ? 13.844 2.836 -14.644 1.00 94.31 309 GLU A CA 1
ATOM 2375 C C . GLU A 1 309 ? 13.904 4.292 -14.158 1.00 94.31 309 GLU A C 1
ATOM 2377 O O . GLU A 1 309 ? 12.873 4.879 -13.832 1.00 94.31 309 GLU A O 1
ATOM 2382 N N . GLU A 1 310 ? 15.095 4.895 -14.144 1.00 94.25 310 GLU A N 1
ATOM 2383 C CA . GLU A 1 310 ? 15.315 6.275 -13.703 1.00 94.25 310 GLU A CA 1
ATOM 2384 C C . GLU A 1 310 ? 14.660 7.292 -14.648 1.00 94.25 310 GLU A C 1
ATOM 2386 O O . GLU A 1 310 ? 13.938 8.186 -14.202 1.00 94.25 310 GLU A O 1
ATOM 2391 N N . ARG A 1 311 ? 14.879 7.157 -15.962 1.00 96.81 311 ARG A N 1
ATOM 2392 C CA . ARG A 1 311 ? 14.411 8.125 -16.971 1.00 96.81 311 ARG A CA 1
ATOM 2393 C C . ARG A 1 311 ? 12.933 8.000 -17.312 1.00 96.81 311 ARG A C 1
ATOM 2395 O O . ARG A 1 311 ? 12.422 8.869 -18.018 1.00 96.81 311 ARG A O 1
ATOM 2402 N N . CYS A 1 312 ? 12.270 6.940 -16.859 1.00 95.12 312 CYS A N 1
ATOM 2403 C CA . CYS A 1 312 ? 10.842 6.709 -17.072 1.00 95.12 312 CYS A CA 1
ATOM 2404 C C . CYS A 1 312 ? 10.037 6.675 -15.762 1.00 95.12 312 CYS A C 1
ATOM 2406 O O . CYS A 1 312 ? 8.872 6.281 -15.774 1.00 95.12 312 CYS A O 1
ATOM 2408 N N . ALA A 1 313 ? 10.630 7.080 -14.632 1.00 88.19 313 ALA A N 1
ATOM 2409 C CA . ALA A 1 313 ? 9.986 7.051 -13.316 1.00 88.19 313 ALA A CA 1
ATOM 2410 C C . ALA A 1 313 ? 8.756 7.975 -13.193 1.00 88.19 313 ALA A C 1
ATOM 2412 O O . ALA A 1 313 ? 7.950 7.803 -12.279 1.00 88.19 313 ALA A O 1
ATOM 2413 N N . ASP A 1 314 ? 8.625 8.960 -14.086 1.00 87.00 314 ASP A N 1
ATOM 2414 C CA . ASP A 1 314 ? 7.492 9.886 -14.200 1.00 87.00 314 ASP A CA 1
ATOM 2415 C C . ASP A 1 314 ? 6.283 9.286 -14.938 1.00 87.00 314 ASP A C 1
ATOM 2417 O O . ASP A 1 314 ? 5.173 9.812 -14.850 1.00 87.00 314 ASP A O 1
ATOM 2421 N N . ILE A 1 315 ? 6.473 8.181 -15.661 1.00 88.75 315 ILE A N 1
ATOM 2422 C CA . ILE A 1 315 ? 5.415 7.557 -16.452 1.00 88.75 315 ILE A CA 1
ATOM 2423 C C . ILE A 1 315 ? 4.529 6.716 -15.529 1.00 88.75 315 ILE A C 1
ATOM 2425 O O . ILE A 1 315 ? 4.961 5.699 -14.992 1.00 88.75 315 ILE A O 1
ATOM 2429 N N . ALA A 1 316 ? 3.264 7.114 -15.376 1.00 84.38 316 ALA A N 1
ATOM 2430 C CA . ALA A 1 316 ? 2.264 6.354 -14.616 1.00 84.38 316 ALA A CA 1
ATOM 2431 C C . ALA A 1 316 ? 1.589 5.246 -15.449 1.00 84.38 316 ALA A C 1
ATOM 2433 O O . ALA A 1 316 ? 1.082 4.263 -14.899 1.00 84.38 316 ALA A O 1
ATOM 2434 N N . THR A 1 317 ? 1.573 5.397 -16.775 1.00 90.25 317 THR A N 1
ATOM 2435 C CA . THR A 1 317 ? 0.925 4.463 -17.699 1.00 90.25 317 THR A CA 1
ATOM 2436 C C . THR A 1 317 ? 1.677 3.133 -17.738 1.00 90.25 317 THR A C 1
ATOM 2438 O O . THR A 1 317 ? 2.896 3.134 -17.907 1.00 90.25 317 THR A O 1
ATOM 2441 N N . PRO A 1 318 ? 0.986 1.988 -17.602 1.00 91.62 318 PRO A N 1
ATOM 2442 C CA . PRO A 1 318 ? 1.645 0.695 -17.510 1.00 91.62 318 PRO A CA 1
ATOM 2443 C C . PRO A 1 318 ? 2.334 0.297 -18.822 1.00 91.62 318 PRO A C 1
ATOM 2445 O O . PRO A 1 318 ? 1.673 0.144 -19.856 1.00 91.62 318 PRO A O 1
ATOM 2448 N N . VAL A 1 319 ? 3.647 0.073 -18.774 1.00 94.31 319 VAL A N 1
ATOM 2449 C CA . VAL A 1 319 ? 4.463 -0.420 -19.898 1.00 94.31 319 VAL A CA 1
ATOM 2450 C C . VAL A 1 319 ? 5.442 -1.474 -19.390 1.00 94.31 319 VAL A C 1
ATOM 2452 O O . VAL A 1 319 ? 6.252 -1.186 -18.514 1.00 94.31 319 VAL A O 1
ATOM 2455 N N . LYS A 1 320 ? 5.397 -2.689 -19.947 1.00 95.19 320 LYS A N 1
ATOM 2456 C CA . LYS A 1 320 ? 6.363 -3.750 -19.617 1.00 95.19 320 LYS A CA 1
ATOM 2457 C C . LYS A 1 320 ? 7.523 -3.738 -20.609 1.00 95.19 320 LYS A C 1
ATOM 2459 O O . LYS A 1 320 ? 7.301 -3.833 -21.815 1.00 95.19 320 LYS A O 1
ATOM 2464 N N . VAL A 1 321 ? 8.747 -3.653 -20.105 1.00 96.94 321 VAL A N 1
ATOM 2465 C CA . VAL A 1 321 ? 9.981 -3.542 -20.887 1.00 96.94 321 VAL A CA 1
ATOM 2466 C C . VAL A 1 321 ? 10.919 -4.684 -20.531 1.00 96.94 321 VAL A C 1
ATOM 2468 O O . VAL A 1 321 ? 11.182 -4.896 -19.354 1.00 96.94 321 VAL A O 1
ATOM 2471 N N . SER A 1 322 ? 11.468 -5.393 -21.515 1.00 97.38 322 SER A N 1
ATOM 2472 C CA . SER A 1 322 ? 12.505 -6.403 -21.271 1.00 97.38 322 SER A CA 1
ATOM 2473 C C . SER A 1 322 ? 13.894 -5.930 -21.713 1.00 97.38 322 SER A C 1
ATOM 2475 O O . SER A 1 322 ? 14.039 -5.415 -22.823 1.00 97.38 322 SER A O 1
ATOM 2477 N N . VAL A 1 323 ? 14.932 -6.165 -20.908 1.00 97.81 323 VAL A N 1
ATOM 2478 C CA . VAL A 1 323 ? 16.339 -5.866 -21.243 1.00 97.81 323 VAL A CA 1
ATOM 2479 C C . VAL A 1 323 ? 17.168 -7.142 -21.124 1.00 97.81 323 VAL A C 1
ATOM 2481 O O . VAL A 1 323 ? 17.331 -7.691 -20.037 1.00 97.81 323 VAL A O 1
ATOM 2484 N N . MET A 1 324 ? 17.669 -7.639 -22.254 1.00 97.31 324 MET A N 1
ATOM 2485 C CA . MET A 1 324 ? 18.269 -8.970 -22.348 1.00 97.31 324 MET A CA 1
ATOM 2486 C C . MET A 1 324 ? 19.683 -8.884 -22.920 1.00 97.31 324 MET A C 1
ATOM 2488 O O . MET A 1 324 ? 19.873 -8.480 -24.067 1.00 97.31 324 MET A O 1
ATOM 2492 N N . GLY A 1 325 ? 20.674 -9.304 -22.133 1.00 96.94 325 GLY A N 1
ATOM 2493 C CA . GLY A 1 325 ? 22.096 -9.200 -22.475 1.00 96.94 325 GLY A CA 1
ATOM 2494 C C . GLY A 1 325 ? 22.601 -10.202 -23.512 1.00 96.94 325 GLY A C 1
ATOM 2495 O O . GLY A 1 325 ? 23.754 -10.120 -23.919 1.00 96.94 325 GLY A O 1
ATOM 2496 N N . CYS A 1 326 ? 21.778 -11.158 -23.945 1.00 96.12 326 CYS A N 1
ATOM 2497 C CA . CYS A 1 326 ? 22.127 -12.090 -25.016 1.00 96.12 326 CYS A CA 1
ATOM 2498 C C . CYS A 1 326 ? 20.879 -12.638 -25.717 1.00 96.12 326 CYS A C 1
ATOM 2500 O O . CYS A 1 326 ? 19.755 -12.544 -25.214 1.00 96.12 326 CYS A O 1
ATOM 2502 N N . TYR A 1 327 ? 21.087 -13.300 -26.853 1.00 94.19 327 TYR A N 1
ATOM 2503 C CA . TYR A 1 327 ? 19.999 -13.827 -27.675 1.00 94.19 327 TYR A CA 1
ATOM 2504 C C . TYR A 1 327 ? 19.310 -15.087 -27.113 1.00 94.19 327 TYR A C 1
ATOM 2506 O O . TYR A 1 327 ? 18.233 -15.432 -27.579 1.00 94.19 327 TYR A O 1
ATOM 2514 N N . VAL A 1 328 ? 19.887 -15.789 -26.127 1.00 92.88 328 VAL A N 1
ATOM 2515 C CA . VAL A 1 328 ? 19.402 -17.126 -25.705 1.00 92.88 328 VAL A CA 1
ATOM 2516 C C . VAL A 1 328 ? 17.955 -17.092 -25.202 1.00 92.88 328 VAL A C 1
ATOM 2518 O O . VAL A 1 328 ? 17.103 -17.778 -25.756 1.00 92.88 328 VAL A O 1
ATOM 2521 N N . ASN A 1 329 ? 17.676 -16.269 -24.189 1.00 89.81 329 ASN A N 1
ATOM 2522 C CA . ASN A 1 329 ? 16.316 -16.064 -23.670 1.00 89.81 329 ASN A CA 1
ATOM 2523 C C . ASN A 1 329 ? 15.682 -14.775 -24.214 1.00 89.81 329 ASN A C 1
ATOM 2525 O O . ASN A 1 329 ? 14.491 -14.537 -24.030 1.00 89.81 329 ASN A O 1
ATOM 2529 N N . GLY A 1 330 ? 16.476 -13.941 -24.891 1.00 90.75 330 GLY A N 1
ATOM 2530 C CA . GLY A 1 330 ? 16.103 -12.577 -25.232 1.00 90.75 330 GLY A CA 1
ATOM 2531 C C . GLY A 1 330 ? 14.823 -12.444 -26.060 1.00 90.75 330 GLY A C 1
ATOM 2532 O O . GLY A 1 330 ? 13.924 -11.723 -25.636 1.00 90.75 330 GLY A O 1
ATOM 2533 N N . PRO A 1 331 ? 14.693 -13.124 -27.216 1.00 92.06 331 PRO A N 1
ATOM 2534 C CA . PRO A 1 331 ? 13.503 -13.022 -28.060 1.00 92.06 331 PRO A CA 1
ATOM 2535 C C . PRO A 1 331 ? 12.222 -13.499 -27.372 1.00 92.06 331 PRO A C 1
ATOM 2537 O O . PRO A 1 331 ? 11.166 -12.919 -27.602 1.00 92.06 331 PRO A O 1
ATOM 2540 N N . GLY A 1 332 ? 12.316 -14.538 -26.533 1.00 91.81 332 GLY A N 1
ATOM 2541 C CA . GLY A 1 332 ? 11.173 -15.063 -25.785 1.00 91.81 332 GLY A CA 1
ATOM 2542 C C . GLY A 1 332 ? 10.651 -14.044 -24.777 1.00 91.81 332 GLY A C 1
ATOM 2543 O O . GLY A 1 332 ? 9.481 -13.682 -24.818 1.00 91.81 332 GLY A O 1
ATOM 2544 N N . GLU A 1 333 ? 11.541 -13.503 -23.945 1.00 91.69 333 GLU A N 1
ATOM 2545 C CA . GLU A 1 333 ? 11.187 -12.471 -22.963 1.00 91.69 333 GLU A CA 1
ATOM 2546 C C . GLU A 1 333 ? 10.685 -11.176 -23.626 1.00 91.69 333 GLU A C 1
ATOM 2548 O O . GLU A 1 333 ? 9.721 -10.561 -23.170 1.00 91.69 333 GLU A O 1
ATOM 2553 N N . ALA A 1 334 ? 11.287 -10.786 -24.754 1.00 91.75 334 ALA A N 1
ATOM 2554 C CA . ALA A 1 334 ? 10.861 -9.625 -25.533 1.00 91.75 334 ALA A CA 1
ATOM 2555 C C . ALA A 1 334 ? 9.472 -9.794 -26.171 1.00 91.75 334 ALA A C 1
ATOM 2557 O O . ALA A 1 334 ? 8.787 -8.799 -26.418 1.00 91.75 334 ALA A O 1
ATOM 2558 N N . ALA A 1 335 ? 9.037 -11.031 -26.427 1.00 92.50 335 ALA A N 1
ATOM 2559 C CA . ALA A 1 335 ? 7.689 -11.320 -26.905 1.00 92.50 335 ALA A CA 1
ATOM 2560 C C . ALA A 1 335 ? 6.628 -11.201 -25.799 1.00 92.50 335 ALA A C 1
ATOM 2562 O O . ALA A 1 335 ? 5.477 -10.878 -26.092 1.00 92.50 335 ALA A O 1
ATOM 2563 N N . GLU A 1 336 ? 7.008 -11.407 -24.536 1.00 90.62 336 GLU A N 1
ATOM 2564 C CA . GLU A 1 336 ? 6.125 -11.236 -23.374 1.00 90.62 336 GLU A CA 1
ATOM 2565 C C . GLU A 1 336 ? 6.072 -9.796 -22.836 1.00 90.62 336 GLU A C 1
ATOM 2567 O O . GLU A 1 336 ? 5.349 -9.516 -21.870 1.00 90.62 336 GLU A O 1
ATOM 2572 N N . ALA A 1 337 ? 6.860 -8.889 -23.412 1.00 94.00 337 ALA A N 1
ATOM 2573 C CA . ALA A 1 337 ? 6.920 -7.481 -23.051 1.00 94.00 337 ALA A CA 1
ATOM 2574 C C . ALA A 1 337 ? 6.206 -6.605 -24.093 1.00 94.00 337 ALA A C 1
ATOM 2576 O O . ALA A 1 337 ? 6.029 -6.979 -25.254 1.00 94.00 337 ALA A O 1
ATOM 2577 N N . ASP A 1 338 ? 5.799 -5.400 -23.689 1.00 96.50 338 ASP A N 1
ATOM 2578 C CA . ASP A 1 338 ? 5.318 -4.409 -24.651 1.00 96.50 338 ASP A CA 1
ATOM 2579 C C . ASP A 1 338 ? 6.458 -3.963 -25.579 1.00 96.50 338 ASP A C 1
ATOM 2581 O O . ASP A 1 338 ? 6.259 -3.814 -26.788 1.00 96.50 338 ASP A O 1
ATOM 2585 N N . LEU A 1 339 ? 7.646 -3.769 -25.001 1.00 97.81 339 LEU A N 1
ATOM 2586 C CA . LEU A 1 339 ? 8.890 -3.434 -25.683 1.00 97.81 339 LEU A CA 1
ATOM 2587 C C . LEU A 1 339 ? 10.017 -4.310 -25.141 1.00 97.81 339 LEU A C 1
ATOM 2589 O O . LEU A 1 339 ? 10.094 -4.551 -23.941 1.00 97.81 339 LEU A O 1
ATOM 2593 N N . GLY A 1 340 ? 10.929 -4.745 -25.999 1.00 97.31 340 GLY A N 1
ATOM 2594 C CA . GLY A 1 340 ? 12.065 -5.546 -25.564 1.00 97.31 340 GLY A CA 1
ATOM 2595 C C . GLY A 1 340 ? 13.329 -5.208 -26.323 1.00 97.31 340 GLY A C 1
ATOM 2596 O O . GLY A 1 340 ? 13.285 -5.039 -27.536 1.00 97.31 340 GLY A O 1
ATOM 2597 N N . VAL A 1 341 ? 14.458 -5.138 -25.625 1.00 97.88 341 VAL A N 1
ATOM 2598 C CA . VAL A 1 341 ? 15.781 -5.034 -26.237 1.00 97.88 341 VAL A CA 1
ATOM 2599 C C . VAL A 1 341 ? 16.602 -6.280 -25.940 1.00 97.88 341 VAL A C 1
ATOM 2601 O O . VAL A 1 341 ? 16.650 -6.758 -24.808 1.00 97.88 341 VAL A O 1
ATOM 2604 N N . VAL A 1 342 ? 17.239 -6.811 -26.980 1.00 97.75 342 VAL A N 1
ATOM 2605 C CA . VAL A 1 342 ? 18.035 -8.036 -26.934 1.00 97.75 342 VAL A CA 1
ATOM 2606 C C . VAL A 1 342 ? 19.383 -7.775 -27.586 1.00 97.75 342 VAL A C 1
ATOM 2608 O O . VAL A 1 342 ? 19.433 -7.423 -28.768 1.00 97.75 342 VAL A O 1
ATOM 2611 N N . ALA A 1 343 ? 20.473 -7.967 -26.849 1.00 97.38 343 ALA A N 1
ATOM 2612 C CA . ALA A 1 343 ? 21.806 -7.938 -27.434 1.00 97.38 343 ALA A CA 1
ATOM 2613 C C . ALA A 1 343 ? 22.000 -9.120 -28.403 1.00 97.38 343 ALA A C 1
ATOM 2615 O O . ALA A 1 343 ? 21.519 -10.234 -28.164 1.00 97.38 343 ALA A O 1
ATOM 2616 N N . SER A 1 344 ? 22.631 -8.844 -29.544 1.00 94.75 344 SER A N 1
ATOM 2617 C CA . SER A 1 344 ? 22.863 -9.817 -30.609 1.00 94.75 344 SER A CA 1
ATOM 2618 C C . SER A 1 344 ? 24.189 -9.529 -31.321 1.00 94.75 344 SER A C 1
ATOM 2620 O O . SER A 1 344 ? 24.213 -8.926 -32.399 1.00 94.75 344 SER A O 1
ATOM 2622 N N . GLY A 1 345 ? 25.292 -10.015 -30.759 1.00 92.75 345 GLY A N 1
ATOM 2623 C CA . GLY A 1 345 ? 26.640 -9.817 -31.285 1.00 92.75 345 GLY A CA 1
ATOM 2624 C C . GLY A 1 345 ? 27.168 -8.428 -30.935 1.00 92.75 345 GLY A C 1
ATOM 2625 O O . GLY A 1 345 ? 27.475 -8.155 -29.784 1.00 92.75 345 GLY A O 1
ATOM 2626 N N . THR A 1 346 ? 27.289 -7.540 -31.923 1.00 94.44 346 THR A N 1
ATOM 2627 C CA . THR A 1 346 ? 27.840 -6.179 -31.740 1.00 94.44 346 THR A CA 1
ATOM 2628 C C . THR A 1 346 ? 26.779 -5.076 -31.733 1.00 94.44 346 THR A C 1
ATOM 2630 O O . THR A 1 346 ? 27.112 -3.893 -31.666 1.00 94.44 346 THR A O 1
ATOM 2633 N N . ALA A 1 347 ? 25.503 -5.445 -31.843 1.00 96.56 347 ALA A N 1
ATOM 2634 C CA . ALA A 1 347 ? 24.376 -4.523 -31.867 1.00 96.56 347 ALA A CA 1
ATOM 2635 C C . ALA A 1 347 ? 23.163 -5.137 -31.161 1.00 96.56 347 ALA A C 1
ATOM 2637 O O . ALA A 1 347 ? 23.095 -6.345 -30.922 1.00 96.56 347 ALA A O 1
ATOM 2638 N N . ALA A 1 348 ? 22.194 -4.296 -30.818 1.00 97.50 348 ALA A N 1
ATOM 2639 C CA . ALA A 1 348 ? 20.955 -4.709 -30.185 1.00 97.50 348 ALA A CA 1
ATOM 2640 C C . ALA A 1 348 ? 19.805 -4.794 -31.193 1.00 97.50 348 ALA A C 1
ATOM 2642 O O . ALA A 1 348 ? 19.761 -4.085 -32.203 1.00 97.50 348 ALA A O 1
ATOM 2643 N N . ARG A 1 349 ? 18.845 -5.661 -30.881 1.00 98.06 349 ARG A N 1
ATOM 2644 C CA . ARG A 1 349 ? 17.556 -5.782 -31.558 1.00 98.06 349 ARG A CA 1
ATOM 2645 C C . ARG A 1 349 ? 16.464 -5.267 -30.640 1.00 98.06 349 ARG A C 1
ATOM 2647 O O . ARG A 1 349 ? 16.453 -5.627 -29.466 1.00 98.06 349 ARG A O 1
ATOM 2654 N N . ILE A 1 350 ? 15.548 -4.469 -31.174 1.00 98.12 350 ILE A N 1
ATOM 2655 C CA . ILE A 1 350 ? 14.385 -3.964 -30.444 1.00 98.12 350 ILE A CA 1
ATOM 2656 C C . ILE A 1 350 ? 13.121 -4.598 -31.014 1.00 98.12 350 ILE A C 1
ATOM 2658 O O . ILE A 1 350 ? 12.907 -4.612 -32.229 1.00 98.12 350 ILE A O 1
ATOM 2662 N N . TYR A 1 351 ? 12.279 -5.087 -30.114 1.00 97.56 351 TYR A N 1
ATOM 2663 C CA . TYR A 1 351 ? 10.996 -5.705 -30.390 1.00 97.56 351 TYR A CA 1
ATOM 2664 C C . TYR A 1 351 ? 9.869 -4.874 -29.781 1.00 97.56 351 TYR A C 1
ATOM 2666 O O . TYR A 1 351 ? 10.036 -4.264 -28.724 1.00 97.56 351 TYR A O 1
ATOM 2674 N N . ARG A 1 352 ? 8.705 -4.897 -30.425 1.00 96.44 352 ARG A N 1
ATOM 2675 C CA . ARG A 1 352 ? 7.446 -4.365 -29.904 1.00 96.44 352 ARG A CA 1
ATOM 2676 C C . ARG A 1 352 ? 6.413 -5.481 -29.956 1.00 96.44 352 ARG A C 1
ATOM 2678 O O . ARG A 1 352 ? 6.051 -5.918 -31.042 1.00 96.44 352 ARG A O 1
ATOM 2685 N N . ARG A 1 353 ? 5.966 -5.965 -28.791 1.00 92.44 353 ARG A N 1
ATOM 2686 C CA . ARG A 1 353 ? 5.023 -7.098 -28.665 1.00 92.44 353 ARG A CA 1
ATOM 2687 C C . ARG A 1 353 ? 5.434 -8.322 -29.497 1.00 92.44 353 ARG A C 1
ATOM 2689 O O . ARG A 1 353 ? 4.626 -8.896 -30.220 1.00 92.44 353 ARG A O 1
ATOM 2696 N N . GLY A 1 354 ? 6.718 -8.677 -29.432 1.00 89.75 354 GLY A N 1
ATOM 2697 C CA . GLY A 1 354 ? 7.301 -9.799 -30.177 1.00 89.75 354 GLY A CA 1
ATOM 2698 C C . GLY A 1 354 ? 7.659 -9.521 -31.640 1.00 89.75 354 GLY A C 1
ATOM 2699 O O . GLY A 1 354 ? 8.391 -10.310 -32.234 1.00 89.75 354 GLY A O 1
ATOM 2700 N N . GLU A 1 355 ? 7.236 -8.398 -32.222 1.00 95.25 355 GLU A N 1
ATOM 2701 C CA . GLU A 1 355 ? 7.617 -8.022 -33.586 1.00 95.25 355 GLU A CA 1
ATOM 2702 C C . GLU A 1 355 ? 8.939 -7.252 -33.592 1.00 95.25 355 GLU A C 1
ATOM 2704 O O . GLU A 1 355 ? 9.113 -6.285 -32.851 1.00 95.25 355 GLU A O 1
ATOM 2709 N N . LEU A 1 356 ? 9.887 -7.668 -34.434 1.00 96.31 356 LEU A N 1
ATOM 2710 C CA . LEU A 1 356 ? 11.176 -6.994 -34.589 1.00 96.31 356 LEU A CA 1
ATOM 2711 C C . LEU A 1 356 ? 10.987 -5.652 -35.311 1.00 96.31 356 LEU A C 1
ATOM 2713 O O . LEU A 1 356 ? 10.674 -5.632 -36.498 1.00 96.31 356 LEU A O 1
ATOM 2717 N N . ILE A 1 357 ? 11.241 -4.542 -34.617 1.00 97.12 357 ILE A N 1
ATOM 2718 C CA . ILE A 1 357 ? 11.098 -3.183 -35.170 1.00 97.12 357 ILE A CA 1
ATOM 2719 C C . ILE A 1 357 ? 12.441 -2.515 -35.488 1.00 97.12 357 ILE A C 1
ATOM 2721 O O . ILE A 1 357 ? 12.497 -1.532 -36.224 1.00 97.12 357 ILE A O 1
ATOM 2725 N N . SER A 1 358 ? 13.545 -3.012 -34.930 1.00 95.75 358 SER A N 1
ATOM 2726 C CA . SER A 1 358 ? 14.902 -2.556 -35.254 1.00 95.75 358 SER A CA 1
ATOM 2727 C C . SER A 1 358 ? 15.890 -3.696 -35.049 1.00 95.75 358 SER A C 1
ATOM 2729 O O . SER A 1 358 ? 15.918 -4.305 -33.984 1.00 95.75 358 SER A O 1
ATOM 2731 N N . SER A 1 359 ? 16.698 -4.003 -36.064 1.00 93.19 359 SER A N 1
ATOM 2732 C CA . SER A 1 359 ? 17.596 -5.167 -36.065 1.00 93.19 359 SER A CA 1
ATOM 2733 C C . SER A 1 359 ? 19.066 -4.844 -35.790 1.00 93.19 359 SER A C 1
ATOM 2735 O O . SER A 1 359 ? 19.834 -5.765 -35.518 1.00 93.19 359 SER A O 1
ATOM 2737 N N . GLN A 1 360 ? 19.461 -3.572 -35.890 1.00 94.38 360 GLN A N 1
ATOM 2738 C CA . GLN A 1 360 ? 20.821 -3.099 -35.634 1.00 94.38 360 GLN A CA 1
ATOM 2739 C C . GLN A 1 360 ? 20.782 -1.740 -34.937 1.00 94.38 360 GLN A C 1
ATOM 2741 O O . GLN A 1 360 ? 20.751 -0.701 -35.587 1.00 94.38 360 GLN A O 1
ATOM 2746 N N . VAL A 1 361 ? 20.759 -1.762 -33.608 1.00 97.38 361 VAL A N 1
ATOM 2747 C CA . VAL A 1 361 ? 20.880 -0.562 -32.773 1.00 97.38 361 VAL A CA 1
ATOM 2748 C C . VAL A 1 361 ? 22.250 -0.585 -32.093 1.00 97.38 361 VAL A C 1
ATOM 2750 O O . VAL A 1 361 ? 22.534 -1.548 -31.371 1.00 97.38 361 VAL A O 1
ATOM 2753 N N . PRO A 1 362 ? 23.118 0.419 -32.307 1.00 97.69 362 PRO A N 1
ATOM 2754 C CA . PRO A 1 362 ? 24.385 0.519 -31.590 1.00 97.69 362 PRO A CA 1
ATOM 2755 C C . PRO A 1 362 ? 24.154 0.534 -30.077 1.00 97.69 362 PRO A C 1
ATOM 2757 O O . PRO A 1 362 ? 23.260 1.225 -29.594 1.00 97.69 362 PRO A O 1
ATOM 2760 N N . PHE A 1 363 ? 24.970 -0.188 -29.305 1.00 97.00 363 PHE A N 1
ATOM 2761 C CA . PHE A 1 363 ? 24.780 -0.300 -27.850 1.00 97.00 363 PHE A CA 1
ATOM 2762 C C . PHE A 1 363 ? 24.768 1.050 -27.118 1.00 97.00 363 PHE A C 1
ATOM 2764 O O . PHE A 1 363 ? 24.041 1.207 -26.138 1.00 97.00 363 PHE A O 1
ATOM 2771 N N . ALA A 1 364 ? 25.511 2.038 -27.623 1.00 96.31 364 ALA A N 1
ATOM 2772 C CA . ALA A 1 364 ? 25.523 3.398 -27.089 1.00 96.31 364 ALA A CA 1
ATOM 2773 C C . ALA A 1 364 ? 24.171 4.130 -27.228 1.00 96.31 364 ALA A C 1
ATOM 2775 O O . ALA A 1 364 ? 23.875 5.000 -26.419 1.00 96.31 364 ALA A O 1
ATOM 2776 N N . GLU A 1 365 ? 23.342 3.763 -28.207 1.00 97.19 365 GLU A N 1
ATOM 2777 C CA . GLU A 1 365 ? 22.063 4.426 -28.512 1.00 97.19 365 GLU A CA 1
ATOM 2778 C C . GLU A 1 365 ? 20.852 3.696 -27.908 1.00 97.19 365 GLU A C 1
ATOM 2780 O O . GLU A 1 365 ? 19.730 4.208 -27.929 1.00 97.19 365 GLU A O 1
ATOM 2785 N N . VAL A 1 366 ? 21.057 2.492 -27.360 1.00 97.50 366 VAL A N 1
ATOM 2786 C CA . VAL A 1 366 ? 19.976 1.619 -26.880 1.00 97.50 366 VAL A CA 1
ATOM 2787 C C . VAL A 1 366 ? 19.106 2.301 -25.831 1.00 97.50 366 VAL A C 1
ATOM 2789 O O . VAL A 1 366 ? 17.884 2.286 -25.973 1.00 97.50 366 VAL A O 1
ATOM 2792 N N . THR A 1 367 ? 19.703 2.894 -24.790 1.00 97.75 367 THR A N 1
ATOM 2793 C CA . THR A 1 367 ? 18.925 3.518 -23.710 1.00 97.75 367 THR A CA 1
ATOM 2794 C C . THR A 1 367 ? 18.031 4.626 -24.263 1.00 97.75 367 THR A C 1
ATOM 2796 O O . THR A 1 367 ? 16.829 4.626 -24.002 1.00 97.75 367 THR A O 1
ATOM 2799 N N . ASP A 1 368 ? 18.593 5.551 -25.046 1.00 98.19 368 ASP A N 1
ATOM 2800 C CA . ASP A 1 368 ? 17.845 6.680 -25.606 1.00 98.19 368 ASP A CA 1
ATOM 2801 C C . ASP A 1 368 ? 16.697 6.203 -26.490 1.00 98.19 368 ASP A C 1
ATOM 2803 O O . ASP A 1 368 ? 15.562 6.670 -26.348 1.00 98.19 368 ASP A O 1
ATOM 2807 N N . ARG A 1 369 ? 16.967 5.210 -27.344 1.00 97.94 369 ARG A N 1
ATOM 2808 C CA . ARG A 1 369 ? 15.949 4.650 -28.226 1.00 97.94 369 ARG A CA 1
ATOM 2809 C C . ARG A 1 369 ? 14.829 3.966 -27.446 1.00 97.94 369 ARG A C 1
ATOM 2811 O O . ARG A 1 369 ? 13.661 4.151 -27.781 1.00 97.94 369 ARG A O 1
ATOM 2818 N N . MET A 1 370 ? 15.162 3.204 -26.405 1.00 98.31 370 MET A N 1
ATOM 2819 C CA . MET A 1 370 ? 14.166 2.545 -25.557 1.00 98.31 370 MET A CA 1
ATOM 2820 C C . MET A 1 37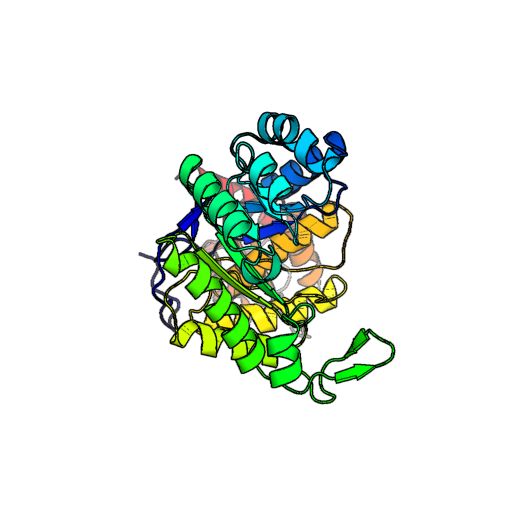0 ? 13.314 3.561 -24.794 1.00 98.31 370 MET A C 1
ATOM 2822 O O . MET A 1 370 ? 12.094 3.444 -24.815 1.00 98.31 370 MET A O 1
ATOM 2826 N N . VAL A 1 371 ? 13.918 4.585 -24.182 1.00 98.25 371 VAL A N 1
ATOM 2827 C CA . VAL A 1 371 ? 13.182 5.642 -23.460 1.00 98.25 371 VAL A CA 1
ATOM 2828 C C . VAL A 1 371 ? 12.204 6.367 -24.384 1.00 98.25 371 VAL A C 1
ATOM 2830 O O . VAL A 1 371 ? 11.058 6.597 -23.999 1.00 98.25 371 VAL A O 1
ATOM 2833 N N . GLN A 1 372 ? 12.625 6.685 -25.611 1.00 98.12 372 GLN A N 1
ATOM 2834 C CA . GLN A 1 372 ? 11.747 7.285 -26.612 1.00 98.12 372 GLN A CA 1
ATOM 2835 C C . GLN A 1 372 ? 10.534 6.387 -26.901 1.00 98.12 372 GLN A C 1
ATOM 2837 O O . GLN A 1 372 ? 9.395 6.830 -26.768 1.00 98.12 372 GLN A O 1
ATOM 2842 N N . LEU A 1 373 ? 10.770 5.115 -27.237 1.00 98.00 373 LEU A N 1
ATOM 2843 C CA . LEU A 1 373 ? 9.706 4.162 -27.568 1.00 98.00 373 LEU A CA 1
ATOM 2844 C C . LEU A 1 373 ? 8.745 3.922 -26.395 1.00 98.00 373 LEU A C 1
ATOM 2846 O O . LEU A 1 373 ? 7.543 3.764 -26.598 1.00 98.00 373 LEU A O 1
ATOM 2850 N N . ILE A 1 374 ? 9.263 3.896 -25.166 1.00 98.12 374 ILE A N 1
ATOM 2851 C CA . ILE A 1 374 ? 8.457 3.746 -23.950 1.00 98.12 374 ILE A CA 1
ATOM 2852 C C . ILE A 1 374 ? 7.513 4.938 -23.785 1.00 98.12 374 ILE A C 1
ATOM 2854 O O . ILE A 1 374 ? 6.334 4.731 -23.499 1.00 98.12 374 ILE A O 1
ATOM 2858 N N . ARG A 1 375 ? 8.003 6.169 -23.984 1.00 97.44 375 ARG A N 1
ATOM 2859 C CA . ARG A 1 375 ? 7.182 7.387 -23.895 1.00 97.44 375 ARG A CA 1
ATOM 2860 C C . ARG A 1 375 ? 6.117 7.430 -24.985 1.00 97.44 375 ARG A C 1
ATOM 2862 O O . ARG A 1 375 ? 4.950 7.620 -24.658 1.00 97.44 375 ARG A O 1
ATOM 2869 N N . GLU A 1 376 ? 6.491 7.150 -26.233 1.00 96.81 376 GLU A N 1
ATOM 2870 C CA . GLU A 1 376 ? 5.550 7.048 -27.358 1.00 96.81 376 GLU A CA 1
ATOM 2871 C C . GLU A 1 376 ? 4.431 6.040 -27.046 1.00 96.81 376 GLU A C 1
ATOM 2873 O O . GLU A 1 376 ? 3.244 6.349 -27.145 1.00 96.81 376 GLU A O 1
ATOM 2878 N N . LEU A 1 377 ? 4.791 4.843 -26.574 1.00 96.06 377 LEU A N 1
ATOM 2879 C CA . LEU A 1 377 ? 3.810 3.820 -26.228 1.00 96.06 377 LEU A CA 1
ATOM 2880 C C . LEU A 1 377 ? 2.938 4.210 -25.023 1.00 96.06 377 LEU A C 1
ATOM 2882 O O . LEU A 1 377 ? 1.750 3.879 -24.991 1.00 96.06 377 LEU A O 1
ATOM 2886 N N . ALA A 1 378 ? 3.510 4.873 -24.018 1.00 94.69 378 ALA A N 1
ATOM 2887 C CA . ALA A 1 378 ? 2.765 5.360 -22.864 1.00 94.69 378 ALA A CA 1
ATOM 2888 C C . ALA A 1 378 ? 1.727 6.417 -23.273 1.00 94.69 378 ALA A C 1
ATOM 2890 O O . ALA A 1 378 ? 0.586 6.352 -22.819 1.00 94.69 378 ALA A O 1
ATOM 2891 N N . GLU A 1 379 ? 2.082 7.345 -24.162 1.00 94.38 379 GLU A N 1
ATOM 2892 C CA . GLU A 1 379 ? 1.159 8.338 -24.721 1.00 94.38 379 GLU A CA 1
ATOM 2893 C C . GLU A 1 379 ? 0.036 7.674 -25.528 1.00 94.38 379 GLU A C 1
ATOM 2895 O O . GLU A 1 379 ? -1.142 7.950 -25.290 1.00 94.38 379 GLU A O 1
ATOM 2900 N N . GLU A 1 380 ? 0.374 6.723 -26.407 1.00 93.38 380 GLU A N 1
ATOM 2901 C CA . GLU A 1 380 ? -0.613 5.949 -27.170 1.00 93.38 380 GLU A CA 1
ATOM 2902 C C . GLU A 1 380 ? -1.608 5.198 -26.270 1.00 93.38 380 GLU A C 1
ATOM 2904 O O . GLU A 1 380 ? -2.783 5.063 -26.620 1.00 93.38 380 GLU A O 1
ATOM 2909 N N . LYS A 1 381 ? -1.141 4.664 -25.133 1.00 90.50 381 LYS A N 1
ATOM 2910 C CA . LYS A 1 381 ? -1.985 3.956 -24.159 1.00 90.50 381 LYS A CA 1
ATOM 2911 C C . LYS A 1 381 ? -2.870 4.913 -23.361 1.00 90.50 381 LYS A C 1
ATOM 2913 O O . LYS A 1 381 ? -4.006 4.554 -23.088 1.00 90.50 381 LYS A O 1
ATOM 2918 N N . SER A 1 382 ? -2.371 6.094 -23.000 1.00 84.19 382 SER A N 1
ATOM 2919 C CA . SER A 1 382 ? -3.132 7.106 -22.249 1.00 84.19 382 SER A CA 1
ATOM 2920 C C . SER A 1 382 ? -4.232 7.779 -23.075 1.00 84.19 382 SER A C 1
ATOM 2922 O O . SER A 1 382 ? -5.183 8.305 -22.506 1.00 84.19 382 SER A O 1
ATOM 2924 N N . ALA A 1 383 ? -4.097 7.795 -24.404 1.00 77.38 383 ALA A N 1
ATOM 2925 C CA . ALA A 1 383 ? -5.080 8.372 -25.322 1.00 77.38 383 ALA A CA 1
ATOM 2926 C C . ALA A 1 383 ? -6.287 7.453 -25.618 1.00 77.38 383 ALA A C 1
ATOM 2928 O O . ALA A 1 383 ? -7.199 7.861 -26.339 1.00 77.38 383 ALA A O 1
ATOM 2929 N N . ARG A 1 384 ? -6.280 6.216 -25.108 1.00 55.41 384 ARG A N 1
ATOM 2930 C CA . ARG A 1 384 ? -7.350 5.216 -25.251 1.00 55.41 384 ARG A CA 1
ATOM 2931 C C . ARG A 1 384 ? -8.116 5.075 -23.948 1.00 55.41 384 ARG A C 1
ATOM 2933 O O . ARG A 1 384 ? -9.335 4.809 -24.040 1.00 55.41 384 ARG A O 1
#

Secondary structure (DSSP, 8-state):
--PPPTTSPPPPP---EEETTEEESTTSPPEEEEE--S-TT-HHHHHHHHHHHHHTT-SEEEEE--SHHHHHHHHHHHHHTTTS-EEEE--S-HHHHHHHGGG-SEEE--GGGS-SHHHHHHHHHHHHHTT--EEEEEEGGG--HHHHHHTT-EEETTEEEPPTT---HHHHHHHHHHHHHHHHTTT---EEEEEE-SSHHHHHHHHHHHHHH--S-BEE--SS--SHHHHHHHHHHHHHHHHHTT--SEE----S--SHHHHHHHHHHHHHHHHHTTS---SEEEEEPPP-TTSPTT--HHHHHHHHHHHTTT--S-EEEEEESSTTTHHHHHHSSSEEEEEETTEEEEEETTEEEEEEE-GGGHHHHHHHHHHHHHHHHHT-

pLDDT: mean 94.24, std 7.18, range [32.75, 98.81]

Foldseek 3Di:
DDDQPPQFAAAAAFDWFDFQPAIFGGPGFAAEEFEAQDDLLPLVNVLVLLVLLVLLPHQAYEYEQEDPSNLVSLVVSLVSNPSRAYEYEDFQDLVSLLSNLVRHREYEYQLVRNPDLVSSVSSLVSCVVNVYAYEDEAEQVDQDPVLQVVQPWDADPNDTHHHPVGGALVSQLVSFVVSVVSCVVVPHDNYEYEREYLDLVRRLVNQVVNSVVHRHAYEDEHPPQEADPSLLVSGLSRVLSCVSNSHHRYYWRDHPDNDSVRSSSRRVSRQVSCVVSVSDFWWEAEAEDDDDPQQAPPADRVVLSVLLCVLRVSQGFGFYEYRERADPCQLVVCLVGCKYWHDYHQAIWIDGNSHTPGDGHGNVCVSVVVNVVSVVVSVVRVVD

InterPro domains:
  IPR004588 4-hydroxy-3-methylbut-2-en-1-yl diphosphate synthase, bacterial-type [MF_00159] (9-379)
  IPR004588 4-hydroxy-3-methylbut-2-en-1-yl diphosphate synthase, bacterial-type [PTHR30454] (10-262)
  IPR004588 4-hydroxy-3-methylbut-2-en-1-yl diphosphate synthase, bacterial-type [TIGR00612] (11-374)
  IPR011005 Dihydropteroate synthase-like superfamily [G3DSA:3.20.20.20] (4-280)
  IPR011005 Dihydropteroate synthase-like superfamily [SSF51717] (39-223)
  IPR016425 4-hydroxy-3-methylbut-2-en-1-yl diphosphate synthase, bacterial [PIRSF004640] (9-382)
  IPR045854 Nitrite and sulphite reductase 4Fe-4S domain-like superfamily [G3DSA:3.30.413.10] (281-384)
  IPR045854 Nitrite and sulphite reductase 4Fe-4S domain-like superfamily [SSF56014] (285-376)
  IPR058578 IspG, TIM-barrel domain [PF04551] (14-262)
  IPR058579 IspG, C-terminal domain [PF26540] (285-375)

Mean predicted aligned error: 4.83 Å